Protein AF-A0A2E8XVX1-F1 (afdb_monomer_lite)

Structure (mmCIF, N/CA/C/O backbone):
data_AF-A0A2E8XVX1-F1
#
_entry.id   AF-A0A2E8XVX1-F1
#
loop_
_atom_site.group_PDB
_atom_site.id
_atom_site.type_symbol
_atom_site.label_atom_id
_atom_site.label_alt_id
_atom_site.label_comp_id
_atom_site.label_asym_id
_atom_site.label_entity_id
_atom_site.label_seq_id
_atom_site.pdbx_PDB_ins_code
_atom_site.Cartn_x
_atom_site.Cartn_y
_atom_site.Cartn_z
_atom_site.occupancy
_atom_site.B_iso_or_equiv
_atom_site.auth_seq_id
_atom_site.auth_comp_id
_atom_site.auth_asym_id
_atom_site.auth_atom_id
_atom_site.pdbx_PDB_model_num
ATOM 1 N N . MET A 1 1 ? 27.436 -24.693 -69.092 1.00 51.66 1 MET A N 1
ATOM 2 C CA . MET A 1 1 ? 27.004 -24.215 -67.750 1.00 51.66 1 MET A CA 1
ATOM 3 C C . MET A 1 1 ? 28.085 -23.284 -67.191 1.00 51.66 1 MET A C 1
ATOM 5 O O . MET A 1 1 ? 28.703 -23.546 -66.177 1.00 51.66 1 MET A O 1
ATOM 9 N N . ASN A 1 2 ? 28.586 -22.355 -67.998 1.00 48.62 2 ASN A N 1
ATOM 10 C CA . ASN A 1 2 ? 28.093 -20.998 -68.260 1.00 48.62 2 ASN A CA 1
ATOM 11 C C . ASN A 1 2 ? 28.167 -20.115 -67.014 1.00 48.62 2 ASN A C 1
ATOM 13 O O . ASN A 1 2 ? 27.283 -20.151 -66.158 1.00 48.62 2 ASN A O 1
ATOM 17 N N . HIS A 1 3 ? 29.226 -19.299 -66.995 1.00 51.91 3 HIS A N 1
ATOM 18 C CA . HIS A 1 3 ? 29.505 -18.168 -66.103 1.00 51.91 3 HIS A CA 1
ATOM 19 C C . HIS A 1 3 ? 28.257 -17.390 -65.654 1.00 51.91 3 HIS A C 1
ATOM 21 O O . HIS A 1 3 ? 28.193 -16.930 -64.520 1.00 51.91 3 HIS A O 1
ATOM 27 N N . PHE A 1 4 ? 27.241 -17.309 -66.515 1.00 52.50 4 PHE A N 1
ATOM 28 C CA . PHE A 1 4 ? 25.947 -16.692 -66.238 1.00 52.50 4 PHE A CA 1
ATOM 29 C C . PHE A 1 4 ? 25.206 -17.308 -65.034 1.00 52.50 4 PHE A C 1
ATOM 31 O O . PHE A 1 4 ? 24.724 -16.580 -64.173 1.00 52.50 4 PHE A O 1
ATOM 38 N N . SER A 1 5 ? 25.178 -18.641 -64.916 1.00 57.16 5 SER A N 1
ATOM 39 C CA . SER A 1 5 ? 24.521 -19.339 -63.792 1.00 57.16 5 SER A CA 1
ATOM 40 C C . SER A 1 5 ? 25.252 -19.129 -62.462 1.00 57.16 5 SER A C 1
ATOM 42 O O . SER A 1 5 ? 24.621 -18.963 -61.423 1.00 57.16 5 SER A O 1
ATOM 44 N N . LYS A 1 6 ? 26.588 -19.055 -62.508 1.00 65.56 6 LYS A N 1
ATOM 45 C CA . LYS A 1 6 ? 27.442 -18.818 -61.338 1.00 65.56 6 LYS A CA 1
ATOM 46 C C . LYS A 1 6 ? 27.313 -17.374 -60.841 1.00 65.56 6 LYS A C 1
ATOM 48 O O . LYS A 1 6 ? 27.256 -17.146 -59.638 1.00 65.56 6 LYS A O 1
ATOM 53 N N . ASN A 1 7 ? 27.182 -16.415 -61.760 1.00 71.75 7 ASN A N 1
ATOM 54 C CA . ASN A 1 7 ? 26.949 -15.009 -61.429 1.00 71.75 7 ASN A CA 1
ATOM 55 C C . ASN A 1 7 ? 25.560 -14.781 -60.814 1.00 71.75 7 ASN A C 1
ATOM 57 O O . ASN A 1 7 ? 25.463 -14.084 -59.811 1.00 71.75 7 ASN A O 1
ATOM 61 N N . ILE A 1 8 ? 24.505 -15.406 -61.350 1.00 74.81 8 ILE A N 1
ATOM 62 C CA . ILE A 1 8 ? 23.151 -15.319 -60.773 1.00 74.81 8 ILE A CA 1
ATOM 63 C C . ILE A 1 8 ? 23.109 -15.949 -59.374 1.00 74.81 8 ILE A C 1
ATOM 65 O O . ILE A 1 8 ? 22.546 -15.361 -58.454 1.00 74.81 8 ILE A O 1
ATOM 69 N N . PHE A 1 9 ? 23.749 -17.106 -59.186 1.00 75.62 9 PHE A N 1
ATOM 70 C CA . PHE A 1 9 ? 23.830 -17.761 -57.880 1.00 75.62 9 PHE A CA 1
ATOM 71 C C . PHE A 1 9 ? 24.585 -16.909 -56.846 1.00 75.62 9 PHE A C 1
ATOM 73 O O . PHE A 1 9 ? 24.118 -16.745 -55.721 1.00 75.62 9 PHE A O 1
ATOM 80 N N . ASN A 1 10 ? 25.700 -16.285 -57.240 1.00 77.56 10 ASN A N 1
ATOM 81 C CA . ASN A 1 10 ? 26.440 -15.364 -56.375 1.00 77.56 10 ASN A CA 1
ATOM 82 C C . ASN A 1 10 ? 25.620 -14.114 -56.019 1.00 77.56 10 ASN A C 1
ATOM 84 O O . ASN A 1 10 ? 25.651 -13.683 -54.869 1.00 77.56 10 ASN A O 1
ATOM 88 N N . ILE A 1 11 ? 24.861 -13.554 -56.968 1.00 82.94 11 ILE A N 1
ATOM 89 C CA . ILE A 1 11 ? 23.962 -12.419 -56.710 1.00 82.94 11 ILE A CA 1
ATOM 90 C C . ILE A 1 11 ? 22.872 -12.818 -55.709 1.00 82.94 11 ILE A C 1
ATOM 92 O O . ILE A 1 11 ? 22.650 -12.089 -54.749 1.00 82.94 11 ILE A O 1
ATOM 96 N N . LEU A 1 12 ? 22.251 -13.991 -55.868 1.00 81.44 12 LEU A N 1
ATOM 97 C CA . LEU A 1 12 ? 21.240 -14.490 -54.929 1.00 81.44 12 LEU A CA 1
ATOM 98 C C . LEU A 1 12 ? 21.806 -14.695 -53.520 1.00 81.44 12 LEU A C 1
ATOM 100 O O . LEU A 1 12 ? 21.159 -14.302 -52.552 1.00 81.44 12 LEU A O 1
ATOM 104 N N . ILE A 1 13 ? 23.019 -15.245 -53.392 1.00 84.25 13 ILE A N 1
ATOM 105 C CA . ILE A 1 13 ? 23.694 -15.381 -52.093 1.00 84.25 13 ILE A CA 1
ATOM 106 C C . ILE A 1 13 ? 23.945 -14.008 -51.471 1.00 84.25 13 ILE A C 1
ATOM 108 O O . ILE A 1 13 ? 23.623 -13.815 -50.303 1.00 84.25 13 ILE A O 1
ATOM 112 N N . ILE A 1 14 ? 24.479 -13.048 -52.231 1.00 85.69 14 ILE A N 1
ATOM 113 C CA . ILE A 1 14 ? 24.765 -11.696 -51.729 1.00 85.69 14 ILE A CA 1
ATOM 114 C C . ILE A 1 14 ? 23.471 -10.989 -51.310 1.00 85.69 14 ILE A C 1
ATOM 116 O O . ILE A 1 14 ? 23.429 -10.392 -50.237 1.00 85.69 14 ILE A O 1
ATOM 120 N N . SER A 1 15 ? 22.401 -11.089 -52.102 1.00 80.38 15 SER A N 1
ATOM 121 C CA . SER A 1 15 ? 21.090 -10.524 -51.769 1.00 80.38 15 SER A CA 1
ATOM 122 C C . SER A 1 15 ? 20.474 -11.179 -50.534 1.00 80.38 15 SER A C 1
ATOM 124 O O . SER A 1 15 ? 19.926 -10.475 -49.689 1.00 80.38 15 SER A O 1
ATOM 126 N N . PHE A 1 16 ? 20.602 -12.500 -50.380 1.00 85.69 16 PHE A N 1
ATOM 127 C CA . PHE A 1 16 ? 20.135 -13.212 -49.191 1.00 85.69 16 PHE A CA 1
ATOM 128 C C . PHE A 1 16 ? 20.940 -12.818 -47.947 1.00 85.69 16 PHE A C 1
ATOM 130 O O . PHE A 1 16 ? 20.359 -12.550 -46.898 1.00 85.69 16 PHE A O 1
ATOM 137 N N . LEU A 1 17 ? 22.267 -12.694 -48.068 1.00 84.44 17 LEU A N 1
ATOM 138 C CA . LEU A 1 17 ? 23.136 -12.236 -46.984 1.00 84.44 17 LEU A CA 1
ATOM 139 C C . LEU A 1 17 ? 22.820 -10.788 -46.589 1.00 84.44 17 LEU A C 1
ATOM 141 O O . LEU A 1 17 ? 22.740 -10.479 -45.405 1.00 84.44 17 LEU A O 1
ATOM 145 N N . ALA A 1 18 ? 22.601 -9.906 -47.567 1.00 81.19 18 ALA A N 1
ATOM 146 C CA . ALA A 1 18 ? 22.231 -8.514 -47.337 1.00 81.19 18 ALA A CA 1
ATOM 147 C C . ALA A 1 18 ? 20.849 -8.395 -46.680 1.00 81.19 18 ALA A C 1
ATOM 149 O O . ALA A 1 18 ? 20.696 -7.630 -45.730 1.00 81.19 18 ALA A O 1
ATOM 150 N N . PHE A 1 19 ? 19.864 -9.185 -47.119 1.00 80.69 19 PHE A N 1
ATOM 151 C CA . PHE A 1 19 ? 18.544 -9.250 -46.490 1.00 80.69 19 PHE A CA 1
ATOM 152 C C . PHE A 1 19 ? 18.623 -9.791 -45.059 1.00 80.69 19 PHE A C 1
ATOM 154 O O . PHE A 1 19 ? 17.979 -9.246 -44.164 1.00 80.69 19 PHE A O 1
ATOM 161 N N . PHE A 1 20 ? 19.445 -10.815 -44.819 1.00 79.62 20 PHE A N 1
ATOM 162 C CA . PHE A 1 20 ? 19.680 -11.356 -43.484 1.00 79.62 20 PHE A CA 1
ATOM 163 C C . PHE A 1 20 ? 20.354 -10.325 -42.574 1.00 79.62 20 PHE A C 1
ATOM 165 O O . PHE A 1 20 ? 19.898 -10.112 -41.456 1.00 79.62 20 PHE A O 1
ATOM 172 N N . LEU A 1 21 ? 21.385 -9.625 -43.058 1.00 75.50 21 LEU A N 1
ATOM 173 C CA . LEU A 1 21 ? 22.069 -8.560 -42.320 1.00 75.50 21 LEU A CA 1
ATOM 174 C C . LEU A 1 21 ? 21.144 -7.370 -42.036 1.00 75.50 21 LEU A C 1
ATOM 176 O O . LEU A 1 21 ? 21.152 -6.852 -40.923 1.00 75.50 21 LEU A O 1
ATOM 180 N N . TYR A 1 22 ? 20.326 -6.962 -43.007 1.00 75.12 22 TYR A N 1
ATOM 181 C CA . TYR A 1 22 ? 19.347 -5.886 -42.854 1.00 75.12 22 TYR A CA 1
ATOM 182 C C . TYR A 1 22 ? 18.251 -6.263 -41.854 1.00 75.12 22 TYR A C 1
ATOM 184 O O . TYR A 1 22 ? 17.986 -5.515 -40.915 1.00 75.12 22 TYR A O 1
ATOM 192 N N . SER A 1 23 ? 17.681 -7.462 -41.990 1.00 69.75 23 SER A N 1
ATOM 193 C CA . SER A 1 23 ? 16.697 -7.998 -41.047 1.00 69.75 23 SER A CA 1
ATOM 194 C C . SER A 1 23 ? 17.300 -8.108 -39.648 1.00 69.75 23 SER A C 1
ATOM 196 O O . SER A 1 23 ? 16.700 -7.640 -38.688 1.00 69.75 23 SER A O 1
ATOM 198 N N . TYR A 1 24 ? 18.522 -8.631 -39.520 1.00 68.00 24 TYR A N 1
ATOM 199 C CA . TYR A 1 24 ? 19.244 -8.717 -38.251 1.00 68.00 24 TYR A CA 1
ATOM 200 C C . TYR A 1 24 ? 19.497 -7.337 -37.633 1.00 68.00 24 TYR A C 1
ATOM 202 O O . TYR A 1 24 ? 19.315 -7.175 -36.430 1.00 68.00 24 TYR A O 1
ATOM 210 N N . GLN A 1 25 ? 19.862 -6.324 -38.426 1.00 63.81 25 GLN A N 1
ATOM 211 C CA . GLN A 1 25 ? 20.016 -4.949 -37.939 1.00 63.81 25 GLN A CA 1
ATOM 212 C C . GLN A 1 25 ? 18.691 -4.337 -37.478 1.00 63.81 25 GLN A C 1
ATOM 214 O O . GLN A 1 25 ? 18.677 -3.656 -36.453 1.00 63.81 25 GLN A O 1
ATOM 219 N N . ILE A 1 26 ? 17.585 -4.606 -38.177 1.00 59.94 26 ILE A N 1
ATOM 220 C CA . ILE A 1 26 ? 16.245 -4.203 -37.738 1.00 59.94 26 ILE A CA 1
ATOM 221 C C . ILE A 1 26 ? 15.906 -4.897 -36.416 1.00 59.94 26 ILE A C 1
ATOM 223 O O . ILE A 1 26 ? 15.663 -4.216 -35.426 1.00 59.94 26 ILE A O 1
ATOM 227 N N . PHE A 1 27 ? 15.995 -6.229 -36.345 1.00 57.38 27 PHE A N 1
ATOM 228 C CA . PHE A 1 27 ? 15.727 -6.999 -35.122 1.00 57.38 27 PHE A CA 1
ATOM 229 C C . PHE A 1 27 ? 16.609 -6.565 -33.940 1.00 57.38 27 PHE A C 1
ATOM 231 O O . PHE A 1 27 ? 16.142 -6.510 -32.799 1.00 57.38 27 PHE A O 1
ATOM 238 N N . LYS A 1 28 ? 17.869 -6.206 -34.208 1.00 52.47 28 LYS A N 1
ATOM 239 C CA . LYS A 1 28 ? 18.817 -5.667 -33.227 1.00 52.47 28 LYS A CA 1
ATOM 240 C C . LYS A 1 28 ? 18.353 -4.331 -32.639 1.00 52.47 28 LYS A C 1
ATOM 242 O O . LYS A 1 28 ? 18.542 -4.108 -31.447 1.00 52.47 28 LYS A O 1
ATOM 247 N N . LYS A 1 29 ? 17.759 -3.450 -33.447 1.00 51.16 29 LYS A N 1
ATOM 248 C CA . LYS A 1 29 ? 17.385 -2.092 -33.029 1.00 51.16 29 LYS A CA 1
ATOM 249 C C . LYS A 1 29 ? 16.068 -2.051 -32.252 1.00 51.16 29 LYS A C 1
ATOM 251 O O . LYS A 1 29 ? 15.966 -1.334 -31.263 1.00 51.16 29 LYS A O 1
ATOM 256 N N . THR A 1 30 ? 15.080 -2.852 -32.650 1.00 52.72 30 THR A N 1
ATOM 257 C CA . THR A 1 30 ? 13.694 -2.656 -32.197 1.00 52.72 30 THR A CA 1
ATOM 258 C C . THR A 1 30 ? 13.427 -3.043 -30.737 1.00 52.72 30 THR A C 1
ATOM 260 O O . THR A 1 30 ? 12.588 -2.417 -30.105 1.00 52.72 30 THR A O 1
ATOM 263 N N . ILE A 1 31 ? 14.140 -4.028 -30.173 1.00 51.56 31 ILE A N 1
ATOM 264 C CA . ILE A 1 31 ? 13.810 -4.585 -28.838 1.00 51.56 31 ILE A CA 1
ATOM 265 C C . ILE A 1 31 ? 14.800 -4.159 -27.735 1.00 51.56 31 ILE A C 1
ATOM 267 O O . ILE A 1 31 ? 14.496 -4.223 -26.547 1.00 51.56 31 ILE A O 1
ATOM 271 N N . ILE A 1 32 ? 15.986 -3.663 -28.102 1.00 50.19 32 ILE A N 1
ATOM 272 C CA . ILE A 1 32 ? 17.113 -3.458 -27.168 1.00 50.19 32 ILE A CA 1
ATOM 273 C C . ILE A 1 32 ? 17.365 -1.990 -26.848 1.00 50.19 32 ILE A C 1
ATOM 275 O O . ILE A 1 32 ? 17.999 -1.687 -25.840 1.00 50.19 32 ILE A O 1
ATOM 279 N N . GLU A 1 33 ? 16.857 -1.061 -27.654 1.00 50.41 33 GLU A N 1
ATOM 280 C CA . GLU A 1 33 ? 16.872 0.373 -27.330 1.00 50.41 33 GLU A CA 1
ATOM 281 C C . GLU A 1 33 ? 15.703 0.779 -26.413 1.00 50.41 33 GLU A C 1
ATOM 283 O O . GLU A 1 33 ? 15.646 1.911 -25.942 1.00 50.41 33 GLU A O 1
ATOM 288 N N . ILE A 1 34 ? 14.806 -0.157 -26.085 1.00 57.78 34 ILE A N 1
ATOM 289 C CA . ILE A 1 34 ? 13.672 0.055 -25.184 1.00 57.78 34 ILE A CA 1
ATOM 290 C C . ILE A 1 34 ? 14.189 0.456 -23.795 1.00 57.78 34 ILE A C 1
ATOM 292 O O . ILE A 1 34 ? 15.036 -0.240 -23.224 1.00 57.78 34 ILE A O 1
ATOM 296 N N . ASN A 1 35 ? 13.687 1.579 -23.271 1.00 70.00 35 ASN A N 1
ATOM 297 C CA . ASN A 1 35 ? 14.012 2.135 -21.954 1.00 70.00 35 ASN A CA 1
ATOM 298 C C . ASN A 1 35 ? 14.243 1.029 -20.900 1.00 70.00 35 ASN A C 1
ATOM 300 O O . ASN A 1 35 ? 13.375 0.162 -20.755 1.00 70.00 35 ASN A O 1
ATOM 304 N N . PRO A 1 36 ? 15.386 1.018 -20.181 1.00 72.06 36 PRO A N 1
ATOM 305 C CA . PRO A 1 36 ? 15.693 0.041 -19.125 1.00 72.06 36 PRO A CA 1
ATOM 306 C C . PRO A 1 36 ? 14.559 -0.192 -18.119 1.00 72.06 36 PRO A C 1
ATOM 308 O O . PRO A 1 36 ? 14.400 -1.275 -17.569 1.00 72.06 36 PRO A O 1
ATOM 311 N N . GLU A 1 37 ? 13.721 0.817 -17.930 1.00 73.06 37 GLU A N 1
ATOM 312 C CA . GLU A 1 37 ? 12.508 0.818 -17.132 1.00 73.06 37 GLU A CA 1
ATOM 313 C C . GLU A 1 37 ? 11.561 -0.332 -17.516 1.00 73.06 37 GLU A C 1
ATOM 315 O O . GLU A 1 37 ? 11.047 -0.995 -16.617 1.00 73.06 37 GLU A O 1
ATOM 320 N N . PHE A 1 38 ? 11.417 -0.649 -18.807 1.00 77.38 38 PHE A N 1
ATOM 321 C CA . PHE A 1 38 ? 10.610 -1.779 -19.287 1.00 77.38 38 PHE A CA 1
ATOM 322 C C . PHE A 1 38 ? 11.285 -3.142 -19.087 1.00 77.38 38 PHE A C 1
ATOM 324 O O . PHE A 1 38 ? 10.617 -4.168 -19.132 1.00 77.38 38 PHE A O 1
ATOM 331 N N . ARG A 1 39 ? 12.605 -3.170 -18.869 1.00 79.44 39 ARG A N 1
ATOM 332 C CA . ARG A 1 39 ? 13.369 -4.396 -18.565 1.00 79.44 39 ARG A CA 1
ATOM 333 C C . ARG A 1 39 ? 13.275 -4.761 -17.084 1.00 79.44 39 ARG A C 1
ATOM 335 O O . ARG A 1 39 ? 13.583 -5.884 -16.701 1.00 79.44 39 ARG A O 1
ATOM 342 N N . SER A 1 40 ? 12.853 -3.825 -16.240 1.00 81.94 40 SER A N 1
ATOM 343 C CA . SER A 1 40 ? 12.594 -4.116 -14.831 1.00 81.94 40 SER A CA 1
ATOM 344 C C . SER A 1 40 ? 11.570 -5.245 -14.701 1.00 81.94 40 SER A C 1
ATOM 346 O O . SER A 1 40 ? 10.610 -5.302 -15.472 1.00 81.94 40 SER A O 1
ATOM 348 N N . ILE A 1 41 ? 11.749 -6.097 -13.699 1.00 86.75 41 ILE A N 1
ATOM 349 C CA . ILE A 1 41 ? 10.748 -7.089 -13.298 1.00 86.75 41 ILE A CA 1
ATOM 350 C C . ILE A 1 41 ? 10.406 -6.893 -11.827 1.00 86.75 41 ILE A C 1
ATOM 352 O O . ILE A 1 41 ? 11.220 -6.378 -11.054 1.00 86.75 41 ILE A O 1
ATOM 356 N N . GLU A 1 42 ? 9.206 -7.311 -11.447 1.00 87.94 42 GLU A N 1
ATOM 357 C CA . GLU A 1 42 ? 8.798 -7.394 -10.047 1.00 87.94 42 GLU A CA 1
ATOM 358 C C . GLU A 1 42 ? 8.631 -8.856 -9.666 1.00 87.94 42 GLU A C 1
ATOM 360 O O . GLU A 1 42 ? 7.967 -9.610 -10.375 1.00 87.94 42 GLU A O 1
ATOM 365 N N . ILE A 1 43 ? 9.226 -9.249 -8.548 1.00 86.94 43 ILE A N 1
ATOM 366 C CA . ILE A 1 43 ? 9.129 -10.595 -7.996 1.00 86.94 43 ILE A CA 1
ATOM 367 C C . ILE A 1 43 ? 8.311 -10.497 -6.712 1.00 86.94 43 ILE A C 1
ATOM 369 O O . ILE A 1 43 ? 8.687 -9.765 -5.798 1.00 86.94 43 ILE A O 1
ATOM 373 N N . PHE A 1 44 ? 7.193 -11.215 -6.657 1.00 83.69 44 PHE A N 1
ATOM 374 C CA . PHE A 1 44 ? 6.318 -11.277 -5.492 1.00 83.69 44 PHE A CA 1
ATOM 375 C C . PHE A 1 44 ? 6.597 -12.548 -4.702 1.00 83.69 44 PHE A C 1
ATOM 377 O O . PHE A 1 44 ? 6.547 -13.657 -5.245 1.00 83.69 44 PHE A O 1
ATOM 384 N N . ILE A 1 45 ? 6.890 -12.368 -3.421 1.00 79.62 45 ILE A N 1
ATOM 385 C CA . ILE A 1 45 ? 7.400 -13.408 -2.536 1.00 79.62 45 ILE A CA 1
ATOM 386 C C . ILE A 1 45 ? 6.528 -13.495 -1.295 1.00 79.62 45 ILE A C 1
ATOM 388 O O . ILE A 1 45 ? 6.308 -12.495 -0.613 1.00 79.62 45 ILE A O 1
ATOM 392 N N . ASP A 1 46 ? 6.085 -14.707 -1.003 1.00 76.50 46 ASP A N 1
ATOM 393 C CA . ASP A 1 46 ? 5.324 -15.044 0.191 1.00 76.50 46 ASP A CA 1
ATOM 394 C C . ASP A 1 46 ? 6.261 -15.708 1.208 1.00 76.50 46 ASP A C 1
ATOM 396 O O . ASP A 1 46 ? 6.661 -16.863 1.057 1.00 76.50 46 ASP A O 1
ATOM 400 N N . SER A 1 47 ? 6.767 -14.905 2.144 1.00 72.31 47 SER A N 1
ATOM 401 C CA . SER A 1 47 ? 7.753 -15.304 3.154 1.00 72.31 47 SER A CA 1
ATOM 402 C C . SER A 1 47 ? 7.935 -14.179 4.170 1.00 72.31 47 SER A C 1
ATOM 404 O O . SER A 1 47 ? 7.614 -13.039 3.873 1.00 72.31 47 SER A O 1
ATOM 406 N N . ASP A 1 48 ? 8.539 -14.449 5.330 1.00 66.19 48 ASP A N 1
ATOM 407 C CA . ASP A 1 48 ? 8.924 -13.411 6.297 1.00 66.19 48 ASP A CA 1
ATOM 408 C C . ASP A 1 48 ? 9.987 -12.417 5.763 1.00 66.19 48 ASP A C 1
ATOM 410 O O . ASP A 1 48 ? 10.810 -12.754 4.904 1.00 66.19 48 ASP A O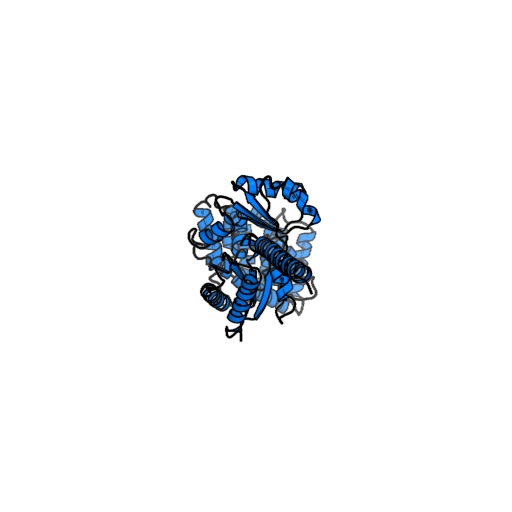 1
ATOM 414 N N . PHE A 1 49 ? 10.040 -11.206 6.338 1.00 63.69 49 PHE A N 1
ATOM 415 C CA . PHE A 1 49 ? 10.965 -10.137 5.924 1.00 63.69 49 PHE A CA 1
ATOM 416 C C . PHE A 1 49 ? 12.434 -10.563 5.890 1.00 63.69 49 PHE A C 1
ATOM 418 O O . PHE A 1 49 ? 13.181 -10.160 5.000 1.00 63.69 49 PHE A O 1
ATOM 425 N N . GLN A 1 50 ? 12.883 -11.335 6.884 1.00 63.94 50 GLN A N 1
ATOM 426 C CA . GLN A 1 50 ? 14.295 -11.683 7.025 1.00 63.94 50 GLN A CA 1
ATOM 427 C C . GLN A 1 50 ? 14.734 -12.582 5.866 1.00 63.94 50 GLN A C 1
ATOM 429 O O . GLN A 1 50 ? 15.831 -12.420 5.321 1.00 63.94 50 GLN A O 1
ATOM 434 N N . SER A 1 51 ? 13.862 -13.504 5.475 1.00 73.50 51 SER A N 1
ATOM 435 C CA . SER A 1 51 ? 14.025 -14.362 4.309 1.00 73.50 51 SER A CA 1
ATOM 436 C C . SER A 1 51 ? 14.010 -13.560 3.001 1.00 73.50 51 SER A C 1
ATOM 438 O O . SER A 1 51 ? 14.907 -13.736 2.170 1.00 73.50 51 SER A O 1
ATOM 440 N N . VAL A 1 52 ? 13.084 -12.607 2.847 1.00 76.19 52 VAL A N 1
ATOM 441 C CA . VAL A 1 52 ? 13.029 -11.717 1.671 1.00 76.19 52 VAL A CA 1
ATOM 442 C C . VAL A 1 52 ? 14.268 -10.825 1.564 1.00 76.19 52 VAL A C 1
ATOM 444 O O . VAL A 1 52 ? 14.821 -10.673 0.475 1.00 76.19 52 VAL A O 1
ATOM 447 N N . ASN A 1 53 ? 14.764 -10.281 2.677 1.00 72.38 53 ASN A N 1
ATOM 448 C CA . ASN A 1 53 ? 15.972 -9.457 2.684 1.00 72.38 53 ASN A CA 1
ATOM 449 C C . ASN A 1 53 ? 17.207 -10.242 2.235 1.00 72.38 53 ASN A C 1
ATOM 451 O O . ASN A 1 53 ? 17.941 -9.783 1.361 1.00 72.38 53 ASN A O 1
ATOM 455 N N . LYS A 1 54 ? 17.389 -11.468 2.741 1.00 78.12 54 LYS A N 1
ATOM 456 C CA . LYS A 1 54 ? 18.473 -12.356 2.290 1.00 78.12 54 LYS A CA 1
ATOM 457 C C . LYS A 1 54 ? 18.378 -12.662 0.794 1.00 78.12 54 LYS A C 1
ATOM 459 O O . LYS A 1 54 ? 19.402 -12.712 0.116 1.00 78.12 54 LYS A O 1
ATOM 464 N N . LEU A 1 55 ? 17.167 -12.876 0.275 1.00 83.62 55 LEU A N 1
ATOM 465 C CA . LEU A 1 55 ? 16.954 -13.081 -1.157 1.00 83.62 55 LEU A CA 1
ATOM 466 C C . LEU A 1 55 ? 17.313 -11.821 -1.958 1.00 83.62 55 LEU A C 1
ATOM 468 O O . LEU A 1 55 ? 18.045 -11.921 -2.938 1.00 83.62 55 LEU A O 1
ATOM 472 N N . ASN A 1 56 ? 16.880 -10.636 -1.524 1.00 83.56 56 ASN A N 1
ATOM 473 C CA . ASN A 1 56 ? 17.224 -9.377 -2.186 1.00 83.56 56 ASN A CA 1
ATOM 474 C C . ASN A 1 56 ? 18.741 -9.103 -2.196 1.00 83.56 56 ASN A C 1
ATOM 476 O O . ASN A 1 56 ? 19.279 -8.654 -3.207 1.00 83.56 56 ASN A O 1
ATOM 480 N N . GLU A 1 57 ? 19.451 -9.388 -1.102 1.00 80.50 57 GLU A N 1
ATOM 481 C CA . GLU A 1 57 ? 20.917 -9.277 -1.040 1.00 80.50 57 GLU A CA 1
ATOM 482 C C . GLU A 1 57 ? 21.599 -10.193 -2.061 1.00 80.50 57 GLU A C 1
ATOM 484 O O . GLU A 1 57 ? 22.538 -9.781 -2.736 1.00 80.50 57 GLU A O 1
ATOM 489 N N . LYS A 1 58 ? 21.096 -11.417 -2.221 1.00 83.94 58 LYS A N 1
ATOM 490 C CA . LYS A 1 58 ? 21.604 -12.381 -3.202 1.00 83.94 58 LYS A CA 1
ATOM 491 C C . LYS A 1 58 ? 21.299 -11.978 -4.640 1.00 83.94 58 LYS A C 1
ATOM 493 O O . LYS A 1 58 ? 22.176 -12.059 -5.490 1.00 83.94 58 LYS A O 1
ATOM 498 N N . ILE A 1 59 ? 20.094 -11.481 -4.916 1.00 87.56 59 ILE A N 1
ATOM 499 C CA . ILE A 1 59 ? 19.745 -10.924 -6.231 1.00 87.56 59 ILE A CA 1
ATOM 500 C C . ILE A 1 59 ? 20.726 -9.810 -6.610 1.00 87.56 59 ILE A C 1
ATOM 502 O O . ILE A 1 59 ? 21.232 -9.797 -7.730 1.00 87.56 59 ILE A O 1
ATOM 506 N N . ASN A 1 60 ? 21.056 -8.929 -5.662 1.00 81.81 60 ASN A N 1
ATOM 507 C CA . ASN A 1 60 ? 22.040 -7.865 -5.862 1.00 81.81 60 ASN A CA 1
ATOM 508 C C . ASN A 1 60 ? 23.471 -8.364 -6.129 1.00 81.81 60 ASN A C 1
ATOM 510 O O . ASN A 1 60 ? 24.264 -7.595 -6.652 1.00 81.81 60 ASN A O 1
ATOM 514 N N . GLN A 1 61 ? 23.814 -9.613 -5.800 1.00 84.19 61 GLN A N 1
ATOM 515 C CA . GLN A 1 61 ? 25.128 -10.201 -6.108 1.00 84.19 61 GLN A CA 1
ATOM 516 C C . GLN A 1 61 ? 25.218 -10.735 -7.546 1.00 84.19 61 GLN A C 1
ATOM 518 O O . GLN A 1 61 ? 26.301 -11.105 -8.000 1.00 84.19 61 GLN A O 1
ATOM 523 N N . TYR A 1 62 ? 24.100 -10.811 -8.276 1.00 86.31 62 TYR A N 1
ATOM 524 C CA . TYR A 1 62 ? 24.072 -11.324 -9.644 1.00 86.31 62 TYR A CA 1
ATOM 525 C C . TYR A 1 62 ? 24.361 -10.224 -10.676 1.00 86.31 62 TYR A C 1
ATOM 527 O O . TYR A 1 62 ? 23.521 -9.871 -11.515 1.00 86.31 62 TYR A O 1
ATOM 535 N N . ASP A 1 63 ? 25.592 -9.712 -10.629 1.00 80.06 63 ASP A N 1
ATOM 536 C CA . ASP A 1 63 ? 26.077 -8.595 -11.447 1.00 80.06 63 ASP A CA 1
ATOM 537 C C . ASP A 1 63 ? 25.945 -8.839 -12.952 1.00 80.06 63 ASP A C 1
ATOM 539 O O . ASP A 1 63 ? 25.940 -7.888 -13.727 1.00 80.06 63 ASP A O 1
ATOM 543 N N . ASP A 1 64 ? 25.834 -10.096 -13.398 1.00 79.00 64 ASP A N 1
ATOM 544 C CA . ASP A 1 64 ? 25.697 -10.490 -14.804 1.00 79.00 64 ASP A CA 1
ATOM 545 C C . ASP A 1 64 ? 24.399 -9.999 -15.458 1.00 79.00 64 ASP A C 1
ATOM 547 O O . ASP A 1 64 ? 24.383 -9.745 -16.667 1.00 79.00 64 ASP A O 1
ATOM 551 N N . PHE A 1 65 ? 23.361 -9.740 -14.670 1.00 83.81 65 PHE A N 1
ATOM 552 C CA . PHE A 1 65 ? 22.066 -9.260 -15.153 1.00 83.81 65 PHE A CA 1
ATOM 553 C C . PHE A 1 65 ? 21.539 -8.075 -14.339 1.00 83.81 65 PHE A C 1
ATOM 555 O O . PHE A 1 65 ? 21.020 -7.111 -14.918 1.00 83.81 65 PHE A O 1
ATOM 562 N N . VAL A 1 66 ? 21.683 -8.144 -13.015 1.00 84.12 66 VAL A N 1
ATOM 563 C CA . VAL A 1 66 ? 21.118 -7.186 -12.070 1.00 84.12 66 VAL A CA 1
ATOM 564 C C . VAL A 1 66 ? 22.026 -5.966 -12.002 1.00 84.12 66 VAL A C 1
ATOM 566 O O . VAL A 1 66 ? 23.214 -6.067 -11.734 1.00 84.12 66 VAL A O 1
ATOM 569 N N . SER A 1 67 ? 21.470 -4.791 -12.286 1.00 81.38 67 SER A N 1
ATOM 570 C CA . SER A 1 67 ? 22.144 -3.518 -12.006 1.00 81.38 67 SER A CA 1
ATOM 571 C C . SER A 1 67 ? 21.938 -3.091 -10.561 1.00 81.38 67 SER A C 1
ATOM 573 O O . SER A 1 67 ? 22.834 -2.504 -9.971 1.00 81.38 67 SER A O 1
ATOM 575 N N . TYR A 1 68 ? 20.746 -3.352 -10.026 1.00 78.38 68 TYR A N 1
ATOM 576 C CA . TYR A 1 68 ? 20.431 -3.346 -8.600 1.00 78.38 68 TYR A CA 1
ATOM 577 C C . TYR A 1 68 ? 19.032 -3.947 -8.395 1.00 78.38 68 TYR A C 1
ATOM 579 O O . TYR A 1 68 ? 18.225 -4.019 -9.329 1.00 78.38 68 TYR A O 1
ATOM 587 N N . SER A 1 69 ? 18.718 -4.339 -7.168 1.00 81.25 69 SER A N 1
ATOM 588 C CA . SER A 1 69 ? 17.378 -4.707 -6.726 1.00 81.25 69 SER A CA 1
ATOM 589 C C . SER A 1 69 ? 17.073 -4.132 -5.350 1.00 81.25 69 SER A C 1
ATOM 591 O O . SER A 1 69 ? 17.963 -3.907 -4.527 1.00 81.25 69 SER A O 1
ATOM 593 N N . TYR A 1 70 ? 15.796 -3.883 -5.094 1.00 74.12 70 TYR A N 1
ATOM 594 C CA . TYR A 1 70 ? 15.328 -3.412 -3.797 1.00 74.12 70 TYR A CA 1
ATOM 595 C C . TYR A 1 70 ? 13.986 -4.045 -3.455 1.00 74.12 70 TYR A C 1
ATOM 597 O O . TYR A 1 70 ? 13.196 -4.366 -4.344 1.00 74.12 70 TYR A O 1
ATOM 605 N N . ILE A 1 71 ? 13.726 -4.202 -2.159 1.00 72.62 71 ILE A N 1
ATOM 606 C CA . ILE A 1 71 ? 12.391 -4.536 -1.668 1.00 72.62 71 ILE A CA 1
ATOM 607 C C . ILE A 1 71 ? 11.561 -3.257 -1.764 1.00 72.62 71 ILE A C 1
ATOM 609 O O . ILE A 1 71 ? 11.884 -2.240 -1.148 1.00 72.62 71 ILE A O 1
ATOM 613 N N . ASP A 1 72 ? 10.548 -3.279 -2.619 1.00 67.81 72 ASP A N 1
ATOM 614 C CA . ASP A 1 72 ? 9.639 -2.166 -2.809 1.00 67.81 72 ASP A CA 1
ATOM 615 C C . ASP A 1 72 ? 8.600 -2.154 -1.693 1.00 67.81 72 ASP A C 1
ATOM 617 O O . ASP A 1 72 ? 7.547 -2.785 -1.777 1.00 67.81 72 ASP A O 1
ATOM 621 N N . ASN A 1 73 ? 8.929 -1.374 -0.669 1.00 58.38 73 ASN A N 1
ATOM 622 C CA . ASN A 1 73 ? 8.061 -1.004 0.436 1.00 58.38 73 ASN A CA 1
ATOM 623 C C . ASN A 1 73 ? 7.268 0.288 0.137 1.00 58.38 73 ASN A C 1
ATOM 625 O O . ASN A 1 73 ? 7.006 1.089 1.032 1.00 58.38 73 ASN A O 1
ATOM 629 N N . SER A 1 74 ? 6.883 0.550 -1.119 1.00 50.78 74 SER A N 1
ATOM 630 C CA . SER A 1 74 ? 6.036 1.706 -1.488 1.00 50.78 74 SER A CA 1
ATOM 631 C C . SER A 1 74 ? 4.736 1.798 -0.678 1.00 50.78 74 SER A C 1
ATOM 633 O O . SER A 1 74 ? 4.146 2.870 -0.580 1.00 50.78 74 SER A O 1
ATOM 635 N N . TYR A 1 75 ? 4.330 0.701 -0.050 1.00 53.41 75 TYR A N 1
ATOM 636 C CA . TYR A 1 75 ? 3.331 0.587 1.011 1.00 53.41 75 TYR A CA 1
ATOM 637 C C . TYR A 1 75 ? 3.594 1.521 2.196 1.00 53.41 75 TYR A C 1
ATOM 639 O O . TYR A 1 75 ? 2.793 2.413 2.475 1.00 53.41 75 TYR A O 1
ATOM 647 N N . ASP A 1 76 ? 4.758 1.375 2.828 1.00 50.59 76 ASP A N 1
ATOM 648 C CA . ASP A 1 76 ? 5.203 2.187 3.959 1.00 50.59 76 ASP A CA 1
ATOM 649 C C . ASP A 1 76 ? 5.265 3.652 3.550 1.00 50.59 76 ASP A C 1
ATOM 651 O O . ASP A 1 76 ? 4.939 4.541 4.327 1.00 50.59 76 ASP A O 1
ATOM 655 N N . ILE A 1 77 ? 5.612 3.904 2.288 1.00 51.94 77 ILE A N 1
ATOM 656 C CA . ILE A 1 77 ? 5.675 5.239 1.702 1.00 51.94 77 ILE A CA 1
ATOM 657 C C . ILE A 1 77 ? 4.272 5.812 1.488 1.00 51.94 77 ILE A C 1
ATOM 659 O O . ILE A 1 77 ? 4.067 6.988 1.762 1.00 51.94 77 ILE A O 1
ATOM 663 N N . LYS A 1 78 ? 3.276 5.014 1.085 1.00 53.28 78 LYS A N 1
ATOM 664 C CA . LYS A 1 78 ? 1.870 5.445 0.997 1.00 53.28 78 LYS A CA 1
ATOM 665 C C . LYS A 1 78 ? 1.275 5.734 2.374 1.00 53.28 78 LYS A C 1
ATOM 667 O O . LYS A 1 78 ? 0.618 6.762 2.528 1.00 53.28 78 LYS A O 1
ATOM 672 N N . VAL A 1 79 ? 1.536 4.893 3.378 1.00 54.56 79 VAL A N 1
ATOM 673 C CA . VAL A 1 79 ? 1.087 5.138 4.760 1.00 54.56 79 VAL A CA 1
ATOM 674 C C . VAL A 1 79 ? 1.804 6.352 5.350 1.00 54.56 79 VAL A C 1
ATOM 676 O O . VAL A 1 79 ? 1.154 7.256 5.876 1.00 54.56 79 VAL A O 1
ATOM 679 N N . TYR A 1 80 ? 3.122 6.449 5.173 1.00 57.62 80 TYR A N 1
ATOM 680 C CA . TYR A 1 80 ? 3.907 7.626 5.534 1.00 57.62 80 TYR A CA 1
ATOM 681 C C . TYR A 1 80 ? 3.387 8.884 4.836 1.00 57.62 80 TYR A C 1
ATOM 683 O O . TYR A 1 80 ? 3.223 9.908 5.489 1.00 57.62 80 TYR A O 1
ATOM 691 N N . ASN A 1 81 ? 3.071 8.826 3.541 1.00 54.84 81 ASN A N 1
ATOM 692 C CA . ASN A 1 81 ? 2.506 9.947 2.791 1.00 54.84 81 ASN A CA 1
ATOM 693 C C . ASN A 1 81 ? 1.111 10.323 3.290 1.00 54.84 81 ASN A C 1
ATOM 695 O O . ASN A 1 81 ? 0.821 11.512 3.411 1.00 54.84 81 ASN A O 1
ATOM 699 N N . SER A 1 82 ? 0.274 9.341 3.634 1.00 60.06 82 SER A N 1
ATOM 700 C CA . SER A 1 82 ? -1.031 9.576 4.258 1.00 60.06 82 SER A CA 1
ATOM 701 C C . SER A 1 82 ? -0.867 10.314 5.589 1.00 60.06 82 SER A C 1
ATOM 703 O O . SER A 1 82 ? -1.420 11.402 5.757 1.00 60.06 82 SER A O 1
ATOM 705 N N . LEU A 1 83 ? -0.025 9.802 6.498 1.00 66.19 83 LEU A N 1
ATOM 706 C CA . LEU A 1 83 ? 0.292 10.438 7.784 1.00 66.19 83 LEU A CA 1
ATOM 707 C C . LEU A 1 83 ? 0.916 11.827 7.587 1.00 66.19 83 LEU A C 1
ATOM 709 O O . LEU A 1 83 ? 0.545 12.799 8.242 1.00 66.19 83 LEU A O 1
ATOM 713 N N . LYS A 1 84 ? 1.818 11.967 6.620 1.00 64.38 84 LYS A N 1
ATOM 714 C CA . LYS A 1 84 ? 2.452 13.233 6.258 1.00 64.38 84 LYS A CA 1
ATOM 715 C C . LYS A 1 84 ? 1.456 14.270 5.755 1.00 64.38 84 LYS A C 1
ATOM 717 O O . LYS A 1 84 ? 1.698 15.460 5.949 1.00 64.38 84 LYS A O 1
ATOM 722 N N . GLN A 1 85 ? 0.365 13.875 5.113 1.00 64.00 85 GLN A N 1
ATOM 723 C CA . GLN A 1 85 ? -0.670 14.807 4.667 1.00 64.00 85 GLN A CA 1
ATOM 724 C C . GLN A 1 85 ? -1.593 15.252 5.810 1.00 64.00 85 GLN A C 1
ATOM 726 O O . GLN A 1 85 ? -2.190 16.323 5.714 1.00 64.00 85 GLN A O 1
ATOM 731 N N . LYS A 1 86 ? -1.652 14.505 6.921 1.00 71.44 86 LYS A N 1
ATOM 732 C CA . LYS A 1 86 ? -2.422 14.888 8.115 1.00 71.44 86 LYS A CA 1
ATOM 733 C C . LYS A 1 86 ? -1.846 16.134 8.780 1.00 71.44 86 LYS A C 1
ATOM 735 O O . LYS A 1 86 ? -0.639 16.363 8.768 1.00 71.44 86 LYS A O 1
ATOM 740 N N . SER A 1 87 ? -2.682 16.960 9.392 1.00 73.06 87 SER A N 1
ATOM 741 C CA . SER A 1 87 ? -2.226 18.062 10.243 1.00 73.06 87 SER A CA 1
ATOM 742 C C . SER A 1 87 ? -1.481 17.544 11.485 1.00 73.06 87 SER A C 1
ATOM 744 O O . SER A 1 87 ? -1.650 16.402 11.904 1.00 73.06 87 SER A O 1
ATOM 746 N N . VAL A 1 88 ? -0.669 18.394 12.126 1.00 76.69 88 VAL A N 1
ATOM 747 C CA . VAL A 1 88 ? -0.004 18.056 13.405 1.00 76.69 88 VAL A CA 1
ATOM 748 C C . VAL A 1 88 ? -1.025 17.623 14.463 1.00 76.69 88 VAL A C 1
ATOM 750 O O . VAL A 1 88 ? -0.791 16.667 15.195 1.00 76.69 88 VAL A O 1
ATOM 753 N N . LYS A 1 89 ? -2.185 18.292 14.502 1.00 75.00 89 LYS A N 1
ATOM 754 C CA . LYS A 1 89 ? -3.290 17.942 15.401 1.00 75.00 89 LYS A CA 1
ATOM 755 C C . LYS A 1 89 ? -3.793 16.528 15.135 1.00 75.00 89 LYS A C 1
ATOM 757 O O . LYS A 1 89 ? -3.910 15.770 16.085 1.00 75.00 89 LYS A O 1
ATOM 762 N N . GLU A 1 90 ? -4.035 16.176 13.873 1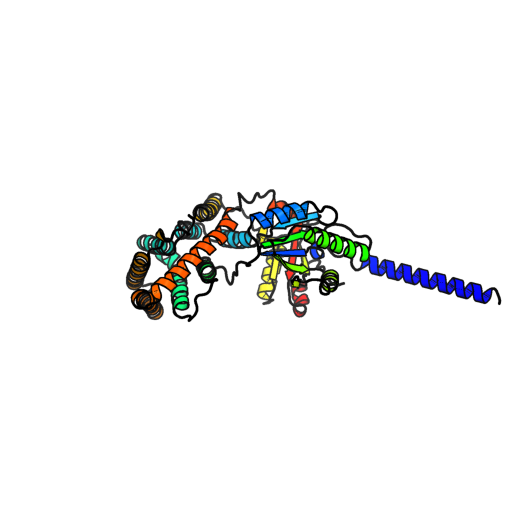.00 74.62 90 GLU A N 1
ATOM 763 C CA . GLU A 1 90 ? -4.446 14.823 13.477 1.00 74.62 90 GLU A CA 1
ATOM 764 C C . GLU A 1 90 ? -3.396 13.766 13.848 1.00 74.62 90 GLU A C 1
ATOM 766 O O . GLU A 1 90 ? -3.748 12.706 14.352 1.00 74.62 90 GLU A O 1
ATOM 771 N N . LEU A 1 91 ? -2.104 14.060 13.680 1.00 77.69 91 LEU A N 1
ATOM 772 C CA . LEU A 1 91 ? -1.026 13.131 14.039 1.00 77.69 91 LEU A CA 1
ATOM 773 C C . LEU A 1 91 ? -0.962 12.830 15.538 1.00 77.69 91 LEU A C 1
ATOM 775 O O . LEU A 1 91 ? -0.767 11.679 15.913 1.00 77.69 91 LEU A O 1
ATOM 779 N N . TYR A 1 92 ? -1.201 13.820 16.398 1.00 79.50 92 TYR A N 1
ATOM 780 C CA . TYR A 1 92 ? -1.351 13.563 17.833 1.00 79.50 92 TYR A CA 1
ATOM 781 C C . TYR A 1 92 ? -2.527 12.626 18.143 1.00 79.50 92 TYR A C 1
ATOM 783 O O . TYR A 1 92 ? -2.471 11.892 19.128 1.00 79.50 92 TYR A O 1
ATOM 791 N N . LEU A 1 93 ? -3.593 12.633 17.335 1.00 77.56 93 LEU A N 1
ATOM 792 C CA . LEU A 1 93 ? -4.710 11.699 17.514 1.00 77.56 93 LEU A CA 1
ATOM 793 C C . LEU A 1 93 ? -4.224 10.270 17.250 1.00 77.56 93 LEU A C 1
ATOM 795 O O . LEU A 1 93 ? -4.366 9.410 18.115 1.00 77.56 93 LEU A O 1
ATOM 799 N N . TYR A 1 94 ? -3.578 10.044 16.103 1.00 78.56 94 TYR A N 1
ATOM 800 C CA . TYR A 1 94 ? -3.056 8.729 15.720 1.00 78.56 94 TYR A CA 1
ATOM 801 C C . TYR A 1 94 ? -1.968 8.217 16.679 1.00 78.56 94 TYR A C 1
ATOM 803 O O . TYR A 1 94 ? -1.970 7.037 17.015 1.00 78.56 94 TYR A O 1
ATOM 811 N N . GLU A 1 95 ? -1.091 9.091 17.191 1.00 79.19 95 GLU A N 1
ATOM 812 C CA . GLU A 1 95 ? -0.074 8.722 18.198 1.00 79.19 95 GLU A CA 1
ATOM 813 C C . GLU A 1 95 ? -0.712 8.172 19.473 1.00 79.19 95 GLU A C 1
ATOM 815 O O . GLU A 1 95 ? -0.194 7.233 20.075 1.00 79.19 95 GLU A O 1
ATOM 820 N N . ASN A 1 96 ? -1.844 8.747 19.881 1.00 77.81 96 ASN A N 1
ATOM 821 C CA . ASN A 1 96 ? -2.568 8.289 21.057 1.00 77.81 96 ASN A CA 1
ATOM 822 C C . ASN A 1 96 ? -3.350 7.000 20.780 1.00 77.81 96 ASN A C 1
ATOM 824 O O . ASN A 1 96 ? -3.285 6.088 21.597 1.00 77.81 96 ASN A O 1
ATOM 828 N N . LEU A 1 97 ? -4.046 6.909 19.642 1.00 78.25 97 LEU A N 1
ATOM 829 C CA . LEU A 1 97 ? -4.851 5.734 19.284 1.00 78.25 97 LEU A CA 1
ATOM 830 C C . LEU A 1 97 ? -4.006 4.462 19.175 1.00 78.25 97 LEU A C 1
ATOM 832 O O . LEU A 1 97 ? -4.413 3.415 19.665 1.00 78.25 97 LEU A O 1
ATOM 836 N N . PHE A 1 98 ? -2.813 4.564 18.588 1.00 75.06 98 PHE A N 1
ATOM 837 C CA . PHE A 1 98 ? -1.934 3.415 18.364 1.00 75.06 98 PHE A CA 1
ATOM 838 C C . PHE A 1 98 ? -0.866 3.235 19.446 1.00 75.06 98 PHE A C 1
ATOM 840 O O . PHE A 1 98 ? 0.088 2.479 19.266 1.00 75.06 98 PHE A O 1
ATOM 847 N N . LYS A 1 99 ? -1.028 3.891 20.601 1.00 73.38 99 LYS A N 1
ATOM 848 C CA . LYS A 1 99 ? -0.065 3.836 21.708 1.00 73.38 99 LYS A CA 1
ATOM 849 C C . LYS A 1 99 ? 0.116 2.427 22.294 1.00 73.38 99 LYS A C 1
ATOM 851 O O . LYS A 1 99 ? 1.178 2.146 22.843 1.00 73.38 99 LYS A O 1
ATOM 856 N N . GLN A 1 100 ? -0.905 1.567 22.223 1.00 75.44 100 GLN A N 1
ATOM 857 C CA . GLN A 1 100 ? -0.895 0.182 22.720 1.00 75.44 100 GLN A CA 1
ATOM 858 C C . GLN A 1 100 ? -1.705 -0.736 21.783 1.00 75.44 100 GLN A C 1
ATOM 860 O O . GLN A 1 100 ? -2.753 -0.323 21.289 1.00 75.44 100 GLN A O 1
ATOM 865 N N . SER A 1 101 ? -1.235 -1.969 21.547 1.00 72.56 101 SER A N 1
ATOM 866 C CA . SER A 1 101 ? -1.861 -2.953 20.645 1.00 72.56 101 SER A CA 1
ATOM 867 C C . SER A 1 101 ? -2.955 -3.733 21.355 1.00 72.56 101 SER A C 1
ATOM 869 O O . SER A 1 101 ? -2.752 -4.865 21.798 1.00 72.56 101 SER A O 1
ATOM 871 N N . SER A 1 102 ? -4.115 -3.109 21.497 1.00 78.94 102 SER A N 1
ATOM 872 C CA . SER A 1 102 ? -5.345 -3.849 21.740 1.00 78.94 102 SER A CA 1
ATOM 873 C C . SER A 1 102 ? -6.551 -3.043 21.291 1.00 78.94 102 SER A C 1
ATOM 875 O O . SER A 1 102 ? -6.515 -1.806 21.253 1.00 78.94 102 SER A O 1
ATOM 877 N N . VAL A 1 103 ? -7.631 -3.751 20.964 1.00 83.81 103 VAL A N 1
ATOM 878 C CA . VAL A 1 103 ? -8.916 -3.128 20.634 1.00 83.81 103 VAL A CA 1
ATOM 879 C C . VAL A 1 103 ? -9.416 -2.316 21.834 1.00 83.81 103 VAL A C 1
ATOM 881 O O . VAL A 1 103 ? -9.912 -1.207 21.671 1.00 83.81 103 VAL A O 1
ATOM 884 N N . GLU A 1 104 ? -9.186 -2.779 23.062 1.00 86.75 104 GLU A N 1
ATOM 885 C CA . GLU A 1 104 ? -9.566 -2.069 24.283 1.00 86.75 104 GLU A CA 1
ATOM 886 C C . GLU A 1 104 ? -8.760 -0.796 24.503 1.00 86.75 104 GLU A C 1
ATOM 888 O O . GLU A 1 104 ? -9.320 0.210 24.930 1.00 86.75 104 GLU A O 1
ATOM 893 N N . SER A 1 105 ? -7.454 -0.799 24.235 1.00 82.75 105 SER A N 1
ATOM 894 C CA . SER A 1 105 ? -6.637 0.408 24.381 1.00 82.75 105 SER A CA 1
ATOM 895 C C . SER A 1 105 ? -6.952 1.437 23.300 1.00 82.75 105 SER A C 1
ATOM 897 O O . SER A 1 105 ? -6.957 2.638 23.590 1.00 82.75 105 SER A O 1
ATOM 899 N N . LEU A 1 106 ? -7.289 0.982 22.090 1.00 84.50 106 LEU A N 1
ATOM 900 C CA . LEU A 1 106 ? -7.840 1.827 21.034 1.00 84.50 106 LEU A CA 1
ATOM 901 C C . LEU A 1 106 ? -9.148 2.487 21.507 1.00 84.50 106 LEU A C 1
ATOM 903 O O . LEU A 1 106 ? -9.277 3.712 21.470 1.00 84.50 106 LEU A O 1
ATOM 907 N N . MET A 1 107 ? -10.082 1.687 22.026 1.00 86.69 107 MET A N 1
ATOM 908 C CA . MET A 1 107 ? -11.373 2.140 22.550 1.00 86.69 107 MET A CA 1
ATOM 909 C C . MET A 1 107 ? -11.229 3.112 23.727 1.00 86.69 107 MET A C 1
ATOM 911 O O . MET A 1 107 ? -11.810 4.195 23.703 1.00 86.69 107 MET A O 1
ATOM 915 N N . LYS A 1 108 ? -10.396 2.784 24.722 1.00 86.81 108 LYS A N 1
ATOM 916 C CA . LYS A 1 108 ? -10.073 3.677 25.848 1.00 86.81 108 LYS A CA 1
ATOM 917 C C . LYS A 1 108 ? -9.520 5.007 25.362 1.00 86.81 108 LYS A C 1
ATOM 919 O O . LYS A 1 108 ? -9.949 6.053 25.828 1.00 86.81 108 LYS A O 1
ATOM 924 N N . SER A 1 109 ? -8.615 4.981 24.385 1.00 83.06 109 SER A N 1
ATOM 925 C CA . SER A 1 109 ? -8.034 6.206 23.832 1.00 83.06 109 SER A CA 1
ATOM 926 C C . SER A 1 109 ? -9.083 7.087 23.148 1.00 83.06 109 SER A C 1
ATOM 928 O O . SER A 1 109 ? -9.014 8.310 23.261 1.00 83.06 109 SER A O 1
ATOM 930 N N . MET A 1 110 ? -10.070 6.495 22.469 1.00 81.25 110 MET A N 1
ATOM 931 C CA . MET A 1 110 ? -11.202 7.240 21.907 1.00 81.25 110 MET A CA 1
ATOM 932 C C . MET A 1 110 ? -12.100 7.841 23.005 1.00 81.25 110 MET A C 1
ATOM 934 O O . MET A 1 110 ? -12.464 9.014 22.915 1.00 81.25 110 MET A O 1
ATOM 938 N N . ILE A 1 111 ? -12.397 7.073 24.060 1.00 82.00 111 ILE A N 1
ATOM 939 C CA . ILE A 1 111 ? -13.204 7.497 25.217 1.00 82.00 111 ILE A CA 1
ATOM 940 C C . ILE A 1 111 ? -12.529 8.650 25.985 1.00 82.00 111 ILE A C 1
ATOM 942 O O . ILE A 1 111 ? -13.127 9.708 26.190 1.00 82.00 111 ILE A O 1
ATOM 946 N N . ASP A 1 112 ? -11.256 8.496 26.354 1.00 78.44 112 ASP A N 1
ATOM 947 C CA . ASP A 1 112 ? -10.504 9.470 27.156 1.00 78.44 112 ASP A CA 1
ATOM 948 C C . ASP A 1 112 ? -10.378 10.830 26.453 1.00 78.44 112 ASP A C 1
ATOM 950 O O . ASP A 1 112 ? -10.434 11.890 27.082 1.00 78.44 112 ASP A O 1
ATOM 954 N N . LYS A 1 113 ? -10.214 10.829 25.124 1.00 68.56 113 LYS A N 1
ATOM 955 C CA . LYS A 1 113 ? -10.088 12.065 24.335 1.00 68.56 113 LYS A CA 1
ATOM 956 C C . LYS A 1 113 ? -11.407 12.804 24.161 1.00 68.56 113 LYS A C 1
ATOM 958 O O . LYS A 1 113 ? -11.394 14.026 24.001 1.00 68.56 113 LYS A O 1
ATOM 963 N N . GLN A 1 114 ? -12.534 12.105 24.252 1.00 63.84 114 GLN A N 1
ATOM 964 C CA . GLN A 1 114 ? -13.849 12.731 24.270 1.00 63.84 114 GLN A CA 1
ATOM 965 C C . GLN A 1 114 ? -14.092 13.513 25.569 1.00 63.84 114 GLN A C 1
ATOM 967 O O . GLN A 1 114 ? -14.612 14.628 25.511 1.00 63.84 114 GLN A O 1
ATOM 972 N N . LEU A 1 115 ? -13.654 12.991 26.719 1.00 59.72 115 LEU A N 1
ATOM 973 C CA . LEU A 1 115 ? -13.772 13.678 28.015 1.00 59.72 115 LEU A CA 1
ATOM 974 C C . LEU A 1 115 ? -12.972 14.997 28.074 1.00 59.72 115 LEU A C 1
ATOM 976 O O . LEU A 1 115 ? -13.249 15.854 28.911 1.00 59.72 115 LEU A O 1
ATOM 980 N N . ALA A 1 116 ? -12.015 15.192 27.160 1.00 59.62 116 ALA A N 1
ATOM 981 C CA . ALA A 1 116 ? -11.157 16.373 27.070 1.00 59.62 116 ALA A CA 1
ATOM 982 C C . ALA A 1 116 ? -11.695 17.515 26.167 1.00 59.62 116 ALA A C 1
ATOM 984 O O . ALA A 1 116 ? -10.950 18.453 25.888 1.00 59.62 116 ALA A O 1
ATOM 985 N N . ASN A 1 117 ? -12.961 17.474 25.715 1.00 58.25 117 ASN A N 1
ATOM 986 C CA . ASN A 1 117 ? -13.602 18.475 24.830 1.00 58.25 117 ASN A CA 1
ATOM 987 C C . ASN A 1 117 ? -13.002 18.625 23.410 1.00 58.25 117 ASN A C 1
ATOM 989 O O . ASN A 1 117 ? -13.266 19.615 22.730 1.00 58.25 117 ASN A O 1
ATOM 993 N N . ASP A 1 118 ? -12.253 17.642 22.903 1.00 59.12 118 ASP A N 1
ATOM 994 C CA . ASP A 1 118 ? -11.745 17.640 21.516 1.00 59.12 118 ASP A CA 1
ATOM 995 C C . ASP A 1 118 ? -12.645 16.858 20.529 1.00 59.12 118 ASP A C 1
ATOM 997 O O . ASP A 1 118 ? -12.237 16.542 19.411 1.00 59.12 118 ASP A O 1
ATOM 1001 N N . PHE A 1 119 ? -13.878 16.548 20.931 1.00 60.06 119 PHE A N 1
ATOM 1002 C CA . PHE A 1 119 ? -14.770 15.569 20.301 1.00 60.06 119 PHE A CA 1
ATOM 1003 C C . PHE A 1 119 ? -15.002 15.733 18.791 1.00 60.06 119 PHE A C 1
ATOM 1005 O O . PHE A 1 119 ? -14.935 14.751 18.052 1.00 60.06 119 PHE A O 1
ATOM 1012 N N . ASP A 1 120 ? -15.200 16.961 18.310 1.00 63.62 120 ASP A N 1
ATOM 1013 C CA . ASP A 1 120 ? -15.465 17.241 16.888 1.00 63.62 120 ASP A CA 1
ATOM 1014 C C . ASP A 1 120 ? -14.337 16.759 15.966 1.00 63.62 120 ASP A C 1
ATOM 1016 O O . ASP A 1 120 ? -14.553 16.508 14.783 1.00 63.62 120 ASP A O 1
ATOM 1020 N N . LYS A 1 121 ? -13.124 16.599 16.509 1.00 64.00 121 LYS A N 1
ATOM 1021 C CA . LYS A 1 121 ? -11.951 16.123 15.768 1.00 64.00 121 LYS A CA 1
ATOM 1022 C C . LYS A 1 121 ? -11.899 14.598 15.642 1.00 64.00 121 LYS A C 1
ATOM 1024 O O . LYS A 1 121 ? -11.188 14.103 14.773 1.00 64.00 121 LYS A O 1
ATOM 1029 N N . TYR A 1 122 ? -12.626 13.866 16.489 1.00 68.88 122 TYR A N 1
ATOM 1030 C CA . TYR A 1 122 ? -12.586 12.400 16.575 1.00 68.88 122 TYR A CA 1
ATOM 1031 C C . TYR A 1 122 ? -13.901 11.724 16.180 1.00 68.88 122 TYR A C 1
ATOM 1033 O O . TYR A 1 122 ? -13.902 10.519 15.939 1.00 68.88 122 TYR A O 1
ATOM 1041 N N . SER A 1 123 ? -15.002 12.474 16.081 1.00 73.38 123 SER A N 1
ATOM 1042 C CA . SER A 1 123 ? -16.337 11.947 15.765 1.00 73.38 123 SER A CA 1
ATOM 1043 C C . SER A 1 123 ? -16.335 11.052 14.522 1.00 73.38 123 SER A C 1
ATOM 1045 O O . SER A 1 123 ? -16.877 9.954 14.560 1.00 73.38 123 SER A O 1
ATOM 1047 N N . ASN A 1 124 ? -15.624 11.442 13.461 1.00 76.69 124 ASN A N 1
ATOM 1048 C CA . ASN A 1 124 ? -15.491 10.632 12.247 1.00 76.69 124 ASN A CA 1
ATOM 1049 C C . ASN A 1 124 ? -14.798 9.279 12.476 1.00 76.69 124 ASN A C 1
ATOM 1051 O O . ASN A 1 124 ? -15.180 8.302 11.840 1.00 76.69 124 ASN A O 1
ATOM 1055 N N . LEU A 1 125 ? -13.791 9.203 13.352 1.00 79.38 125 LEU A N 1
ATOM 1056 C CA . LEU A 1 125 ? -13.094 7.947 13.663 1.00 79.38 125 LEU A CA 1
ATOM 1057 C C . LEU A 1 125 ? -13.976 7.015 14.497 1.00 79.38 125 LEU A C 1
ATOM 1059 O O . LEU A 1 125 ? -14.011 5.818 14.237 1.00 79.38 125 LEU A O 1
ATOM 1063 N N . ILE A 1 126 ? -14.728 7.575 15.447 1.00 82.38 126 ILE A N 1
ATOM 1064 C CA . ILE A 1 126 ? -15.696 6.826 16.257 1.00 82.38 126 ILE A CA 1
ATOM 1065 C C . ILE A 1 126 ? -16.813 6.270 15.366 1.00 82.38 126 ILE A C 1
ATOM 1067 O O . ILE A 1 126 ? -17.142 5.091 15.462 1.00 82.38 126 ILE A O 1
ATOM 1071 N N . LEU A 1 127 ? -17.355 7.095 14.460 1.00 82.19 127 LEU A N 1
ATOM 1072 C CA . LEU A 1 127 ? -18.373 6.676 13.491 1.00 82.19 127 LEU A CA 1
ATOM 1073 C C . LEU A 1 127 ? -17.888 5.487 12.651 1.00 82.19 127 LEU A C 1
ATOM 1075 O O . LEU A 1 127 ? -18.566 4.469 12.574 1.00 82.19 127 LEU A O 1
ATOM 1079 N N . ARG A 1 128 ? -16.677 5.593 12.093 1.00 84.94 128 ARG A N 1
ATOM 1080 C CA . ARG A 1 128 ? -16.023 4.534 11.310 1.00 84.94 128 ARG A CA 1
ATOM 1081 C C . ARG A 1 128 ? -15.831 3.245 12.096 1.00 84.94 128 ARG A C 1
ATOM 1083 O O . ARG A 1 128 ? -16.108 2.171 11.577 1.00 84.94 128 ARG A O 1
ATOM 1090 N N . PHE A 1 129 ? -15.367 3.354 13.338 1.00 87.75 129 PHE A N 1
ATOM 1091 C CA . PHE A 1 129 ? -15.148 2.203 14.208 1.00 87.75 129 PHE A CA 1
ATOM 1092 C C . PHE A 1 129 ? -16.449 1.446 14.491 1.00 87.75 129 PHE A C 1
ATOM 1094 O O . PHE A 1 129 ? -16.509 0.228 14.352 1.00 87.75 129 PHE A O 1
ATOM 1101 N N . VAL A 1 130 ? -17.511 2.171 14.845 1.00 88.69 130 VAL A N 1
ATOM 1102 C CA . VAL A 1 130 ? -18.825 1.575 15.119 1.00 88.69 130 VAL A CA 1
ATOM 1103 C C . VAL A 1 130 ? -19.447 1.004 13.848 1.00 88.69 130 VAL A C 1
ATOM 1105 O O . VAL A 1 130 ? -20.014 -0.083 13.893 1.00 88.69 130 VAL A O 1
ATOM 1108 N N . ASP A 1 131 ? -19.313 1.683 12.708 1.00 88.69 131 ASP A N 1
ATOM 1109 C CA . ASP A 1 131 ? -19.777 1.160 11.422 1.00 88.69 131 ASP A CA 1
ATOM 1110 C C . ASP A 1 131 ? -19.049 -0.136 11.043 1.00 88.69 131 ASP A C 1
ATOM 1112 O O . ASP A 1 131 ? -19.690 -1.089 10.598 1.00 88.69 131 ASP A O 1
ATOM 1116 N N . PHE A 1 132 ? -17.734 -0.199 11.271 1.00 90.12 132 PHE A N 1
ATOM 1117 C CA . PHE A 1 132 ? -16.948 -1.414 11.085 1.00 90.12 132 PHE A CA 1
ATOM 1118 C C . PHE A 1 132 ? -17.458 -2.550 11.980 1.00 90.12 132 PHE A C 1
ATOM 1120 O O . PHE A 1 132 ? -17.772 -3.622 11.470 1.00 90.12 132 PHE A O 1
ATOM 1127 N N . LEU A 1 133 ? -17.604 -2.316 13.291 1.00 91.06 133 LEU A N 1
ATOM 1128 C CA . LEU A 1 133 ? -18.091 -3.335 14.228 1.00 91.06 133 LEU A CA 1
ATOM 1129 C C . LEU A 1 133 ? -19.509 -3.804 13.894 1.00 91.06 133 LEU A C 1
ATOM 1131 O O . LEU A 1 133 ? -19.795 -4.994 13.965 1.00 91.06 133 LEU A O 1
ATOM 1135 N N . TYR A 1 134 ? -20.388 -2.886 13.499 1.00 91.62 134 TYR A N 1
ATOM 1136 C CA . TYR A 1 134 ? -21.751 -3.216 13.100 1.00 91.62 134 TYR A CA 1
ATOM 1137 C C . TYR A 1 134 ? -21.773 -4.134 11.875 1.00 91.62 134 TYR A C 1
ATOM 1139 O O . TYR A 1 134 ? -22.495 -5.130 11.849 1.00 91.62 134 TYR A O 1
ATOM 1147 N N . ASN A 1 135 ? -20.963 -3.825 10.863 1.00 89.06 135 ASN A N 1
ATOM 1148 C CA . ASN A 1 135 ? -20.838 -4.675 9.683 1.00 89.06 135 ASN A CA 1
ATOM 1149 C C . ASN A 1 135 ? -20.190 -6.019 10.033 1.00 89.06 135 ASN A C 1
ATOM 1151 O O . ASN A 1 135 ? -20.605 -7.046 9.505 1.00 89.06 135 ASN A O 1
ATOM 1155 N N . TYR A 1 136 ? -19.213 -6.014 10.942 1.00 89.38 136 TYR A N 1
ATOM 1156 C CA . TYR A 1 136 ? -18.531 -7.216 11.403 1.00 89.38 136 TYR A CA 1
ATOM 1157 C C . TYR A 1 136 ? -19.507 -8.219 12.028 1.00 89.38 136 TYR A C 1
ATOM 1159 O O . TYR A 1 136 ? -19.553 -9.360 11.583 1.00 89.38 136 TYR A O 1
ATOM 1167 N N . ILE A 1 137 ? -20.344 -7.786 12.976 1.00 89.62 137 ILE A N 1
ATOM 1168 C CA . ILE A 1 137 ? -21.335 -8.668 13.620 1.00 89.62 137 ILE A CA 1
ATOM 1169 C C . ILE A 1 137 ? -22.513 -9.025 12.701 1.00 89.62 137 ILE A C 1
ATOM 1171 O O . ILE A 1 137 ? -23.205 -10.011 12.931 1.00 89.62 137 ILE A O 1
ATOM 1175 N N . SER A 1 138 ? -22.773 -8.211 11.672 1.00 84.56 138 SER A N 1
ATOM 1176 C CA . SER A 1 138 ? -23.855 -8.458 10.707 1.00 84.56 138 SER A CA 1
ATOM 1177 C C . SER A 1 138 ? -23.462 -9.472 9.629 1.00 84.56 138 SER A C 1
ATOM 1179 O O . SER A 1 138 ? -24.333 -10.002 8.938 1.00 84.56 138 SER A O 1
ATOM 1181 N N . ASN A 1 139 ? -22.165 -9.731 9.457 1.00 79.88 139 ASN A N 1
ATOM 1182 C CA . ASN A 1 139 ? -21.652 -10.682 8.482 1.00 79.88 139 ASN A CA 1
ATOM 1183 C C . ASN A 1 139 ? -21.546 -12.085 9.094 1.00 79.88 139 ASN A C 1
ATOM 1185 O O . ASN A 1 139 ? -20.994 -12.276 10.170 1.00 79.88 139 ASN A O 1
ATOM 1189 N N . SER A 1 140 ? -22.028 -13.092 8.363 1.00 60.50 140 SER A N 1
ATOM 1190 C CA . SER A 1 140 ? -22.106 -14.492 8.811 1.00 60.50 140 SER A CA 1
ATOM 1191 C C . SER A 1 140 ? -20.765 -15.228 8.921 1.00 60.50 140 SER A C 1
ATOM 1193 O O . SER A 1 140 ? -20.757 -16.419 9.223 1.00 60.50 140 SER A O 1
ATOM 1195 N N . SER A 1 141 ? -19.642 -14.582 8.600 1.00 65.25 141 SER A N 1
ATOM 1196 C CA . SER A 1 141 ? -18.341 -15.246 8.511 1.00 65.25 141 SER A CA 1
ATOM 1197 C C . SER A 1 141 ? -17.210 -14.363 9.023 1.00 65.25 141 SER A C 1
ATOM 1199 O O . SER A 1 141 ? -16.994 -13.264 8.508 1.00 65.25 141 SER A O 1
ATOM 1201 N N . CYS A 1 142 ? -16.450 -14.892 9.980 1.00 67.56 142 CYS A N 1
ATOM 1202 C CA . CYS A 1 142 ? -15.176 -14.334 10.421 1.00 67.56 142 CYS A CA 1
ATOM 1203 C C . CYS A 1 142 ? -14.157 -14.396 9.270 1.00 67.56 142 CYS A C 1
ATOM 1205 O O . CYS A 1 142 ? -13.890 -15.476 8.747 1.00 67.56 142 CYS A O 1
ATOM 1207 N N . SER A 1 143 ? -13.610 -13.245 8.868 1.00 72.62 143 SER A N 1
ATOM 1208 C CA . SER A 1 143 ? -12.565 -13.137 7.838 1.00 72.62 143 SER A CA 1
ATOM 1209 C C . SER A 1 143 ? -11.178 -13.020 8.478 1.00 72.62 143 SER A C 1
ATOM 1211 O O . SER A 1 143 ? -11.020 -12.379 9.515 1.00 72.62 143 SER A O 1
ATOM 1213 N N . GLU A 1 144 ? -10.157 -13.587 7.840 1.00 67.62 144 GLU A N 1
ATOM 1214 C CA . GLU A 1 144 ? -8.750 -13.393 8.231 1.00 67.62 144 GLU A CA 1
ATOM 1215 C C . GLU A 1 144 ? -8.251 -11.963 7.931 1.00 67.62 144 GLU A C 1
ATOM 1217 O O . GLU A 1 144 ? -7.229 -11.522 8.445 1.00 67.62 144 GLU A O 1
ATOM 1222 N N . GLU A 1 145 ? -8.995 -11.185 7.140 1.00 73.31 145 GLU A N 1
ATOM 1223 C CA . GLU A 1 145 ? -8.629 -9.811 6.769 1.00 73.31 145 GLU A CA 1
ATOM 1224 C C . GLU A 1 145 ? -9.188 -8.747 7.735 1.00 73.31 145 GLU A C 1
ATOM 1226 O O . GLU A 1 145 ? -8.874 -7.563 7.608 1.00 73.31 145 GLU A O 1
ATOM 1231 N N . LEU A 1 146 ? -9.974 -9.137 8.749 1.00 80.38 146 LEU A N 1
ATOM 1232 C CA . LEU A 1 146 ? -10.702 -8.206 9.631 1.00 80.38 146 LEU A CA 1
ATOM 1233 C C . LEU A 1 146 ? -9.808 -7.163 10.309 1.00 80.38 146 LEU A C 1
ATOM 1235 O O . LEU A 1 146 ? -10.189 -5.999 10.443 1.00 80.38 146 LEU A O 1
ATOM 1239 N N . GLY A 1 147 ? -8.614 -7.570 10.743 1.00 77.44 147 GLY A N 1
ATOM 1240 C CA . GLY A 1 147 ? -7.649 -6.653 11.348 1.00 77.44 147 GLY A CA 1
ATOM 1241 C C . GLY A 1 147 ? -7.166 -5.593 10.357 1.00 77.44 147 GLY A C 1
ATOM 1242 O O . GLY A 1 147 ? -7.038 -4.422 10.713 1.00 77.44 147 GLY A O 1
ATOM 1243 N N . GLN A 1 148 ? -6.955 -5.986 9.099 1.00 73.88 148 GLN A N 1
ATOM 1244 C CA . GLN A 1 148 ? -6.525 -5.093 8.024 1.00 73.88 148 GLN A CA 1
ATOM 1245 C C . GLN A 1 148 ? -7.631 -4.111 7.657 1.00 73.88 148 GLN A C 1
ATOM 1247 O O . GLN A 1 148 ? -7.369 -2.913 7.538 1.00 73.88 148 GLN A O 1
ATOM 1252 N N . ASP A 1 149 ? -8.863 -4.597 7.559 1.00 78.44 149 ASP A N 1
ATOM 1253 C CA . ASP A 1 149 ? -10.035 -3.773 7.287 1.00 78.44 149 ASP A CA 1
ATOM 1254 C C . ASP A 1 149 ? -10.267 -2.730 8.383 1.00 78.44 149 ASP A C 1
ATOM 1256 O O . ASP A 1 149 ? -10.468 -1.553 8.073 1.00 78.44 149 ASP A O 1
ATOM 1260 N N . LEU A 1 150 ? -10.143 -3.117 9.658 1.00 82.94 150 LEU A N 1
ATOM 1261 C CA . LEU A 1 150 ? -10.245 -2.190 10.785 1.00 82.94 150 LEU A CA 1
ATOM 1262 C C . LEU A 1 150 ? -9.188 -1.077 10.697 1.00 82.94 150 LEU A C 1
ATOM 1264 O O . LEU A 1 150 ? -9.515 0.107 10.808 1.00 82.94 150 LEU A O 1
ATOM 1268 N N . ILE A 1 151 ? -7.920 -1.429 10.463 1.00 75.94 151 ILE A N 1
ATOM 1269 C CA . ILE A 1 151 ? -6.833 -0.446 10.333 1.00 75.94 151 ILE A CA 1
ATOM 1270 C C . ILE A 1 151 ? -7.069 0.486 9.142 1.00 75.94 151 ILE A C 1
ATOM 1272 O O . ILE A 1 151 ? -6.926 1.704 9.274 1.00 75.94 151 ILE A O 1
ATOM 1276 N N . ASN A 1 152 ? -7.472 -0.057 7.995 1.00 72.81 152 ASN A N 1
ATOM 1277 C CA . ASN A 1 152 ? -7.752 0.726 6.795 1.00 72.81 152 ASN A CA 1
ATOM 1278 C C . ASN A 1 152 ? -8.882 1.726 7.006 1.00 72.81 152 ASN A C 1
ATOM 1280 O O . ASN A 1 152 ? -8.765 2.890 6.602 1.00 72.81 152 ASN A O 1
ATOM 1284 N N . GLU A 1 153 ? -9.958 1.278 7.651 1.00 76.75 153 GLU A N 1
ATOM 1285 C CA . GLU A 1 153 ? -11.134 2.096 7.906 1.00 76.75 153 GLU A CA 1
ATOM 1286 C C . GLU A 1 153 ? -10.799 3.248 8.866 1.00 76.75 153 GLU A C 1
ATOM 1288 O O . GLU A 1 153 ? -11.212 4.391 8.640 1.00 76.75 153 GLU A O 1
ATOM 1293 N N . LEU A 1 154 ? -9.962 2.991 9.879 1.00 76.38 154 LEU A N 1
ATOM 1294 C CA . LEU A 1 154 ? -9.515 3.996 10.849 1.00 76.38 154 LEU A CA 1
ATOM 1295 C C . LEU A 1 154 ? -8.462 4.965 10.291 1.00 76.38 154 LEU A C 1
ATOM 1297 O O . LEU A 1 154 ? -8.514 6.159 10.581 1.00 76.38 154 LEU A O 1
ATOM 1301 N N . VAL A 1 155 ? -7.513 4.495 9.479 1.00 67.44 155 VAL A N 1
ATOM 1302 C CA . VAL A 1 155 ? -6.421 5.323 8.920 1.00 67.44 155 VAL A CA 1
ATOM 1303 C C . VAL A 1 155 ? -6.824 6.006 7.601 1.00 67.44 155 VAL A C 1
ATOM 1305 O O . VAL A 1 155 ? -6.107 6.877 7.096 1.00 67.44 155 VAL A O 1
ATOM 1308 N N . LEU A 1 156 ? -8.030 5.721 7.088 1.00 55.84 156 LEU A N 1
ATOM 1309 C CA . LEU A 1 156 ? -8.581 6.303 5.858 1.00 55.84 156 LEU A CA 1
ATOM 1310 C C . LEU A 1 156 ? -7.780 5.922 4.598 1.00 55.84 156 LEU A C 1
ATOM 1312 O O . LEU A 1 156 ? -7.674 6.698 3.643 1.00 55.84 156 LEU A O 1
ATOM 1316 N N . LEU A 1 157 ? -7.226 4.711 4.575 1.00 53.66 157 LEU A N 1
ATOM 1317 C CA . LEU A 1 157 ? -6.608 4.145 3.381 1.00 53.66 157 LEU A CA 1
ATOM 1318 C C . LEU A 1 157 ? -7.738 3.610 2.490 1.00 53.66 157 LEU A C 1
ATOM 1320 O O . LEU A 1 157 ? -8.199 2.489 2.680 1.00 53.66 157 LEU A O 1
ATOM 1324 N N . LYS A 1 158 ? -8.252 4.410 1.542 1.00 40.12 158 LYS A N 1
ATOM 1325 C CA . LYS A 1 158 ? -9.245 3.908 0.570 1.00 40.12 158 LYS A CA 1
ATOM 1326 C C . LYS A 1 158 ? -8.695 2.635 -0.095 1.00 40.12 158 LYS A C 1
ATOM 1328 O O . LYS A 1 158 ? -7.745 2.736 -0.864 1.00 40.12 158 LYS A O 1
ATOM 1333 N N . LYS A 1 159 ? -9.330 1.487 0.191 1.00 39.62 159 LYS A N 1
ATOM 1334 C CA . LYS A 1 159 ? -9.028 0.147 -0.348 1.00 39.62 159 LYS A CA 1
ATOM 1335 C C . LYS A 1 159 ? -7.541 -0.204 -0.299 1.00 39.62 159 LYS A C 1
ATOM 1337 O O . LYS A 1 159 ? -6.863 -0.195 -1.324 1.00 39.62 159 LYS A O 1
ATOM 1342 N N . TYR A 1 160 ? -7.037 -0.518 0.886 1.00 39.91 160 TYR A N 1
ATOM 1343 C CA . TYR A 1 160 ? -5.666 -0.985 1.023 1.00 39.91 160 TYR A CA 1
ATOM 1344 C C . TYR A 1 160 ? -5.630 -2.453 1.446 1.00 39.91 160 TYR A C 1
ATOM 1346 O O . TYR A 1 160 ? -5.591 -2.777 2.625 1.00 39.91 160 TYR A O 1
ATOM 1354 N N . ASN A 1 161 ? -5.608 -3.366 0.479 1.00 37.62 161 ASN A N 1
ATOM 1355 C CA . ASN A 1 161 ? -5.175 -4.723 0.787 1.00 37.62 161 ASN A CA 1
ATOM 1356 C C . ASN A 1 161 ? -3.669 -4.640 1.021 1.00 37.62 161 ASN A C 1
ATOM 1358 O O . ASN A 1 161 ? -2.923 -4.265 0.109 1.00 37.62 161 ASN A O 1
ATOM 1362 N N . CYS A 1 162 ? -3.228 -4.943 2.245 1.00 39.34 162 CYS A N 1
ATOM 1363 C CA . CYS A 1 162 ? -1.828 -5.271 2.460 1.00 39.34 162 CYS A CA 1
ATOM 1364 C C . CYS A 1 162 ? -1.529 -6.403 1.480 1.00 39.34 162 CYS A C 1
ATOM 1366 O O . CYS A 1 162 ? -2.253 -7.401 1.497 1.00 39.34 162 CYS A O 1
ATOM 1368 N N . PRO A 1 163 ? -0.578 -6.249 0.547 1.00 43.81 163 PRO A N 1
ATOM 1369 C CA . PRO A 1 163 ? -0.253 -7.378 -0.287 1.00 43.81 163 PRO A CA 1
ATOM 1370 C C . PRO A 1 163 ? 0.227 -8.467 0.658 1.00 43.81 163 PRO A C 1
ATOM 1372 O O . PRO A 1 163 ? 1.153 -8.248 1.434 1.00 43.81 163 PRO A O 1
ATOM 1375 N N . GLU A 1 164 ? -0.375 -9.646 0.546 1.00 52.12 164 GLU A N 1
ATOM 1376 C CA . GLU A 1 164 ? 0.029 -10.872 1.243 1.00 52.12 164 GLU A CA 1
ATOM 1377 C C . GLU A 1 164 ? 1.525 -11.213 1.032 1.00 52.12 164 GLU A C 1
ATOM 1379 O O . GLU A 1 164 ? 2.019 -12.215 1.530 1.00 52.12 164 GLU A O 1
ATOM 1384 N N . ARG A 1 165 ? 2.254 -10.435 0.214 1.00 66.94 165 ARG A N 1
ATOM 1385 C CA . ARG A 1 165 ? 3.545 -10.765 -0.384 1.00 66.94 165 ARG A CA 1
ATOM 1386 C C . ARG A 1 165 ? 4.445 -9.543 -0.483 1.00 66.94 165 ARG A C 1
ATOM 1388 O O . ARG A 1 165 ? 4.030 -8.460 -0.903 1.00 66.94 165 ARG A O 1
ATOM 1395 N N . TYR A 1 166 ? 5.726 -9.754 -0.220 1.00 73.88 166 TYR A N 1
ATOM 1396 C CA . TYR A 1 166 ? 6.760 -8.769 -0.497 1.00 73.88 166 TYR A CA 1
ATOM 1397 C C . TYR A 1 166 ? 6.998 -8.636 -1.988 1.00 73.88 166 TYR A C 1
ATOM 1399 O O . TYR A 1 166 ? 6.951 -9.615 -2.730 1.00 73.88 166 TYR A O 1
ATOM 1407 N N . LYS A 1 167 ? 7.333 -7.421 -2.417 1.00 82.44 167 LYS A N 1
ATOM 1408 C CA . LYS A 1 167 ? 7.692 -7.122 -3.799 1.00 82.44 167 LYS A CA 1
ATOM 1409 C C . LYS A 1 167 ? 9.174 -6.783 -3.874 1.00 82.44 167 LYS A C 1
ATOM 1411 O O . LYS A 1 167 ? 9.598 -5.784 -3.307 1.00 82.44 167 LYS A O 1
ATOM 1416 N N . ILE A 1 168 ? 9.966 -7.572 -4.591 1.00 82.19 168 ILE A N 1
ATOM 1417 C CA . ILE A 1 168 ? 11.335 -7.205 -4.968 1.00 82.19 168 ILE A CA 1
ATOM 1418 C C . ILE A 1 168 ? 11.306 -6.641 -6.384 1.00 82.19 168 ILE A C 1
ATOM 1420 O O . ILE A 1 168 ? 10.893 -7.318 -7.324 1.00 82.19 168 ILE A O 1
ATOM 1424 N N . VAL A 1 169 ? 11.776 -5.409 -6.557 1.00 83.38 169 VAL A N 1
ATOM 1425 C CA . VAL A 1 169 ? 11.969 -4.799 -7.873 1.00 83.38 169 VAL A CA 1
ATOM 1426 C C . VAL A 1 169 ? 13.404 -5.049 -8.312 1.00 83.38 169 VAL A C 1
ATOM 1428 O O . VAL A 1 169 ? 14.348 -4.593 -7.669 1.00 83.38 169 VAL A O 1
ATOM 1431 N N . VAL A 1 170 ? 13.567 -5.750 -9.433 1.00 86.12 170 VAL A N 1
ATOM 1432 C CA . VAL A 1 170 ? 14.872 -6.052 -10.029 1.00 86.12 170 VAL A CA 1
ATOM 1433 C C . VAL A 1 170 ? 15.073 -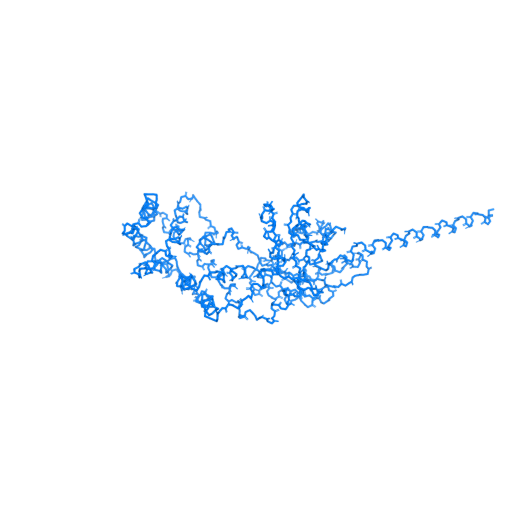5.182 -11.259 1.00 86.12 170 VAL A C 1
ATOM 1435 O O . VAL A 1 170 ? 14.235 -5.148 -12.165 1.00 86.12 170 VAL A O 1
ATOM 1438 N N . LYS A 1 171 ? 16.196 -4.466 -11.300 1.00 83.69 171 LYS A N 1
ATOM 1439 C CA . LYS A 1 171 ? 16.539 -3.547 -12.382 1.00 83.69 171 LYS A CA 1
ATOM 1440 C C . LYS A 1 171 ? 17.663 -4.102 -13.222 1.00 83.69 171 LYS A C 1
ATOM 1442 O O . LYS A 1 171 ? 18.711 -4.482 -12.705 1.00 83.69 171 LYS A O 1
ATOM 1447 N N . SER A 1 172 ? 17.465 -4.052 -14.535 1.00 82.31 172 SER A N 1
ATOM 1448 C CA . SER A 1 172 ? 18.509 -4.348 -15.501 1.00 82.31 172 SER A CA 1
ATOM 1449 C C . SER A 1 172 ? 18.738 -3.159 -16.428 1.00 82.31 172 SER A C 1
ATOM 1451 O O . SER A 1 172 ? 17.971 -2.894 -17.353 1.00 82.31 172 SER A O 1
ATOM 1453 N N . ASN A 1 173 ? 19.828 -2.439 -16.173 1.00 70.94 173 ASN A N 1
ATOM 1454 C CA . ASN A 1 173 ? 20.322 -1.346 -17.008 1.00 70.94 173 ASN A CA 1
ATOM 1455 C C . ASN A 1 173 ? 21.398 -1.818 -17.993 1.00 70.94 173 ASN A C 1
ATOM 1457 O O . ASN A 1 173 ? 22.003 -1.000 -18.693 1.00 70.94 173 ASN A O 1
ATOM 1461 N N . LYS A 1 174 ? 21.646 -3.132 -18.067 1.00 75.38 174 LYS A N 1
ATOM 1462 C CA . LYS A 1 174 ? 22.622 -3.693 -18.995 1.00 75.38 174 LYS A CA 1
ATOM 1463 C C . LYS A 1 174 ? 22.184 -3.484 -20.434 1.00 75.38 174 LYS A C 1
ATOM 1465 O O . LYS A 1 174 ? 21.015 -3.639 -20.788 1.00 75.38 174 LYS A O 1
ATOM 1470 N N . LYS A 1 175 ? 23.148 -3.114 -21.272 1.00 76.50 175 LYS A N 1
ATOM 1471 C CA . LYS A 1 175 ? 22.974 -3.048 -22.721 1.00 76.50 175 LYS A CA 1
ATOM 1472 C C . LYS A 1 175 ? 23.246 -4.434 -23.286 1.00 76.50 175 LYS A C 1
ATOM 1474 O O . LYS A 1 175 ? 24.297 -5.002 -23.016 1.00 76.50 175 LYS A O 1
ATOM 1479 N N . TYR A 1 176 ? 22.306 -4.939 -24.067 1.00 75.06 176 TYR A N 1
ATOM 1480 C CA . TYR A 1 176 ? 22.429 -6.219 -24.755 1.00 75.06 176 TYR A CA 1
ATOM 1481 C C . TYR A 1 176 ? 22.799 -5.966 -26.216 1.00 75.06 176 TYR A C 1
ATOM 1483 O O . TYR A 1 176 ? 22.544 -4.886 -26.745 1.00 75.06 176 TYR A O 1
ATOM 1491 N N . LEU A 1 177 ? 23.432 -6.924 -26.880 1.00 69.62 177 LEU A N 1
ATOM 1492 C CA . LEU A 1 177 ? 23.823 -6.799 -28.283 1.00 69.62 177 LEU A CA 1
ATOM 1493 C C . LEU A 1 177 ? 22.691 -7.200 -29.223 1.00 69.62 177 LEU A C 1
ATOM 1495 O O . LEU A 1 177 ? 22.581 -6.626 -30.305 1.00 69.62 177 LEU A O 1
ATOM 1499 N N . ASN A 1 178 ? 21.893 -8.202 -28.848 1.00 71.25 178 ASN A N 1
ATOM 1500 C CA . ASN A 1 178 ? 20.737 -8.691 -29.601 1.00 71.25 178 ASN A CA 1
ATOM 1501 C C . ASN A 1 178 ? 19.660 -9.293 -28.654 1.00 71.25 178 ASN A C 1
ATOM 1503 O O . ASN A 1 178 ? 19.871 -9.431 -27.449 1.00 71.25 178 ASN A O 1
ATOM 1507 N N . GLN A 1 179 ? 18.488 -9.634 -29.203 1.00 72.19 179 GLN A N 1
ATOM 1508 C CA . GLN A 1 179 ? 17.362 -10.207 -28.447 1.00 72.19 179 GLN A CA 1
ATOM 1509 C C . GLN A 1 179 ? 17.671 -11.590 -27.864 1.00 72.19 179 GLN A C 1
ATOM 1511 O O . GLN A 1 179 ? 17.114 -11.961 -26.835 1.00 72.19 179 GLN A O 1
ATOM 1516 N N . PHE A 1 180 ? 18.555 -12.350 -28.513 1.00 75.56 180 PHE A N 1
ATOM 1517 C CA . PHE A 1 180 ? 18.959 -13.673 -28.047 1.00 75.56 180 PHE A CA 1
ATOM 1518 C C . PHE A 1 180 ? 19.817 -13.571 -26.793 1.00 75.56 180 PHE A C 1
ATOM 1520 O O . PHE A 1 180 ? 19.571 -14.289 -25.833 1.00 75.56 180 PHE A O 1
ATOM 1527 N N . GLU A 1 181 ? 20.779 -12.648 -26.773 1.00 77.81 181 GLU A N 1
ATOM 1528 C CA . GLU A 1 181 ? 21.565 -12.349 -25.579 1.00 77.81 181 GLU A CA 1
ATOM 1529 C C . GLU A 1 181 ? 20.664 -11.824 -24.461 1.00 77.81 181 GLU A C 1
ATOM 1531 O O . GLU A 1 181 ? 20.783 -12.274 -23.328 1.00 77.81 181 GLU A O 1
ATOM 1536 N N . PHE A 1 182 ? 19.721 -10.934 -24.785 1.00 78.56 182 PHE A N 1
ATOM 1537 C CA . PHE A 1 182 ? 18.729 -10.455 -23.826 1.00 78.56 182 PHE A CA 1
ATOM 1538 C C . PHE A 1 182 ? 17.957 -11.618 -23.190 1.00 78.56 182 PHE A C 1
ATOM 1540 O O . PHE A 1 182 ? 17.995 -11.773 -21.974 1.00 78.56 182 PHE A O 1
ATOM 1547 N N . GLN A 1 183 ? 17.339 -12.489 -23.995 1.00 80.56 183 GLN A N 1
ATOM 1548 C CA . GLN A 1 183 ? 16.622 -13.667 -23.498 1.00 80.56 183 GLN A CA 1
ATOM 1549 C C . GLN A 1 183 ? 17.536 -14.585 -22.670 1.00 80.56 183 GLN A C 1
ATOM 1551 O O . GLN A 1 183 ? 17.180 -14.975 -21.561 1.00 80.56 183 GLN A O 1
ATOM 1556 N N . TYR A 1 184 ? 18.723 -14.907 -23.184 1.00 84.25 184 TYR A N 1
ATOM 1557 C CA . TYR A 1 184 ? 19.673 -15.810 -22.537 1.00 84.25 184 TYR A CA 1
ATOM 1558 C C . TYR A 1 184 ? 20.088 -15.330 -21.140 1.00 84.25 184 TYR A C 1
ATOM 1560 O O . TYR A 1 184 ? 20.208 -16.134 -20.216 1.00 84.25 184 TYR A O 1
ATOM 1568 N N . GLN A 1 185 ? 20.270 -14.021 -20.960 1.00 84.81 185 GLN A N 1
ATOM 1569 C CA . GLN A 1 185 ? 20.644 -13.451 -19.666 1.00 84.81 185 GLN A CA 1
ATOM 1570 C C . GLN A 1 185 ? 19.498 -13.521 -18.645 1.00 84.81 185 GLN A C 1
ATOM 1572 O O . GLN A 1 185 ? 19.755 -13.801 -17.476 1.00 84.81 185 GLN A O 1
ATOM 1577 N N . TYR A 1 186 ? 18.236 -13.373 -19.069 1.00 84.56 186 TYR A N 1
ATOM 1578 C CA . TYR A 1 186 ? 17.094 -13.640 -18.182 1.00 84.56 186 TYR A CA 1
ATOM 1579 C C . TYR A 1 186 ? 16.967 -15.127 -17.845 1.00 84.56 186 TYR A C 1
ATOM 1581 O O . TYR A 1 186 ? 16.695 -15.465 -16.698 1.00 84.56 186 TYR A O 1
ATOM 1589 N N . GLU A 1 187 ? 17.188 -16.036 -18.803 1.00 85.00 187 GLU A N 1
ATOM 1590 C CA . GLU A 1 187 ? 17.134 -17.483 -18.540 1.00 85.00 187 GLU A CA 1
ATOM 1591 C C . GLU A 1 187 ? 18.185 -17.888 -17.501 1.00 85.00 187 GLU A C 1
ATOM 1593 O O . GLU A 1 187 ? 17.881 -18.631 -16.566 1.00 85.00 187 GLU A O 1
ATOM 1598 N N . LYS A 1 188 ? 19.398 -17.335 -17.606 1.00 86.81 188 LYS A N 1
ATOM 1599 C CA . LYS A 1 188 ? 20.441 -17.504 -16.593 1.00 86.81 188 LYS A CA 1
ATOM 1600 C C . LYS A 1 188 ? 20.053 -16.922 -15.240 1.00 86.81 188 LYS A C 1
ATOM 1602 O O . LYS A 1 188 ? 20.250 -17.595 -14.234 1.00 86.81 188 LYS A O 1
ATOM 1607 N N . PHE A 1 189 ? 19.488 -15.717 -15.214 1.00 86.25 189 PHE A N 1
ATOM 1608 C CA . PHE A 1 189 ? 19.033 -15.091 -13.976 1.00 86.25 189 PHE A CA 1
ATOM 1609 C C . PHE A 1 189 ? 17.956 -15.927 -13.271 1.00 86.25 189 PHE A C 1
ATOM 1611 O O . PHE A 1 189 ? 18.077 -16.191 -12.080 1.00 86.25 189 PHE A O 1
ATOM 1618 N N . PHE A 1 190 ? 16.944 -16.420 -13.989 1.00 81.19 190 PHE A N 1
ATOM 1619 C CA . PHE A 1 190 ? 15.922 -17.288 -13.391 1.00 81.19 190 PHE A CA 1
ATOM 1620 C C . PHE A 1 190 ? 16.487 -18.638 -12.952 1.00 81.19 190 PHE A C 1
ATOM 1622 O O . PHE A 1 190 ? 16.124 -19.136 -11.892 1.00 81.19 190 PHE A O 1
ATOM 1629 N N . THR A 1 191 ? 17.426 -19.204 -13.713 1.00 80.94 191 THR A N 1
ATOM 1630 C CA . THR A 1 191 ? 18.143 -20.411 -13.282 1.00 80.94 191 THR A CA 1
ATOM 1631 C C . THR A 1 191 ? 18.897 -20.148 -11.981 1.00 80.94 191 THR A C 1
ATOM 1633 O O . THR A 1 191 ? 18.802 -20.946 -11.057 1.00 80.94 191 THR A O 1
ATOM 1636 N N . TYR A 1 192 ? 19.589 -19.010 -11.876 1.00 83.25 192 TYR A N 1
ATOM 1637 C CA . TYR A 1 192 ? 20.279 -18.577 -10.663 1.00 83.25 192 TYR A CA 1
ATOM 1638 C C . TYR A 1 192 ? 19.317 -18.417 -9.479 1.00 83.25 192 TYR A C 1
ATOM 1640 O O . TYR A 1 192 ? 19.594 -18.952 -8.407 1.00 83.25 192 TYR A O 1
ATOM 1648 N N . LEU A 1 193 ? 18.159 -17.777 -9.672 1.00 77.00 193 LEU A N 1
ATOM 1649 C CA . LEU A 1 193 ? 17.121 -17.703 -8.638 1.00 77.00 193 LEU A CA 1
ATOM 1650 C C . LEU A 1 193 ? 16.685 -19.097 -8.171 1.00 77.00 193 LEU A C 1
ATOM 1652 O O . LEU A 1 193 ? 16.605 -19.332 -6.970 1.00 77.00 193 LEU A O 1
ATOM 1656 N N . ASN A 1 194 ? 16.497 -20.034 -9.103 1.00 70.12 194 ASN A N 1
ATOM 1657 C CA . ASN A 1 194 ? 16.105 -21.414 -8.805 1.00 70.12 194 ASN A CA 1
ATOM 1658 C C . ASN A 1 194 ? 17.214 -22.242 -8.131 1.00 70.12 194 ASN A C 1
ATOM 1660 O O . ASN A 1 194 ? 16.919 -23.283 -7.553 1.00 70.12 194 ASN A O 1
ATOM 1664 N N . THR A 1 195 ? 18.483 -21.818 -8.199 1.00 72.12 195 THR A N 1
ATOM 1665 C CA . THR A 1 195 ? 19.575 -22.480 -7.459 1.00 72.12 195 THR A CA 1
ATOM 1666 C C . THR A 1 195 ? 19.594 -22.135 -5.974 1.00 72.12 195 THR A C 1
ATOM 1668 O O . THR A 1 195 ? 20.297 -22.796 -5.208 1.00 72.12 195 THR A O 1
ATOM 1671 N N . PHE A 1 196 ? 18.833 -21.124 -5.540 1.00 69.44 196 PHE A N 1
ATOM 1672 C CA . PHE A 1 196 ? 18.625 -20.921 -4.117 1.00 69.44 196 PHE A CA 1
ATOM 1673 C C . PHE A 1 196 ? 17.700 -21.995 -3.571 1.00 69.44 196 PHE A C 1
ATOM 1675 O O . PHE A 1 196 ? 16.654 -22.267 -4.147 1.00 69.44 196 PHE A O 1
ATOM 1682 N N . ASP A 1 197 ? 18.110 -22.596 -2.452 1.00 53.59 197 ASP A N 1
ATOM 1683 C CA . ASP A 1 197 ? 17.369 -23.642 -1.750 1.00 53.59 197 ASP A CA 1
ATOM 1684 C C . ASP A 1 197 ? 16.061 -23.061 -1.172 1.00 53.59 197 ASP A C 1
ATOM 1686 O O . ASP A 1 197 ? 15.960 -22.644 -0.016 1.00 53.59 197 ASP A O 1
ATOM 1690 N N . ILE A 1 198 ? 15.072 -22.943 -2.056 1.00 49.25 198 ILE A N 1
ATOM 1691 C CA . ILE A 1 198 ? 13.708 -22.443 -1.883 1.00 49.25 198 ILE A CA 1
ATOM 1692 C C . ILE A 1 198 ? 12.850 -23.543 -1.226 1.00 49.25 198 ILE A C 1
ATOM 1694 O O . ILE A 1 198 ? 11.744 -23.852 -1.642 1.00 49.25 198 ILE A O 1
ATOM 1698 N N . MET A 1 199 ? 13.322 -24.159 -0.142 1.00 46.78 199 MET A N 1
ATOM 1699 C CA . MET A 1 199 ? 12.453 -25.032 0.665 1.00 46.78 199 MET A CA 1
ATOM 1700 C C . MET A 1 199 ? 11.548 -24.241 1.630 1.00 46.78 199 MET A C 1
ATOM 1702 O O . MET A 1 199 ? 10.781 -24.848 2.371 1.00 46.78 199 MET A O 1
ATOM 1706 N N . LYS A 1 200 ? 11.606 -22.894 1.640 1.00 52.34 200 LYS A N 1
ATOM 1707 C CA . LYS A 1 200 ? 10.713 -22.047 2.465 1.00 52.34 200 LYS A CA 1
ATOM 1708 C C . LYS A 1 200 ? 10.215 -20.727 1.849 1.00 52.34 200 LYS A C 1
ATOM 1710 O O . LYS A 1 200 ? 9.390 -20.086 2.480 1.00 52.34 200 LYS A O 1
ATOM 1715 N N . ILE A 1 201 ? 10.682 -20.302 0.670 1.00 58.09 201 ILE A N 1
ATOM 1716 C CA . ILE A 1 201 ? 10.323 -18.989 0.089 1.00 58.09 201 ILE A CA 1
ATOM 1717 C C . ILE A 1 201 ? 9.628 -19.201 -1.256 1.00 58.09 201 ILE A C 1
ATOM 1719 O O . ILE A 1 201 ? 10.298 -19.277 -2.285 1.00 58.09 201 ILE A O 1
ATOM 1723 N N . SER A 1 202 ? 8.301 -19.311 -1.288 1.00 61.31 202 SER A N 1
ATOM 1724 C CA . SER A 1 202 ? 7.597 -19.525 -2.553 1.00 61.31 202 SER A CA 1
ATOM 1725 C C . SER A 1 202 ? 7.543 -18.218 -3.357 1.00 61.31 202 SER A C 1
ATOM 1727 O O . SER A 1 202 ? 6.869 -17.243 -3.010 1.00 61.31 202 SER A O 1
ATOM 1729 N N . THR A 1 203 ? 8.322 -18.166 -4.446 1.00 65.31 203 THR A N 1
ATOM 1730 C CA . THR A 1 203 ? 8.160 -17.118 -5.462 1.00 65.31 203 THR A CA 1
ATOM 1731 C C . THR A 1 203 ? 6.863 -17.407 -6.191 1.00 65.31 203 THR A C 1
ATOM 1733 O O . THR A 1 203 ? 6.813 -18.254 -7.077 1.00 65.31 203 THR A O 1
ATOM 1736 N N . ASN A 1 204 ? 5.805 -16.721 -5.780 1.00 70.62 204 ASN A N 1
ATOM 1737 C CA . ASN A 1 204 ? 4.466 -17.041 -6.246 1.00 70.62 204 ASN A CA 1
ATOM 1738 C C . ASN A 1 204 ? 4.158 -16.360 -7.574 1.00 70.62 204 ASN A C 1
ATOM 1740 O O . ASN A 1 204 ? 3.386 -16.903 -8.357 1.00 70.62 204 ASN A O 1
ATOM 1744 N N . LYS A 1 205 ? 4.728 -15.169 -7.816 1.00 84.00 205 LYS A N 1
ATOM 1745 C CA . LYS A 1 205 ? 4.382 -14.371 -8.991 1.00 84.00 205 LYS A CA 1
ATOM 1746 C C . LYS A 1 205 ? 5.522 -13.500 -9.508 1.00 84.00 205 LYS A C 1
ATOM 1748 O O . LYS A 1 205 ? 6.245 -12.890 -8.723 1.00 84.00 205 LYS A O 1
ATOM 1753 N N . ILE A 1 206 ? 5.639 -13.375 -10.830 1.00 86.25 206 ILE A N 1
ATOM 1754 C CA . ILE A 1 206 ? 6.571 -12.445 -11.487 1.00 86.25 206 ILE A CA 1
ATOM 1755 C C . ILE A 1 206 ? 5.801 -11.525 -12.435 1.00 86.25 206 ILE A C 1
ATOM 1757 O O . ILE A 1 206 ? 5.076 -11.986 -13.314 1.00 86.25 206 ILE A O 1
ATOM 1761 N N . LYS A 1 207 ? 5.987 -10.211 -12.293 1.00 87.50 207 LYS A N 1
ATOM 1762 C CA . LYS A 1 207 ? 5.402 -9.212 -13.192 1.00 87.50 207 LYS A CA 1
ATOM 1763 C C . LYS A 1 207 ? 6.444 -8.661 -14.157 1.00 87.50 207 LYS A C 1
ATOM 1765 O O . LYS A 1 207 ? 7.522 -8.220 -13.751 1.00 87.50 207 LYS A O 1
ATOM 1770 N N . PHE A 1 208 ? 6.080 -8.642 -15.434 1.00 87.44 208 PHE A N 1
ATOM 1771 C CA . PHE A 1 208 ? 6.883 -8.117 -16.530 1.00 87.44 208 PHE A CA 1
ATOM 1772 C C . PHE A 1 208 ? 6.264 -6.844 -17.116 1.00 87.44 208 PHE A C 1
ATOM 1774 O O . PHE A 1 208 ? 5.055 -6.762 -17.332 1.00 87.44 208 PHE A O 1
ATOM 1781 N N . TYR A 1 209 ? 7.129 -5.890 -17.468 1.00 84.50 209 TYR A N 1
ATOM 1782 C CA . TYR A 1 209 ? 6.771 -4.671 -18.207 1.00 84.50 209 TYR A CA 1
ATOM 1783 C C . TYR A 1 209 ? 7.171 -4.727 -19.690 1.00 84.50 209 TYR A C 1
ATOM 1785 O O . TYR A 1 209 ? 6.829 -3.846 -20.478 1.00 84.50 209 TYR A O 1
ATOM 1793 N N . ASN A 1 210 ? 7.877 -5.786 -20.091 1.00 81.94 210 ASN A N 1
ATOM 1794 C CA . ASN A 1 210 ? 8.256 -6.059 -21.470 1.00 81.94 210 ASN A CA 1
ATOM 1795 C C . ASN A 1 210 ? 7.444 -7.245 -22.010 1.00 81.94 210 ASN A C 1
ATOM 1797 O O . ASN A 1 210 ? 7.518 -8.358 -21.483 1.00 81.94 210 ASN A O 1
ATOM 1801 N N . LYS A 1 211 ? 6.696 -7.003 -23.091 1.00 81.31 211 LYS A N 1
ATOM 1802 C CA . LYS A 1 211 ? 5.802 -7.992 -23.706 1.00 81.31 211 LYS A CA 1
ATOM 1803 C C . LYS A 1 211 ? 6.547 -9.213 -24.249 1.00 81.31 211 LYS A C 1
ATOM 1805 O O . LYS A 1 211 ? 6.069 -10.334 -24.090 1.00 81.31 211 LYS A O 1
ATOM 1810 N N . PHE A 1 212 ? 7.716 -9.008 -24.859 1.00 79.56 212 PHE A N 1
ATOM 1811 C CA . PHE A 1 212 ? 8.539 -10.095 -25.387 1.00 79.56 212 PHE A CA 1
ATOM 1812 C C . PHE A 1 212 ? 8.994 -11.045 -24.272 1.00 79.56 212 PHE A C 1
ATOM 1814 O O . PHE A 1 212 ? 8.852 -12.258 -24.417 1.00 79.56 212 PHE A O 1
ATOM 1821 N N . LEU A 1 213 ? 9.480 -10.511 -23.143 1.00 78.50 213 LEU A N 1
ATOM 1822 C CA . LEU A 1 213 ? 9.862 -11.332 -21.990 1.00 78.50 213 LEU A CA 1
ATOM 1823 C C . LEU A 1 213 ? 8.670 -12.134 -21.470 1.00 78.50 213 LEU A C 1
ATOM 1825 O O . LEU A 1 213 ? 8.759 -13.356 -21.386 1.00 78.50 213 LEU A O 1
ATOM 1829 N N . TYR A 1 214 ? 7.542 -11.472 -21.206 1.00 85.44 214 TYR A N 1
ATOM 1830 C CA . TYR A 1 214 ? 6.330 -12.151 -20.745 1.00 85.44 214 TYR A CA 1
ATOM 1831 C C . TYR A 1 214 ? 5.957 -13.341 -21.643 1.00 85.44 214 TYR A C 1
ATOM 1833 O O . TYR A 1 214 ? 5.828 -14.464 -21.162 1.00 85.44 214 TYR A O 1
ATOM 1841 N N . GLN A 1 215 ? 5.876 -13.129 -22.961 1.00 82.62 215 GLN A N 1
ATOM 1842 C CA . GLN A 1 215 ? 5.510 -14.180 -23.915 1.00 82.62 215 GLN A CA 1
ATOM 1843 C C . GLN A 1 215 ? 6.488 -15.361 -23.920 1.00 82.62 215 GLN A C 1
ATOM 1845 O O . GLN A 1 215 ? 6.078 -16.499 -24.143 1.00 82.62 215 GLN A O 1
ATOM 1850 N N . LYS A 1 216 ? 7.782 -15.112 -23.690 1.00 79.31 216 LYS A N 1
ATOM 1851 C CA . LYS A 1 216 ? 8.796 -16.173 -23.638 1.00 79.31 216 LYS A CA 1
ATOM 1852 C C . LYS A 1 216 ? 8.692 -17.029 -22.381 1.00 79.31 216 LYS A C 1
ATOM 1854 O O . LYS A 1 216 ? 8.938 -18.232 -22.469 1.00 79.31 216 LYS A O 1
ATOM 1859 N N . TYR A 1 217 ? 8.321 -16.436 -21.249 1.00 75.81 217 TYR A N 1
ATOM 1860 C CA . TYR A 1 217 ? 8.244 -17.134 -19.962 1.00 75.81 217 TYR A CA 1
ATOM 1861 C C . TYR A 1 217 ? 6.854 -17.693 -19.637 1.00 75.81 217 TYR A C 1
ATOM 1863 O O . TYR A 1 217 ? 6.768 -18.600 -18.815 1.00 75.81 217 TYR A O 1
ATOM 1871 N N . ASN A 1 218 ? 5.800 -17.266 -20.346 1.00 76.50 218 ASN A N 1
ATOM 1872 C CA . ASN A 1 218 ? 4.431 -17.786 -20.183 1.00 76.50 218 ASN A CA 1
ATOM 1873 C C . ASN A 1 218 ? 4.290 -19.285 -20.463 1.00 76.50 218 ASN A C 1
ATOM 1875 O O . ASN A 1 218 ? 3.320 -19.908 -20.057 1.00 76.50 218 ASN A O 1
ATOM 1879 N N . ASN A 1 219 ? 5.270 -19.873 -21.148 1.00 60.47 219 ASN A N 1
ATOM 1880 C CA . ASN A 1 219 ? 5.219 -21.262 -21.587 1.00 60.47 219 ASN A CA 1
ATOM 1881 C C . ASN A 1 219 ? 6.115 -22.201 -20.759 1.00 60.47 219 ASN A C 1
ATOM 1883 O O . ASN A 1 219 ? 6.326 -23.330 -21.201 1.00 60.47 219 ASN A O 1
ATOM 1887 N N . LYS A 1 220 ? 6.720 -21.752 -19.642 1.00 57.53 220 LYS A N 1
ATOM 1888 C CA . LYS A 1 220 ? 7.839 -22.494 -19.024 1.00 57.53 220 LYS A CA 1
ATOM 1889 C C . LYS A 1 220 ? 7.772 -22.879 -17.534 1.00 57.53 220 LYS A C 1
ATOM 1891 O O . LYS A 1 220 ? 8.619 -23.689 -17.190 1.00 57.53 220 LYS A O 1
ATOM 1896 N N . ASN A 1 221 ? 6.861 -22.426 -16.663 1.00 57.00 221 ASN A N 1
ATOM 1897 C CA . ASN A 1 221 ? 7.019 -22.664 -15.206 1.00 57.00 221 ASN A CA 1
ATOM 1898 C C . ASN A 1 221 ? 5.708 -22.836 -14.405 1.00 57.00 221 ASN A C 1
ATOM 1900 O O . ASN A 1 221 ? 4.663 -22.360 -14.830 1.00 57.00 221 ASN A O 1
ATOM 1904 N N . ASP A 1 222 ? 5.832 -23.405 -13.195 1.00 66.88 222 ASP A N 1
ATOM 1905 C CA . ASP A 1 222 ? 4.825 -23.486 -12.110 1.00 66.88 222 ASP A CA 1
ATOM 1906 C C . ASP A 1 222 ? 4.608 -22.148 -11.349 1.00 66.88 222 ASP A C 1
ATOM 1908 O O . ASP A 1 222 ? 4.030 -22.123 -10.264 1.00 66.88 222 ASP A O 1
ATOM 1912 N N . ILE A 1 223 ? 5.110 -21.026 -11.880 1.00 71.75 223 ILE A N 1
ATOM 1913 C CA . ILE A 1 223 ? 5.080 -19.696 -11.241 1.00 71.75 223 ILE A CA 1
ATOM 1914 C C . ILE A 1 223 ? 4.071 -18.818 -11.984 1.00 71.75 223 ILE A C 1
ATOM 1916 O O . ILE A 1 223 ? 4.136 -18.732 -13.212 1.00 71.75 223 ILE A O 1
ATOM 1920 N N . ASP A 1 224 ? 3.185 -18.129 -11.257 1.00 81.06 224 ASP A N 1
ATOM 1921 C CA . ASP A 1 224 ? 2.237 -17.183 -11.855 1.00 81.06 224 ASP A CA 1
ATOM 1922 C C . ASP A 1 224 ? 2.994 -16.017 -12.506 1.00 81.06 224 ASP A C 1
ATOM 1924 O O . ASP A 1 224 ? 3.917 -15.440 -11.924 1.00 81.06 224 ASP A O 1
ATOM 1928 N N . ILE A 1 225 ? 2.627 -15.643 -13.728 1.00 86.19 225 ILE A N 1
ATOM 1929 C CA . ILE A 1 225 ? 3.252 -14.506 -14.397 1.00 86.19 225 ILE A CA 1
ATOM 1930 C C . ILE A 1 225 ? 2.220 -13.512 -14.908 1.00 86.19 225 ILE A C 1
ATOM 1932 O O . ILE A 1 225 ? 1.209 -13.862 -15.510 1.00 86.19 225 ILE A O 1
ATOM 1936 N N . GLU A 1 226 ? 2.519 -12.231 -14.720 1.00 88.25 226 GLU A N 1
ATOM 1937 C CA . GLU A 1 226 ? 1.663 -11.128 -15.144 1.00 88.25 226 GLU A CA 1
ATOM 1938 C C . GLU A 1 226 ? 2.408 -10.234 -16.131 1.00 88.25 226 GLU A C 1
ATOM 1940 O O . GLU A 1 226 ? 3.576 -9.888 -15.937 1.00 88.25 226 GLU A O 1
ATOM 1945 N N . TYR A 1 227 ? 1.705 -9.810 -17.177 1.00 86.19 227 TYR A N 1
ATOM 1946 C CA . TYR A 1 227 ? 2.128 -8.690 -18.002 1.00 86.19 227 TYR A CA 1
ATOM 1947 C C . TYR A 1 227 ? 1.278 -7.473 -17.690 1.00 86.19 227 TYR A C 1
ATOM 1949 O O . TYR A 1 227 ? 0.051 -7.542 -17.749 1.00 86.19 227 TYR A O 1
ATOM 1957 N N . LYS A 1 228 ? 1.943 -6.350 -17.428 1.00 83.69 228 LYS A N 1
ATOM 1958 C CA . LYS A 1 228 ? 1.278 -5.063 -17.272 1.00 83.69 228 LYS A CA 1
ATOM 1959 C C . LYS A 1 228 ? 1.893 -4.064 -18.235 1.00 83.69 228 LYS A C 1
ATOM 1961 O O . LYS A 1 228 ? 3.067 -3.715 -18.119 1.00 83.69 228 LYS A O 1
ATOM 1966 N N . GLU A 1 229 ? 1.106 -3.624 -19.208 1.00 81.50 229 GLU A N 1
ATOM 1967 C CA . GLU A 1 229 ? 1.542 -2.577 -20.123 1.00 81.50 229 GLU A CA 1
ATOM 1968 C C . GLU A 1 229 ? 1.673 -1.258 -19.359 1.00 81.50 229 GLU A C 1
ATOM 1970 O O . GLU A 1 229 ? 0.803 -0.893 -18.566 1.00 81.50 229 GLU A O 1
ATOM 1975 N N . CYS A 1 230 ? 2.780 -0.552 -19.574 1.00 81.88 230 CYS A N 1
ATOM 1976 C CA . CYS A 1 230 ? 3.022 0.728 -18.931 1.00 81.88 230 CYS A CA 1
ATOM 1977 C C . CYS A 1 230 ? 3.530 1.769 -19.923 1.00 81.88 230 CYS A C 1
ATOM 1979 O O . CYS A 1 230 ? 4.119 1.466 -20.964 1.00 81.88 230 CYS A O 1
ATOM 1981 N N . VAL A 1 231 ? 3.283 3.026 -19.581 1.00 82.88 231 VAL A N 1
ATOM 1982 C CA . VAL A 1 231 ? 3.694 4.194 -20.350 1.00 82.88 231 VAL A CA 1
ATOM 1983 C C . VAL A 1 231 ? 4.664 4.994 -19.504 1.00 82.88 231 VAL A C 1
ATOM 1985 O O . VAL A 1 231 ? 4.375 5.304 -18.349 1.00 82.88 231 VAL A O 1
ATOM 1988 N N . LEU A 1 232 ? 5.813 5.340 -20.082 1.00 81.94 232 LEU A N 1
ATOM 1989 C CA . LEU A 1 232 ? 6.780 6.211 -19.427 1.00 81.94 232 LEU A CA 1
ATOM 1990 C C . LEU A 1 232 ? 6.541 7.643 -19.880 1.00 81.94 232 LEU A C 1
ATOM 1992 O O . LEU A 1 232 ? 6.651 7.957 -21.069 1.00 81.94 232 LEU A O 1
ATOM 1996 N N . CYS A 1 233 ? 6.235 8.495 -18.912 1.00 82.12 233 CYS A N 1
ATOM 1997 C CA . CYS A 1 233 ? 6.082 9.926 -19.102 1.00 82.12 233 CYS A CA 1
ATOM 1998 C C . CYS A 1 233 ? 7.272 10.638 -18.465 1.00 82.12 233 CYS A C 1
ATOM 2000 O O . CYS A 1 233 ? 7.638 10.333 -17.329 1.00 82.12 233 CYS A O 1
ATOM 2002 N N . PHE A 1 234 ? 7.864 11.584 -19.189 1.00 80.88 234 PHE A N 1
ATOM 2003 C CA . PHE A 1 234 ? 9.030 12.335 -18.733 1.00 80.88 234 PHE A CA 1
ATOM 2004 C C . PHE A 1 234 ? 8.674 13.809 -18.550 1.00 80.88 234 PHE A C 1
ATOM 2006 O O . PHE A 1 234 ? 7.921 14.365 -19.347 1.00 80.88 234 PHE A O 1
ATOM 2013 N N . SER A 1 235 ? 9.233 14.449 -17.529 1.00 81.50 235 SER A N 1
ATOM 2014 C CA . SER A 1 235 ? 9.027 15.868 -17.243 1.00 81.50 235 SER A CA 1
ATOM 2015 C C . SER A 1 235 ? 10.305 16.515 -16.731 1.00 81.50 235 SER A C 1
ATOM 2017 O O . SER A 1 235 ? 11.028 15.910 -15.949 1.00 81.50 235 SER A O 1
ATOM 2019 N N . ASP A 1 236 ? 10.557 17.762 -17.109 1.00 78.50 236 ASP A N 1
ATOM 2020 C CA . ASP A 1 236 ? 11.727 18.512 -16.637 1.00 78.50 236 ASP A CA 1
ATOM 2021 C C . ASP A 1 236 ? 11.513 19.073 -15.214 1.00 78.50 236 ASP A C 1
ATOM 2023 O O . ASP A 1 236 ? 12.463 19.396 -14.507 1.00 78.50 236 ASP A O 1
ATOM 2027 N N . ASN A 1 237 ? 10.257 19.154 -14.759 1.00 77.94 237 ASN A N 1
ATOM 2028 C CA . ASN A 1 237 ? 9.880 19.702 -13.457 1.00 77.94 237 ASN A CA 1
ATOM 2029 C C . ASN A 1 237 ? 8.801 18.845 -12.771 1.00 77.94 237 ASN A C 1
ATOM 2031 O O . ASN A 1 237 ? 7.874 18.337 -13.407 1.00 77.94 237 ASN A O 1
ATOM 2035 N N . ILE A 1 238 ? 8.885 18.726 -11.447 1.00 74.44 238 ILE A N 1
ATOM 2036 C CA . ILE A 1 238 ? 7.888 18.065 -10.605 1.00 74.44 238 ILE A CA 1
ATOM 2037 C C . ILE A 1 238 ? 6.517 18.760 -10.614 1.00 74.44 238 ILE A C 1
ATOM 2039 O O . ILE A 1 238 ? 5.486 18.091 -10.538 1.00 74.44 238 ILE A O 1
ATOM 2043 N N . VAL A 1 239 ? 6.477 20.092 -10.747 1.00 79.69 239 VAL A N 1
ATOM 2044 C CA . VAL A 1 239 ? 5.221 20.860 -10.839 1.00 79.69 239 VAL A CA 1
ATOM 2045 C C . VAL A 1 239 ? 4.426 20.440 -12.074 1.00 79.69 239 VAL A C 1
ATOM 2047 O O . VAL A 1 239 ? 3.210 20.276 -11.999 1.00 79.69 239 VAL A O 1
ATOM 2050 N N . ASP A 1 240 ? 5.110 20.186 -13.185 1.00 81.12 240 ASP A N 1
ATOM 2051 C CA . ASP A 1 240 ? 4.477 19.743 -14.426 1.00 81.12 240 ASP A CA 1
ATOM 2052 C C . ASP A 1 240 ? 3.915 18.326 -14.301 1.00 81.12 240 ASP A C 1
ATOM 2054 O O . ASP A 1 240 ? 2.822 18.054 -14.799 1.00 81.12 240 ASP A O 1
ATOM 2058 N N . ILE A 1 241 ? 4.593 17.443 -13.560 1.00 79.19 241 ILE A N 1
ATOM 2059 C CA . ILE A 1 241 ? 4.053 16.118 -13.231 1.00 79.19 241 ILE A CA 1
ATOM 2060 C C . ILE A 1 241 ? 2.759 16.267 -12.432 1.00 79.19 241 ILE A C 1
ATOM 2062 O O . ILE A 1 241 ? 1.742 15.689 -12.806 1.00 79.19 241 ILE A O 1
ATOM 2066 N N . LYS A 1 242 ? 2.762 17.096 -11.382 1.00 81.75 242 LYS A N 1
ATOM 2067 C CA . LYS A 1 242 ? 1.567 17.356 -10.564 1.00 81.75 242 LYS A CA 1
ATOM 2068 C C . LYS A 1 242 ? 0.406 17.899 -11.397 1.00 81.75 242 LYS A C 1
ATOM 2070 O O . LYS A 1 242 ? -0.721 17.432 -11.258 1.00 81.75 242 LYS A O 1
ATOM 2075 N N . ASN A 1 243 ? 0.677 18.855 -12.282 1.00 83.69 243 ASN A N 1
ATOM 2076 C CA . ASN A 1 243 ? -0.335 19.410 -13.177 1.00 83.69 243 ASN A CA 1
ATOM 2077 C C . ASN A 1 243 ? -0.884 18.360 -14.153 1.00 83.69 243 ASN A C 1
ATOM 2079 O O . ASN A 1 243 ? -2.078 18.371 -14.440 1.00 83.69 243 ASN A O 1
ATOM 2083 N N . SER A 1 244 ? -0.036 17.443 -14.622 1.00 86.25 244 SER A N 1
ATOM 2084 C CA . SER A 1 244 ? -0.440 16.360 -15.525 1.00 86.25 244 SER A CA 1
ATOM 2085 C C . SER A 1 244 ? -1.377 15.366 -14.830 1.00 86.25 244 SER A C 1
ATOM 2087 O O . SER A 1 244 ? -2.399 14.999 -15.402 1.00 86.25 244 SER A O 1
ATOM 2089 N N . PHE A 1 245 ? -1.097 14.994 -13.576 1.00 84.31 245 PHE A N 1
ATOM 2090 C CA . PHE A 1 245 ? -2.004 14.156 -12.779 1.00 84.31 245 PHE A CA 1
ATOM 2091 C C . PHE A 1 245 ? -3.348 14.838 -12.514 1.00 84.31 245 PHE A C 1
ATOM 2093 O O . PHE A 1 245 ? -4.392 14.253 -12.786 1.00 84.31 245 PHE A O 1
ATOM 2100 N N . ASN A 1 246 ? -3.336 16.115 -12.114 1.00 83.31 246 ASN A N 1
ATOM 2101 C CA . ASN A 1 246 ? -4.572 16.884 -11.943 1.00 83.31 246 ASN A CA 1
ATOM 2102 C C . ASN A 1 246 ? -5.407 16.937 -13.237 1.00 83.31 246 ASN A C 1
ATOM 2104 O O . ASN A 1 246 ? -6.635 16.917 -13.184 1.00 83.31 246 ASN A O 1
ATOM 2108 N N . ALA A 1 247 ? -4.755 17.023 -14.401 1.00 87.38 247 ALA A N 1
ATOM 2109 C CA . ALA A 1 247 ? -5.437 17.010 -15.690 1.00 87.38 247 ALA A CA 1
ATOM 2110 C C . ALA A 1 247 ? -6.067 15.641 -15.995 1.00 87.38 247 ALA A C 1
ATOM 2112 O O . ALA A 1 247 ? -7.205 15.601 -16.457 1.00 87.38 247 ALA A O 1
ATOM 2113 N N . LEU A 1 248 ? -5.375 14.532 -15.703 1.00 85.31 248 LEU A N 1
ATOM 2114 C CA . LEU A 1 248 ? -5.946 13.184 -15.835 1.00 85.31 248 LEU A CA 1
ATOM 2115 C C . LEU A 1 248 ? -7.184 13.001 -14.948 1.00 85.31 248 LEU A C 1
ATOM 2117 O O . LEU A 1 248 ? -8.198 12.484 -15.419 1.00 85.31 248 LEU A O 1
ATOM 2121 N N . ASP A 1 249 ? -7.129 13.487 -13.706 1.00 82.25 249 ASP A N 1
ATOM 2122 C CA . ASP A 1 249 ? -8.253 13.420 -12.766 1.00 82.25 249 ASP A CA 1
ATOM 2123 C C . ASP A 1 249 ? -9.462 14.217 -13.279 1.00 82.25 249 ASP A C 1
ATOM 2125 O O . ASP A 1 249 ? -10.594 13.736 -13.252 1.00 82.25 249 ASP A O 1
ATOM 2129 N N . GLN A 1 250 ? -9.232 15.419 -13.819 1.00 87.62 250 GLN A N 1
ATOM 2130 C CA . GLN A 1 250 ? -10.283 16.241 -14.435 1.00 87.62 250 GLN A CA 1
ATOM 2131 C C . GLN A 1 250 ? -10.895 15.582 -15.675 1.00 87.62 250 GLN A C 1
ATOM 2133 O O . GLN A 1 250 ? -12.092 15.717 -15.921 1.00 87.62 250 GLN A O 1
ATOM 2138 N N . MET A 1 251 ? -10.087 14.852 -16.444 1.00 87.88 251 MET A N 1
ATOM 2139 C CA . MET A 1 251 ? -10.540 14.071 -17.596 1.00 87.88 251 MET A CA 1
ATOM 2140 C C . MET A 1 251 ? -11.251 12.771 -17.191 1.00 87.88 251 MET A C 1
ATOM 2142 O O . MET A 1 251 ? -11.725 12.055 -18.068 1.00 87.88 251 MET A O 1
ATOM 2146 N N . SER A 1 252 ? -11.358 12.474 -15.887 1.00 85.00 252 SER A N 1
ATOM 2147 C CA . SER A 1 252 ? -11.944 11.235 -15.355 1.00 85.00 252 SER A CA 1
ATOM 2148 C C . SER A 1 252 ? -11.280 9.970 -15.907 1.00 85.00 252 SER A C 1
ATOM 2150 O O . SER A 1 252 ? -11.931 8.943 -16.095 1.00 85.00 252 SER A O 1
ATOM 2152 N N . VAL A 1 253 ? -9.976 10.045 -16.180 1.00 81.62 253 VAL A N 1
ATOM 2153 C CA . VAL A 1 253 ? -9.194 8.902 -16.650 1.00 81.62 253 VAL A CA 1
ATOM 2154 C C . VAL A 1 253 ? -8.958 7.954 -15.482 1.00 81.62 253 VAL A C 1
ATOM 2156 O O . VAL A 1 253 ? -8.483 8.368 -14.427 1.00 81.62 253 VAL A O 1
ATOM 2159 N N . VAL A 1 254 ? -9.247 6.669 -15.674 1.00 80.69 254 VAL A N 1
ATOM 2160 C CA . VAL A 1 254 ? -8.898 5.637 -14.694 1.00 80.69 254 VAL A CA 1
ATOM 2161 C C . VAL A 1 254 ? -7.471 5.179 -14.973 1.00 80.69 254 VAL A C 1
ATOM 2163 O O . VAL A 1 254 ? -7.191 4.589 -16.014 1.00 80.69 254 VAL A O 1
ATOM 2166 N N . TYR A 1 255 ? -6.561 5.455 -14.044 1.00 78.75 255 TYR A N 1
ATOM 2167 C CA . TYR A 1 255 ? -5.161 5.059 -14.154 1.00 78.75 255 TYR A CA 1
ATOM 2168 C C . TYR A 1 255 ? -4.615 4.591 -12.806 1.00 78.75 255 TYR A C 1
ATOM 2170 O O . TYR A 1 255 ? -5.072 5.007 -11.742 1.00 78.75 255 TYR A O 1
ATOM 2178 N N . GLU A 1 256 ? -3.584 3.754 -12.865 1.00 76.69 256 GLU A N 1
ATOM 2179 C CA . GLU A 1 256 ? -2.658 3.570 -11.753 1.00 76.69 256 GLU A CA 1
ATOM 2180 C C . GLU A 1 256 ? -1.325 4.220 -12.113 1.00 76.69 256 GLU A C 1
ATOM 2182 O O . GLU A 1 256 ? -0.899 4.203 -13.272 1.00 76.69 256 GLU A O 1
ATOM 2187 N N . SER A 1 257 ? -0.639 4.784 -11.126 1.00 71.44 257 SER A N 1
ATOM 2188 C CA . SER A 1 257 ? 0.641 5.444 -11.350 1.00 71.44 257 SER A CA 1
ATOM 2189 C C . SER A 1 257 ? 1.687 5.053 -10.329 1.00 71.44 257 SER A C 1
ATOM 2191 O O . SER A 1 257 ? 1.400 4.917 -9.144 1.00 71.44 257 SER A O 1
ATOM 2193 N N . GLU A 1 258 ? 2.918 4.964 -10.812 1.00 72.69 258 GLU A N 1
ATOM 2194 C CA . GLU A 1 258 ? 4.127 5.030 -10.004 1.00 72.69 258 GLU A CA 1
ATOM 2195 C C . GLU A 1 258 ? 4.863 6.313 -10.400 1.00 72.69 258 GLU A C 1
ATOM 2197 O O . GLU A 1 258 ? 5.454 6.391 -11.486 1.00 72.69 258 GLU A O 1
ATOM 2202 N N . SER A 1 259 ? 4.795 7.348 -9.560 1.00 64.75 259 SER A N 1
ATOM 2203 C CA . SER A 1 259 ? 5.370 8.660 -9.866 1.00 64.75 259 SER A CA 1
ATOM 2204 C C . SER A 1 259 ? 6.402 9.093 -8.838 1.00 64.75 259 SER A C 1
ATOM 2206 O O . SER A 1 259 ? 6.293 8.778 -7.658 1.00 64.75 259 SER A O 1
ATOM 2208 N N . ILE A 1 260 ? 7.348 9.942 -9.260 1.00 62.41 260 ILE A N 1
ATOM 2209 C CA . ILE A 1 260 ? 8.203 10.682 -8.329 1.00 62.41 260 ILE A CA 1
ATOM 2210 C C . ILE A 1 260 ? 7.392 11.443 -7.267 1.00 62.41 260 ILE A C 1
ATOM 2212 O O . ILE A 1 260 ? 7.892 11.649 -6.168 1.00 62.41 260 ILE A O 1
ATOM 2216 N N . LEU A 1 261 ? 6.153 11.860 -7.553 1.00 59.25 261 LEU A N 1
ATOM 2217 C CA . LEU A 1 261 ? 5.310 12.571 -6.583 1.00 59.25 261 LEU A CA 1
ATOM 2218 C C . LEU A 1 261 ? 5.039 11.750 -5.324 1.00 59.25 261 LEU A C 1
ATOM 2220 O O . LEU A 1 261 ? 4.997 12.319 -4.232 1.00 59.25 261 LEU A O 1
ATOM 2224 N N . ASP A 1 262 ? 4.952 10.429 -5.471 1.00 56.91 262 ASP A N 1
ATOM 2225 C CA . ASP A 1 262 ? 4.791 9.498 -4.357 1.00 56.91 262 ASP A CA 1
ATOM 2226 C C . ASP A 1 262 ? 6.027 9.500 -3.437 1.00 56.91 262 ASP A C 1
ATOM 2228 O O . ASP A 1 262 ? 5.972 9.000 -2.320 1.00 56.91 262 ASP A O 1
ATOM 2232 N N . TYR A 1 263 ? 7.140 10.106 -3.863 1.00 55.25 263 TYR A N 1
ATOM 2233 C CA . TYR A 1 263 ? 8.417 10.094 -3.151 1.00 55.25 263 TYR A CA 1
ATOM 2234 C C . TYR A 1 263 ? 8.993 11.494 -2.849 1.00 55.25 263 TYR A C 1
ATOM 2236 O O . TYR A 1 263 ? 9.643 11.677 -1.823 1.00 55.25 263 TYR A O 1
ATOM 2244 N N . VAL A 1 264 ? 8.758 12.501 -3.703 1.00 51.06 264 VAL A N 1
ATOM 2245 C CA . VAL A 1 264 ? 9.353 13.858 -3.630 1.00 51.06 264 VAL A CA 1
ATOM 2246 C C . VAL A 1 264 ? 8.413 14.896 -3.032 1.00 51.06 264 VAL A C 1
ATOM 2248 O O . VAL A 1 264 ? 8.771 16.061 -2.906 1.00 51.06 264 VAL A O 1
ATOM 2251 N N . MET A 1 265 ? 7.274 14.500 -2.469 1.00 47.75 265 MET A N 1
ATOM 2252 C CA . MET A 1 265 ? 6.505 15.389 -1.586 1.00 47.75 265 MET A CA 1
ATOM 2253 C C . MET A 1 265 ? 7.275 15.801 -0.307 1.00 47.75 265 MET A C 1
ATOM 2255 O O . MET A 1 265 ? 6.657 16.233 0.654 1.00 47.75 265 MET A O 1
ATOM 2259 N N . ILE A 1 266 ? 8.613 15.704 -0.264 1.00 44.78 266 ILE A N 1
ATOM 2260 C CA . ILE A 1 266 ? 9.590 16.308 0.658 1.00 44.78 266 ILE A CA 1
ATOM 2261 C C . ILE A 1 266 ? 9.629 17.842 0.501 1.00 44.78 266 ILE A C 1
ATOM 2263 O O . ILE A 1 266 ? 10.689 18.445 0.394 1.00 44.78 266 ILE A O 1
ATOM 2267 N N . ASN A 1 267 ? 8.477 18.508 0.561 1.00 41.25 267 ASN A N 1
ATOM 2268 C CA . ASN A 1 267 ? 8.502 19.785 1.262 1.00 41.25 267 ASN A CA 1
ATOM 2269 C C . ASN A 1 267 ? 8.698 19.442 2.738 1.00 41.25 267 ASN A C 1
ATOM 2271 O O . ASN A 1 267 ? 8.099 18.472 3.228 1.00 41.25 267 ASN A O 1
ATOM 2275 N N . GLU A 1 268 ? 9.621 20.158 3.375 1.00 46.00 268 GLU A N 1
ATOM 2276 C CA . GLU A 1 268 ? 10.054 19.977 4.756 1.00 46.00 268 GLU A CA 1
ATOM 2277 C C . GLU A 1 268 ? 8.862 19.602 5.638 1.00 46.00 268 GLU A C 1
ATOM 2279 O O . GLU A 1 268 ? 7.947 20.391 5.875 1.00 46.00 268 GLU A O 1
ATOM 2284 N N . VAL A 1 269 ? 8.838 18.350 6.096 1.00 51.62 269 VAL A N 1
ATOM 2285 C CA . VAL A 1 269 ? 7.973 18.010 7.217 1.00 51.62 269 VAL A CA 1
ATOM 2286 C C . VAL A 1 269 ? 8.567 18.783 8.377 1.00 51.62 269 VAL A C 1
ATOM 2288 O O . VAL A 1 269 ? 9.697 18.493 8.774 1.00 51.62 269 VAL A O 1
ATOM 2291 N N . GLU A 1 270 ? 7.844 19.784 8.881 1.00 58.22 270 GLU A N 1
ATOM 2292 C CA . GLU A 1 270 ? 8.269 20.528 10.063 1.00 58.22 270 GLU A CA 1
ATOM 2293 C C . GLU A 1 270 ? 8.762 19.540 11.126 1.00 58.22 270 GLU A C 1
ATOM 2295 O O . GLU A 1 270 ? 8.145 18.494 11.358 1.00 58.22 270 GLU A O 1
ATOM 2300 N N . ARG A 1 271 ? 9.904 19.846 11.748 1.00 57.72 271 ARG A N 1
ATOM 2301 C CA . ARG A 1 271 ? 10.648 18.928 12.625 1.00 57.72 271 ARG A CA 1
ATOM 2302 C C . ARG A 1 271 ? 9.759 18.209 13.646 1.00 57.72 271 ARG A C 1
ATOM 2304 O O . ARG A 1 271 ? 10.009 17.050 13.969 1.00 57.72 271 ARG A O 1
ATOM 2311 N N . ASP A 1 272 ? 8.732 18.881 14.151 1.00 59.88 272 ASP A N 1
ATOM 2312 C CA . ASP A 1 272 ? 7.819 18.329 15.150 1.00 59.88 272 ASP A CA 1
ATOM 2313 C C . ASP A 1 272 ? 6.788 17.369 14.556 1.00 59.88 272 ASP A C 1
ATOM 2315 O O . ASP A 1 272 ? 6.515 16.325 15.144 1.00 59.88 272 ASP A O 1
ATOM 2319 N N . LYS A 1 273 ? 6.316 17.632 13.338 1.00 68.12 273 LYS A N 1
ATOM 2320 C CA . LYS A 1 273 ? 5.472 16.708 12.580 1.00 68.12 273 LYS A CA 1
ATOM 2321 C C . LYS A 1 273 ? 6.210 15.400 12.278 1.00 68.12 273 LYS A C 1
ATOM 2323 O O . LYS A 1 273 ? 5.644 14.323 12.432 1.00 68.12 273 LYS A O 1
ATOM 2328 N N . TYR A 1 274 ? 7.496 15.486 11.938 1.00 62.69 274 TYR A N 1
ATOM 2329 C CA . TYR A 1 274 ? 8.342 14.312 11.716 1.00 62.69 274 TYR A CA 1
ATOM 2330 C C . TYR A 1 274 ? 8.541 13.496 12.998 1.00 62.69 274 TYR A C 1
ATOM 2332 O O . TYR A 1 274 ? 8.395 12.277 12.984 1.00 62.69 274 TYR A O 1
ATOM 2340 N N . LYS A 1 275 ? 8.826 14.162 14.126 1.00 65.00 275 LYS A N 1
ATOM 2341 C CA . LYS A 1 275 ? 8.928 13.483 15.427 1.00 65.00 275 LYS A CA 1
ATOM 2342 C C . LYS A 1 275 ? 7.636 12.750 15.779 1.00 65.00 275 LYS A C 1
ATOM 2344 O O . LYS A 1 275 ? 7.721 11.651 16.306 1.00 65.00 275 LYS A O 1
ATOM 2349 N N . LEU A 1 276 ? 6.474 13.346 15.507 1.00 70.94 276 LEU A N 1
ATOM 2350 C CA . LEU A 1 276 ? 5.179 12.726 15.791 1.00 70.94 276 LEU A CA 1
ATOM 2351 C C . LEU A 1 276 ? 4.920 11.513 14.923 1.00 70.94 276 LEU A C 1
ATOM 2353 O O . LEU A 1 276 ? 4.558 10.477 15.464 1.00 70.94 276 LEU A O 1
ATOM 2357 N N . ILE A 1 277 ? 5.178 11.619 13.616 1.00 69.06 277 ILE A N 1
ATOM 2358 C CA . ILE A 1 277 ? 5.122 10.464 12.719 1.00 69.06 277 ILE A CA 1
ATOM 2359 C C . ILE A 1 277 ? 6.011 9.366 13.294 1.00 69.06 277 ILE A C 1
ATOM 2361 O O . ILE A 1 277 ? 5.490 8.319 13.640 1.00 69.06 277 ILE A O 1
ATOM 2365 N N . ASN A 1 278 ? 7.291 9.637 13.565 1.00 63.41 278 ASN A N 1
ATOM 2366 C CA . ASN A 1 278 ? 8.202 8.640 14.134 1.00 63.41 278 ASN A CA 1
ATOM 2367 C C . ASN A 1 278 ? 7.749 8.055 15.475 1.00 63.41 278 ASN A C 1
ATOM 2369 O O . ASN A 1 278 ? 8.015 6.889 15.732 1.00 63.41 278 ASN A O 1
ATOM 2373 N N . ARG A 1 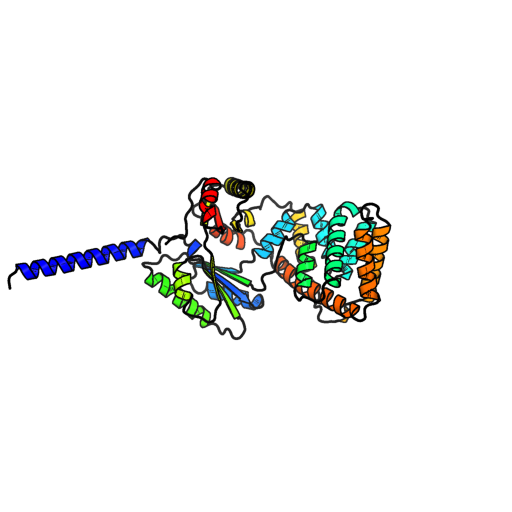279 ? 7.094 8.827 16.345 1.00 69.62 279 ARG A N 1
ATOM 2374 C CA . ARG A 1 279 ? 6.549 8.293 17.600 1.00 69.62 279 ARG A CA 1
ATOM 2375 C C . ARG A 1 279 ? 5.347 7.397 17.370 1.00 69.62 279 ARG A C 1
ATOM 2377 O O . ARG A 1 279 ? 5.265 6.385 18.050 1.00 69.62 279 ARG A O 1
ATOM 2384 N N . ILE A 1 280 ? 4.469 7.727 16.418 1.00 72.75 280 ILE A N 1
ATOM 2385 C CA . ILE A 1 280 ? 3.430 6.798 15.956 1.00 72.75 280 ILE A CA 1
ATOM 2386 C C . ILE A 1 280 ? 4.117 5.503 15.525 1.00 72.75 280 ILE A C 1
ATOM 2388 O O . ILE A 1 280 ? 3.771 4.452 16.035 1.00 72.75 280 ILE A O 1
ATOM 2392 N N . LEU A 1 281 ? 5.166 5.583 14.699 1.00 66.44 281 LEU A N 1
ATOM 2393 C CA . LEU A 1 281 ? 5.866 4.392 14.204 1.00 66.44 281 LEU A CA 1
ATOM 2394 C C . LEU A 1 281 ? 6.495 3.567 15.341 1.00 66.44 281 LEU A C 1
ATOM 2396 O O . LEU A 1 281 ? 6.300 2.362 15.402 1.00 66.44 281 LEU A O 1
ATOM 2400 N N . ILE A 1 282 ? 7.213 4.213 16.267 1.00 58.69 282 ILE A N 1
ATOM 2401 C CA . ILE A 1 282 ? 7.941 3.549 17.364 1.00 58.69 282 ILE A CA 1
ATOM 2402 C C . ILE A 1 282 ? 7.002 3.008 18.446 1.00 58.69 282 ILE A C 1
ATOM 2404 O O . ILE A 1 282 ? 7.176 1.884 18.913 1.00 58.69 282 ILE A O 1
ATOM 2408 N N . ASN A 1 283 ? 6.016 3.792 18.893 1.00 62.75 283 ASN A N 1
ATOM 2409 C CA . ASN A 1 283 ? 5.057 3.323 19.902 1.00 62.75 283 ASN A CA 1
ATOM 2410 C C . ASN A 1 283 ? 4.323 2.083 19.399 1.00 62.75 283 ASN A C 1
ATOM 2412 O O . ASN A 1 283 ? 4.032 1.170 20.166 1.00 62.75 283 ASN A O 1
ATOM 2416 N N . SER A 1 284 ? 4.108 2.044 18.094 1.00 57.22 284 SER A N 1
ATOM 2417 C CA . SER A 1 284 ? 3.466 0.950 17.411 1.00 57.22 284 SER A CA 1
ATOM 2418 C C . SER A 1 284 ? 4.400 -0.171 16.947 1.00 57.22 284 SER A C 1
ATOM 2420 O O . SER A 1 284 ? 3.944 -1.141 16.359 1.00 57.22 284 SER A O 1
ATOM 2422 N N . SER A 1 285 ? 5.706 -0.085 17.191 1.00 50.78 285 SER A N 1
ATOM 2423 C CA . SER A 1 285 ? 6.637 -1.200 16.964 1.00 50.78 285 SER A CA 1
ATOM 2424 C C . SER A 1 285 ? 6.967 -1.968 18.235 1.00 50.78 285 SER A C 1
ATOM 2426 O O . SER A 1 285 ? 7.541 -3.049 18.173 1.00 50.78 285 SER A O 1
ATOM 2428 N N . ASN A 1 286 ? 6.620 -1.406 19.393 1.00 54.41 286 ASN A N 1
ATOM 2429 C CA . ASN A 1 286 ? 6.899 -1.968 20.713 1.00 54.41 286 ASN A CA 1
ATOM 2430 C C . ASN A 1 286 ? 5.756 -2.860 21.218 1.00 54.41 286 ASN A C 1
ATOM 2432 O O . ASN A 1 286 ? 5.467 -2.891 22.415 1.00 54.41 286 ASN A O 1
ATOM 2436 N N . TYR A 1 287 ? 5.073 -3.551 20.309 1.00 60.25 287 TYR A N 1
ATOM 2437 C CA . TYR A 1 287 ? 3.965 -4.423 20.669 1.00 60.25 287 TYR A CA 1
ATOM 2438 C C . TYR A 1 287 ? 4.474 -5.748 21.235 1.00 60.25 287 TYR A C 1
ATOM 2440 O O . TYR A 1 287 ? 5.386 -6.371 20.693 1.00 60.25 287 TYR A O 1
ATOM 2448 N N . ASN A 1 288 ? 3.896 -6.145 22.369 1.00 51.53 288 ASN A N 1
ATOM 2449 C CA . ASN A 1 288 ? 4.209 -7.411 23.017 1.00 51.53 288 ASN A CA 1
ATOM 2450 C C . ASN A 1 288 ? 3.596 -8.568 22.225 1.00 51.53 288 ASN A C 1
ATOM 2452 O O . ASN A 1 288 ? 2.495 -8.439 21.691 1.00 51.53 288 ASN A O 1
ATOM 2456 N N . ASP A 1 289 ? 4.300 -9.699 22.207 1.00 51.06 289 ASP A N 1
ATOM 2457 C CA . ASP A 1 289 ? 3.836 -10.929 21.571 1.00 51.06 289 ASP A CA 1
ATOM 2458 C C . ASP A 1 289 ? 2.490 -11.365 22.176 1.00 51.06 289 ASP A C 1
ATOM 2460 O O . ASP A 1 289 ? 2.349 -11.524 23.395 1.00 51.06 289 ASP A O 1
ATOM 2464 N N . PHE A 1 290 ? 1.481 -11.483 21.316 1.00 52.38 290 PHE A N 1
ATOM 2465 C CA . PHE A 1 290 ? 0.088 -11.722 21.694 1.00 52.38 290 PHE A CA 1
ATOM 2466 C C . PHE A 1 290 ? -0.207 -13.210 21.926 1.00 52.38 290 PHE A C 1
ATOM 2468 O O . PHE A 1 290 ? -1.316 -13.571 22.302 1.00 52.38 290 PHE A O 1
ATOM 2475 N N . SER A 1 291 ? 0.802 -14.074 21.767 1.00 51.22 291 SER A N 1
ATOM 2476 C CA . SER A 1 291 ? 0.719 -15.518 22.010 1.00 51.22 291 SER A CA 1
ATOM 2477 C C . SER A 1 291 ? 0.369 -15.900 23.458 1.00 51.22 291 SER A C 1
ATOM 2479 O O . SER A 1 291 ? 0.212 -17.079 23.757 1.00 51.22 291 SER A O 1
ATOM 2481 N N . ASN A 1 292 ? 0.287 -14.929 24.373 1.00 51.41 292 ASN A N 1
ATOM 2482 C CA . ASN A 1 292 ? -0.222 -15.115 25.726 1.00 51.41 292 ASN A CA 1
ATOM 2483 C C . ASN A 1 292 ? -1.665 -14.592 25.815 1.00 51.41 292 ASN A C 1
ATOM 2485 O O . ASN A 1 292 ? -1.876 -13.388 25.978 1.00 51.41 292 ASN A O 1
ATOM 2489 N N . ASP A 1 293 ? -2.641 -15.508 25.814 1.00 51.41 293 ASP A N 1
ATOM 2490 C CA . ASP A 1 293 ? -4.090 -15.244 25.952 1.00 51.41 293 ASP A CA 1
ATOM 2491 C C . ASP A 1 293 ? -4.468 -14.329 27.141 1.00 51.41 293 ASP A C 1
ATOM 2493 O O . ASP A 1 293 ? -5.536 -13.722 27.158 1.00 51.41 293 ASP A O 1
ATOM 2497 N N . GLY A 1 294 ? -3.586 -14.173 28.136 1.00 54.50 294 GLY A N 1
ATOM 2498 C CA . GLY A 1 294 ? -3.799 -13.334 29.321 1.00 54.50 294 GLY A CA 1
ATOM 2499 C C . GLY A 1 294 ? -3.931 -11.824 29.068 1.00 54.50 294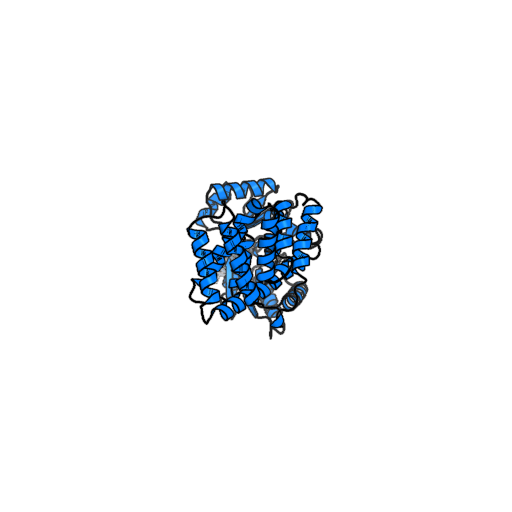 GLY A C 1
ATOM 2500 O O . GLY A 1 294 ? -4.237 -11.090 30.006 1.00 54.50 294 GLY A O 1
ATOM 2501 N N . ASN A 1 295 ? -3.711 -11.351 27.838 1.00 57.72 295 ASN A N 1
ATOM 2502 C CA . ASN A 1 295 ? -3.869 -9.939 27.473 1.00 57.72 295 ASN A CA 1
ATOM 2503 C C . ASN A 1 295 ? -5.268 -9.585 26.936 1.00 57.72 295 ASN A C 1
ATOM 2505 O O . ASN A 1 295 ? -5.563 -8.400 26.783 1.00 57.72 295 ASN A O 1
ATOM 2509 N N . LEU A 1 296 ? -6.125 -10.576 26.667 1.00 70.94 296 LEU A N 1
ATOM 2510 C CA . LEU A 1 296 ? -7.491 -10.362 26.191 1.00 70.94 296 LEU A CA 1
ATOM 2511 C C . LEU A 1 296 ? -8.458 -10.225 27.359 1.00 70.94 296 LEU A C 1
ATOM 2513 O O . LEU A 1 296 ? -8.506 -11.079 28.246 1.00 70.94 296 LEU A O 1
ATOM 2517 N N . ASN A 1 297 ? -9.271 -9.170 27.356 1.00 82.75 297 ASN A N 1
ATOM 2518 C CA . ASN A 1 297 ? -10.271 -8.975 28.391 1.00 82.75 297 ASN A CA 1
ATOM 2519 C C . ASN A 1 297 ? -11.634 -8.648 27.780 1.00 82.75 297 ASN A C 1
ATOM 2521 O O . ASN A 1 297 ? -12.049 -7.494 27.691 1.00 82.75 297 ASN A O 1
ATOM 2525 N N . PHE A 1 298 ? -12.372 -9.704 27.441 1.00 87.62 298 PHE A N 1
ATOM 2526 C CA . PHE A 1 298 ? -13.724 -9.592 26.899 1.00 87.62 298 PHE A CA 1
ATOM 2527 C C . PHE A 1 298 ? -14.661 -8.773 27.794 1.00 87.62 298 PHE A C 1
ATOM 2529 O O . PHE A 1 298 ? -15.390 -7.912 27.312 1.00 87.62 298 PHE A O 1
ATOM 2536 N N . SER A 1 299 ? -14.595 -8.969 29.116 1.00 89.00 299 SER A N 1
ATOM 2537 C CA . SER A 1 299 ? -15.423 -8.196 30.051 1.00 89.00 299 SER A CA 1
ATOM 2538 C C . SER A 1 299 ? -15.109 -6.696 30.004 1.00 89.00 299 SER A C 1
ATOM 2540 O O . SER A 1 299 ? -16.013 -5.864 30.054 1.00 89.00 299 SER A O 1
ATOM 2542 N N . LEU A 1 300 ? -13.832 -6.337 29.851 1.00 91.25 300 LEU A N 1
ATOM 2543 C CA . LEU A 1 300 ? -13.411 -4.956 29.660 1.00 91.25 300 LEU A CA 1
ATOM 2544 C C . LEU A 1 300 ? -13.909 -4.414 28.318 1.00 91.25 300 LEU A C 1
ATOM 2546 O O . LEU A 1 300 ? -14.393 -3.290 28.285 1.00 91.25 300 LEU A O 1
ATOM 2550 N N . PHE A 1 301 ? -13.827 -5.195 27.241 1.00 91.12 301 PHE A N 1
ATOM 2551 C CA . PHE A 1 301 ? -14.335 -4.803 25.927 1.00 91.12 301 PHE A CA 1
ATOM 2552 C C . PHE A 1 301 ? -15.835 -4.463 25.962 1.00 91.12 301 PHE A C 1
ATOM 2554 O O . PHE A 1 301 ? -16.220 -3.379 25.526 1.00 91.12 301 PHE A O 1
ATOM 2561 N N . ILE A 1 302 ? -16.664 -5.322 26.567 1.00 92.69 302 ILE A N 1
ATOM 2562 C CA . ILE A 1 302 ? -18.101 -5.061 26.764 1.00 92.69 302 ILE A CA 1
ATOM 2563 C C . ILE A 1 302 ? -18.331 -3.768 27.551 1.00 92.69 302 ILE A C 1
ATOM 2565 O O . ILE A 1 302 ? -19.141 -2.930 27.155 1.00 92.69 302 ILE A O 1
ATOM 2569 N N . ASN A 1 303 ? -17.608 -3.581 28.658 1.00 93.38 303 ASN A N 1
ATOM 2570 C CA . ASN A 1 303 ? -17.746 -2.373 29.469 1.00 93.38 303 ASN A CA 1
ATOM 2571 C C . ASN A 1 303 ? -17.386 -1.115 28.668 1.00 93.38 303 ASN A C 1
ATOM 2573 O O . ASN A 1 303 ? -18.115 -0.131 28.726 1.00 93.38 303 ASN A O 1
ATOM 2577 N N . LEU A 1 304 ? -16.330 -1.166 27.850 1.00 92.50 304 LEU A N 1
ATOM 2578 C CA . LEU A 1 304 ? -15.954 -0.051 26.983 1.00 92.50 304 LEU A CA 1
ATOM 2579 C C . LEU A 1 304 ? -17.010 0.225 25.902 1.00 92.50 304 LEU A C 1
ATOM 2581 O O . LEU A 1 304 ? -17.243 1.386 25.580 1.00 92.50 304 LEU A O 1
ATOM 2585 N N . LEU A 1 305 ? -17.677 -0.798 25.353 1.00 91.94 305 LEU A N 1
ATOM 2586 C CA . LEU A 1 305 ? -18.799 -0.596 24.424 1.00 91.94 305 LEU A CA 1
ATOM 2587 C C . LEU A 1 305 ? -19.964 0.142 25.098 1.00 91.94 305 LEU A C 1
ATOM 2589 O O . LEU A 1 305 ? -20.526 1.066 24.512 1.00 91.94 305 LEU A O 1
ATOM 2593 N N . LYS A 1 306 ? -20.293 -0.211 26.344 1.00 90.88 306 LYS A N 1
ATOM 2594 C CA . LYS A 1 306 ? -21.313 0.497 27.137 1.00 90.88 306 LYS A CA 1
ATOM 2595 C C . LYS A 1 306 ? -20.899 1.926 27.463 1.00 90.88 306 LYS A C 1
ATOM 2597 O O . LYS A 1 306 ? -21.724 2.839 27.419 1.00 90.88 306 LYS A O 1
ATOM 2602 N N . ASP A 1 307 ? -19.618 2.145 27.745 1.00 88.31 307 ASP A N 1
ATOM 2603 C CA . ASP A 1 307 ? -19.082 3.492 27.918 1.00 88.31 307 ASP A CA 1
ATOM 2604 C C . ASP A 1 307 ? -19.252 4.306 26.624 1.00 88.31 307 ASP A C 1
ATOM 2606 O O . ASP A 1 307 ? -19.742 5.433 26.679 1.00 88.31 307 ASP A O 1
ATOM 2610 N N . PHE A 1 308 ? -18.971 3.727 25.449 1.00 84.44 308 PHE A N 1
ATOM 2611 C CA . PHE A 1 308 ? -19.271 4.354 24.154 1.00 84.44 308 PHE A CA 1
ATOM 2612 C C . PHE A 1 308 ? -20.752 4.673 23.969 1.00 84.44 308 PHE A C 1
ATOM 2614 O O . PHE A 1 308 ? -21.077 5.763 23.506 1.00 84.44 308 PHE A O 1
ATOM 2621 N N . GLU A 1 309 ? -21.654 3.759 24.319 1.00 87.00 309 GLU A N 1
ATOM 2622 C CA . GLU A 1 309 ? -23.096 3.993 24.229 1.00 87.00 309 GLU A CA 1
ATOM 2623 C C . GLU A 1 309 ? -23.515 5.209 25.070 1.00 87.00 309 GLU A C 1
ATOM 2625 O O . GLU A 1 309 ? -24.152 6.138 24.559 1.00 87.00 309 GLU A O 1
ATOM 2630 N N . ASN A 1 310 ? -23.091 5.256 26.334 1.00 80.75 310 ASN A N 1
ATOM 2631 C CA . ASN A 1 310 ? -23.352 6.386 27.226 1.00 80.75 310 ASN A CA 1
ATOM 2632 C C . ASN A 1 310 ? -22.794 7.698 26.655 1.00 80.75 310 ASN A C 1
ATOM 2634 O O . ASN A 1 310 ? -23.448 8.746 26.690 1.00 80.75 310 ASN A O 1
ATOM 2638 N N . LEU A 1 311 ? -21.597 7.637 26.072 1.00 75.19 311 LEU A N 1
ATOM 2639 C CA . LEU A 1 311 ? -20.953 8.773 25.426 1.00 75.19 311 LEU A CA 1
ATOM 2640 C C . LEU A 1 311 ? -21.713 9.251 24.185 1.00 75.19 311 LEU A C 1
ATOM 2642 O O . LEU A 1 311 ? -21.887 10.460 24.024 1.00 75.19 311 LEU A O 1
ATOM 2646 N N . ILE A 1 312 ? -22.205 8.342 23.342 1.00 74.00 312 ILE A N 1
ATOM 2647 C CA . ILE A 1 312 ? -23.013 8.659 22.156 1.00 74.00 312 ILE A CA 1
ATOM 2648 C C . ILE A 1 312 ? -24.307 9.357 22.572 1.00 74.00 312 ILE A C 1
ATOM 2650 O O . ILE A 1 312 ? -24.650 10.399 22.014 1.00 74.00 312 ILE A O 1
ATOM 2654 N N . PHE A 1 313 ? -24.993 8.841 23.593 1.00 74.44 313 PHE A N 1
ATOM 2655 C CA . PHE A 1 313 ? -26.240 9.436 24.078 1.00 74.44 313 PHE A CA 1
ATOM 2656 C C . PHE A 1 313 ? -26.055 10.783 24.769 1.00 74.44 313 PHE A C 1
ATOM 2658 O O . PHE A 1 313 ? -26.967 11.608 24.764 1.00 74.44 313 PHE A O 1
ATOM 2665 N N . SER A 1 314 ? -24.875 11.037 25.332 1.00 72.56 314 SER A N 1
ATOM 2666 C CA . SER A 1 314 ? -24.559 12.322 25.954 1.00 72.56 314 SER A CA 1
ATOM 2667 C C . SER A 1 314 ? -24.182 13.422 24.949 1.00 72.56 314 SER A C 1
ATOM 2669 O O . SER A 1 314 ? -24.165 14.601 25.314 1.00 72.56 314 SER A O 1
ATOM 2671 N N . ASN A 1 315 ? -23.899 13.079 23.683 1.00 71.75 315 ASN A N 1
ATOM 2672 C CA . ASN A 1 315 ? -23.303 14.006 22.725 1.00 71.75 315 ASN A CA 1
ATOM 2673 C C . ASN A 1 315 ? -24.206 14.321 21.523 1.00 71.75 315 ASN A C 1
ATOM 2675 O O . ASN A 1 315 ? -24.340 13.528 20.594 1.00 71.75 315 ASN A O 1
ATOM 2679 N N . LYS A 1 316 ? -24.752 15.545 21.490 1.00 68.56 316 LYS A N 1
ATOM 2680 C CA . LYS A 1 316 ? -25.706 16.018 20.466 1.00 68.56 316 LYS A CA 1
ATOM 2681 C C . LYS A 1 316 ? -25.248 15.851 19.012 1.00 68.56 316 LYS A C 1
ATOM 2683 O O . LYS A 1 316 ? -26.101 15.807 18.136 1.00 68.56 316 LYS A O 1
ATOM 2688 N N . ILE A 1 317 ? -23.943 15.775 18.750 1.00 65.44 317 ILE A N 1
ATOM 2689 C CA . ILE A 1 317 ? -23.386 15.635 17.395 1.00 65.44 317 ILE A CA 1
ATOM 2690 C C . ILE A 1 317 ? -23.483 14.189 16.882 1.00 65.44 317 ILE A C 1
ATOM 2692 O O . ILE A 1 317 ? -23.616 13.985 15.678 1.00 65.44 317 ILE A O 1
ATOM 2696 N N . LEU A 1 318 ? -23.452 13.191 17.774 1.00 63.62 318 LEU A N 1
ATOM 2697 C CA . LEU A 1 318 ? -23.570 11.768 17.421 1.00 63.62 318 LEU A CA 1
ATOM 2698 C C . LEU A 1 318 ? -24.962 11.181 17.661 1.00 63.62 318 LEU A C 1
ATOM 2700 O O . LEU A 1 318 ? -25.204 10.047 17.246 1.00 63.62 318 LEU A O 1
ATOM 2704 N N . ILE A 1 319 ? -25.876 11.920 18.303 1.00 64.75 319 ILE A N 1
ATOM 2705 C CA . ILE A 1 319 ? -27.272 11.495 18.460 1.00 64.75 319 ILE A CA 1
ATOM 2706 C C . ILE A 1 319 ? -27.932 11.475 17.076 1.00 64.75 319 ILE A C 1
ATOM 2708 O O . ILE A 1 319 ? -28.486 12.458 16.589 1.00 64.75 319 ILE A O 1
ATOM 2712 N N . ASN A 1 320 ? -27.844 10.316 16.441 1.00 71.31 320 ASN A N 1
ATOM 2713 C CA . ASN A 1 320 ? -28.547 9.931 15.236 1.00 71.31 320 ASN A CA 1
ATOM 2714 C C . ASN A 1 320 ? -29.161 8.562 15.527 1.00 71.31 320 ASN A C 1
ATOM 2716 O O . ASN A 1 320 ? -28.449 7.656 15.962 1.00 71.31 320 ASN A O 1
ATOM 2720 N N . GLU A 1 321 ? -30.465 8.409 15.287 1.00 71.75 321 GLU A N 1
ATOM 2721 C CA . GLU A 1 321 ? -31.205 7.168 15.553 1.00 71.75 321 GLU A CA 1
ATOM 2722 C C . GLU A 1 321 ? -30.512 5.937 14.951 1.00 71.75 321 GLU A C 1
ATOM 2724 O O . GLU A 1 321 ? -30.432 4.897 15.599 1.00 71.75 321 GLU A O 1
ATOM 2729 N N . SER A 1 322 ? -29.922 6.082 13.759 1.00 81.06 322 SER A N 1
ATOM 2730 C CA . SER A 1 322 ? -29.159 5.019 13.099 1.00 81.06 322 SER A CA 1
ATOM 2731 C C . SER A 1 322 ? -27.912 4.615 13.892 1.00 81.06 322 SER A C 1
ATOM 2733 O O . SER A 1 322 ? -27.648 3.431 14.082 1.00 81.06 322 SER A O 1
ATOM 2735 N N . PHE A 1 323 ? -27.157 5.582 14.414 1.00 81.00 323 PHE A N 1
ATOM 2736 C CA . PHE A 1 323 ? -25.907 5.315 15.127 1.00 81.00 323 PHE A CA 1
ATOM 2737 C C . PHE A 1 323 ? -26.147 4.716 16.517 1.00 81.00 323 PHE A C 1
ATOM 2739 O O . PHE A 1 323 ? -25.509 3.738 16.905 1.00 81.00 323 PHE A O 1
ATOM 2746 N N . SER A 1 324 ? -27.135 5.252 17.234 1.00 83.31 324 SER A N 1
ATOM 2747 C CA . SER A 1 324 ? -27.593 4.713 18.514 1.00 83.31 324 SER A CA 1
ATOM 2748 C C . SER A 1 324 ? -28.147 3.293 18.397 1.00 83.31 324 SER A C 1
ATOM 2750 O O . SER A 1 324 ? -27.988 2.492 19.314 1.00 83.31 324 SER A O 1
ATOM 2752 N N . TYR A 1 325 ? -28.793 2.968 17.278 1.00 88.56 325 TYR A N 1
ATOM 2753 C CA . TYR A 1 325 ? -29.251 1.612 16.999 1.00 88.56 325 TYR A CA 1
ATOM 2754 C C . TYR A 1 325 ? -28.079 0.648 16.772 1.00 88.56 325 TYR A C 1
ATOM 2756 O O . TYR A 1 325 ? -28.057 -0.428 17.367 1.00 88.56 325 TYR A O 1
ATOM 2764 N N . LYS A 1 326 ? -27.073 1.049 15.980 1.00 92.19 326 LYS A N 1
ATOM 2765 C CA . LYS A 1 326 ? -25.884 0.221 15.716 1.00 92.19 326 LYS A CA 1
ATOM 2766 C C . LYS A 1 326 ? -25.142 -0.151 16.996 1.00 92.19 326 LYS A C 1
ATOM 2768 O O . LYS A 1 326 ? -24.850 -1.325 17.190 1.00 92.19 326 LYS A O 1
ATOM 2773 N N . ILE A 1 327 ? -24.862 0.819 17.873 1.00 90.81 327 ILE A N 1
ATOM 2774 C CA . ILE A 1 327 ? -24.102 0.541 19.103 1.00 90.81 327 ILE A CA 1
ATOM 2775 C C . ILE A 1 327 ? -24.855 -0.408 20.043 1.00 90.81 327 ILE A C 1
ATOM 2777 O O . ILE A 1 327 ? -24.241 -1.310 20.603 1.00 90.81 327 ILE A O 1
ATOM 2781 N N . LYS A 1 328 ? -26.183 -0.269 20.142 1.00 90.94 328 LYS A N 1
ATOM 2782 C CA . LYS A 1 328 ? -27.029 -1.177 20.926 1.00 90.94 328 LYS A CA 1
ATOM 2783 C C . LYS A 1 328 ? -26.973 -2.602 20.409 1.00 90.94 328 LYS A C 1
ATOM 2785 O O . LYS A 1 328 ? -26.722 -3.509 21.186 1.00 90.94 328 LYS A O 1
ATOM 2790 N N . LEU A 1 329 ? -27.124 -2.786 19.099 1.00 92.75 329 LEU A N 1
ATOM 2791 C CA . LEU A 1 329 ? -27.015 -4.113 18.498 1.00 92.75 329 LEU A CA 1
ATOM 2792 C C . LEU A 1 329 ? -25.635 -4.740 18.700 1.00 92.75 329 LEU A C 1
ATOM 2794 O O . LEU A 1 329 ? -25.552 -5.940 18.936 1.00 92.75 329 LEU A O 1
ATOM 2798 N N . ILE A 1 330 ? -24.565 -3.942 18.632 1.00 94.06 330 ILE A N 1
ATOM 2799 C CA . ILE A 1 330 ? -23.208 -4.420 18.918 1.00 94.06 330 ILE A CA 1
ATOM 2800 C C . ILE A 1 330 ? -23.093 -4.908 20.361 1.00 94.06 330 ILE A C 1
ATOM 2802 O O . ILE A 1 330 ? -22.586 -6.005 20.588 1.00 94.06 330 ILE A O 1
ATOM 2806 N N . ILE A 1 331 ? -23.574 -4.123 21.326 1.00 93.94 331 ILE A N 1
ATOM 2807 C CA . ILE A 1 331 ? -23.566 -4.512 22.741 1.00 93.94 331 ILE A CA 1
ATOM 2808 C C . ILE A 1 331 ? -24.399 -5.778 22.942 1.00 93.94 331 ILE A C 1
ATOM 2810 O O . ILE A 1 331 ? -23.881 -6.759 23.465 1.00 93.94 331 ILE A O 1
ATOM 2814 N N . ASP A 1 332 ? -25.643 -5.790 22.463 1.00 92.75 332 ASP A N 1
ATOM 2815 C CA . ASP A 1 332 ? -26.559 -6.920 22.619 1.00 92.75 332 ASP A CA 1
ATOM 2816 C C . ASP A 1 332 ? -25.976 -8.212 22.032 1.00 92.75 332 ASP A C 1
ATOM 2818 O O . ASP A 1 332 ? -26.096 -9.267 22.659 1.00 92.75 332 ASP A O 1
ATOM 2822 N N . PHE A 1 333 ? -25.322 -8.125 20.866 1.00 92.75 333 PHE A N 1
ATOM 2823 C CA . PHE A 1 333 ? -24.644 -9.248 20.220 1.00 92.75 333 PHE A CA 1
ATOM 2824 C C . PHE A 1 333 ? -23.534 -9.809 21.107 1.00 92.75 333 PHE A C 1
ATOM 2826 O O . PHE A 1 333 ? -23.546 -10.990 21.441 1.00 92.75 333 PHE A O 1
ATOM 2833 N N . PHE A 1 334 ? -22.588 -8.972 21.536 1.00 92.12 334 PHE A N 1
ATOM 2834 C CA . PHE A 1 334 ? -21.466 -9.466 22.328 1.00 92.12 334 PHE A CA 1
ATOM 2835 C C . PHE A 1 334 ? -21.882 -9.889 23.750 1.00 92.12 334 PHE A C 1
ATOM 2837 O O . PHE A 1 334 ? -21.239 -10.757 24.328 1.00 92.12 334 PHE A O 1
ATOM 2844 N N . GLU A 1 335 ? -22.952 -9.338 24.328 1.00 91.94 335 GLU A N 1
ATOM 2845 C CA . GLU A 1 335 ? -23.418 -9.745 25.662 1.00 91.94 335 GLU A CA 1
ATOM 2846 C C . GLU A 1 335 ? -24.227 -11.041 25.675 1.00 91.94 335 GLU A C 1
ATOM 2848 O O . GLU A 1 335 ? -24.108 -11.822 26.621 1.00 91.94 335 GLU A O 1
ATOM 2853 N N . ASN A 1 336 ? -25.077 -11.251 24.668 1.00 87.00 336 ASN A N 1
ATOM 2854 C CA . ASN A 1 336 ? -26.111 -12.284 24.724 1.00 87.00 336 ASN A CA 1
ATOM 2855 C C . ASN A 1 336 ? -25.911 -13.418 23.712 1.00 87.00 336 ASN A C 1
ATOM 2857 O O . ASN A 1 336 ? -26.557 -14.459 23.849 1.00 87.00 336 ASN A O 1
ATOM 2861 N N . ASP A 1 337 ? -25.044 -13.255 22.709 1.00 79.38 337 ASP A N 1
ATOM 2862 C CA . ASP A 1 337 ? -24.742 -14.325 21.763 1.00 79.38 337 ASP A CA 1
ATOM 2863 C C . ASP A 1 337 ? -23.716 -15.300 22.357 1.00 79.38 337 ASP A C 1
ATOM 2865 O O . ASP A 1 337 ? -22.648 -14.915 22.837 1.00 79.38 337 ASP A O 1
ATOM 2869 N N . SER A 1 338 ? -24.018 -16.596 22.271 1.00 76.62 338 SER A N 1
ATOM 2870 C CA . SER A 1 338 ? -23.112 -17.683 22.660 1.00 76.62 338 SER A CA 1
ATOM 2871 C C . SER A 1 338 ? -21.736 -17.633 21.983 1.00 76.62 338 SER A C 1
ATOM 2873 O O . SER A 1 338 ? -20.772 -18.159 22.535 1.00 76.62 338 SER A O 1
ATOM 2875 N N . SER A 1 339 ? -21.637 -16.995 20.814 1.00 83.50 339 SER A N 1
ATOM 2876 C CA . SER A 1 339 ? -20.408 -16.841 20.036 1.00 83.50 339 SER A CA 1
ATOM 2877 C C . SER A 1 339 ? -19.674 -15.514 20.280 1.00 83.50 339 SER A C 1
ATOM 2879 O O . SER A 1 339 ? -18.560 -15.341 19.789 1.00 83.50 339 SER A O 1
ATOM 2881 N N . GLY A 1 340 ? -20.227 -14.583 21.070 1.00 84.81 340 GLY A N 1
ATOM 2882 C CA . GLY A 1 340 ? -19.675 -13.230 21.230 1.00 84.81 340 GLY A CA 1
ATOM 2883 C C . GLY A 1 340 ? -18.194 -13.194 21.639 1.00 84.81 340 GLY A C 1
ATOM 2884 O O . GLY A 1 340 ? -17.420 -12.396 21.106 1.00 84.81 340 GLY A O 1
ATOM 2885 N N . PHE A 1 341 ? -17.763 -14.103 22.523 1.00 85.75 341 PHE A N 1
ATOM 2886 C CA . PHE A 1 341 ? -16.355 -14.214 22.922 1.00 85.75 341 PHE A CA 1
ATOM 2887 C C . PHE A 1 341 ? -15.439 -14.618 21.757 1.00 85.75 341 PHE A C 1
ATOM 2889 O O . PHE A 1 341 ? -14.366 -14.040 21.604 1.00 85.75 341 PHE A O 1
ATOM 2896 N N . GLU A 1 342 ? -15.863 -15.567 20.918 1.00 86.12 342 GLU A N 1
ATOM 2897 C CA . GLU A 1 342 ? -15.100 -16.041 19.755 1.00 86.12 342 GLU A CA 1
ATOM 2898 C C . GLU A 1 342 ? -14.934 -14.929 18.714 1.00 86.12 342 GLU A C 1
ATOM 2900 O O . GLU A 1 342 ? -13.827 -14.671 18.244 1.00 86.12 342 GLU A O 1
ATOM 2905 N N . TYR A 1 343 ? -16.005 -14.187 18.417 1.00 87.69 343 TYR A N 1
ATOM 2906 C CA . TYR A 1 343 ? -15.934 -13.035 17.514 1.00 87.69 343 TYR A CA 1
ATOM 2907 C C . TYR A 1 343 ? -15.000 -11.943 18.044 1.00 87.69 343 TYR A C 1
ATOM 2909 O O . TYR A 1 343 ? -14.229 -11.353 17.284 1.00 87.69 343 TYR A O 1
ATOM 2917 N N . TYR A 1 344 ? -15.034 -11.658 19.343 1.00 88.31 344 TYR A N 1
ATOM 2918 C CA . TYR A 1 344 ? -14.119 -10.684 19.930 1.00 88.31 344 TYR A CA 1
ATOM 2919 C C . TYR A 1 344 ? -12.665 -11.187 19.933 1.00 88.31 344 TYR A C 1
ATOM 2921 O O . TYR A 1 344 ? -11.757 -10.406 19.633 1.00 88.31 344 TYR A O 1
ATOM 2929 N N . TYR A 1 345 ? -12.443 -12.472 20.230 1.00 85.25 345 TYR A N 1
ATOM 2930 C CA . TYR A 1 345 ? -11.123 -13.099 20.162 1.00 85.25 345 TYR A CA 1
ATOM 2931 C C . TYR A 1 345 ? -10.544 -12.953 18.754 1.00 85.25 345 TYR A C 1
ATOM 2933 O O . TYR A 1 345 ? -9.468 -12.382 18.599 1.00 85.25 345 TYR A O 1
ATOM 2941 N N . ASN A 1 346 ? -11.310 -13.340 17.730 1.00 85.38 346 ASN A N 1
ATOM 2942 C CA . ASN A 1 346 ? -10.906 -13.244 16.329 1.00 85.38 346 ASN A CA 1
ATOM 2943 C C . ASN A 1 346 ? -10.585 -11.805 15.915 1.00 85.38 346 ASN A C 1
ATOM 2945 O O . ASN A 1 346 ? -9.567 -11.571 15.265 1.00 85.38 346 ASN A O 1
ATOM 2949 N N . LEU A 1 347 ? -11.421 -10.836 16.306 1.00 87.44 347 LEU A N 1
ATOM 2950 C CA . LEU A 1 347 ? -11.181 -9.418 16.034 1.00 87.44 347 LEU A CA 1
ATOM 2951 C C . LEU A 1 347 ? -9.873 -8.945 16.672 1.00 87.44 347 LEU A C 1
ATOM 2953 O O . LEU A 1 347 ? -9.064 -8.293 16.016 1.00 87.44 347 LEU A O 1
ATOM 2957 N N . SER A 1 348 ? -9.678 -9.265 17.949 1.00 84.62 348 SER A N 1
ATOM 2958 C CA . SER A 1 348 ? -8.526 -8.808 18.720 1.00 84.62 348 SER A CA 1
ATOM 2959 C C . SER A 1 348 ? -7.237 -9.458 18.233 1.00 84.62 348 SER A C 1
ATOM 2961 O O . SER A 1 348 ? -6.247 -8.766 18.012 1.00 84.62 348 SER A O 1
ATOM 2963 N N . GLU A 1 349 ? -7.249 -10.769 18.004 1.00 79.81 349 GLU A N 1
ATOM 2964 C CA . GLU A 1 349 ? -6.107 -11.506 17.471 1.00 79.81 349 GLU A CA 1
ATOM 2965 C C . GLU A 1 349 ? -5.717 -10.988 16.078 1.00 79.81 349 GLU A C 1
ATOM 2967 O O . GLU A 1 349 ? -4.552 -10.650 15.859 1.00 79.81 349 GLU A O 1
ATOM 2972 N N . ASN A 1 350 ? -6.682 -10.846 15.158 1.00 82.19 350 ASN A N 1
ATOM 2973 C CA . ASN A 1 350 ? -6.412 -10.323 13.816 1.00 82.19 350 ASN A CA 1
ATOM 2974 C C . ASN A 1 350 ? -5.924 -8.877 13.854 1.00 82.19 350 ASN A C 1
ATOM 2976 O O . ASN A 1 350 ? -4.912 -8.567 13.231 1.00 82.19 350 ASN A O 1
ATOM 2980 N N . TYR A 1 351 ? -6.597 -7.991 14.594 1.00 81.38 351 TYR A N 1
ATOM 2981 C CA . TYR A 1 351 ? -6.155 -6.604 14.749 1.00 81.38 351 TYR A CA 1
ATOM 2982 C C . TYR A 1 351 ? -4.712 -6.542 15.246 1.00 81.38 351 TYR A C 1
ATOM 2984 O O . TYR A 1 351 ? -3.921 -5.799 14.679 1.00 81.38 351 TYR A O 1
ATOM 2992 N N . ASN A 1 352 ? -4.345 -7.343 16.248 1.00 75.81 352 ASN A N 1
ATOM 2993 C CA . ASN A 1 352 ? -3.010 -7.302 16.838 1.00 75.81 352 ASN A CA 1
ATOM 2994 C C . ASN A 1 352 ? -1.921 -7.895 15.933 1.00 75.81 352 ASN A C 1
ATOM 2996 O O . ASN A 1 352 ? -0.835 -7.318 15.847 1.00 75.81 352 ASN A O 1
ATOM 3000 N N . LYS A 1 353 ? -2.202 -8.995 15.219 1.00 73.94 353 LYS A N 1
ATOM 3001 C CA . LYS A 1 353 ? -1.289 -9.524 14.188 1.00 73.94 353 LYS A CA 1
ATOM 3002 C C . LYS A 1 353 ? -1.077 -8.494 13.084 1.00 73.94 353 LYS A C 1
ATOM 3004 O O . LYS A 1 353 ? 0.056 -8.132 12.773 1.00 73.94 353 LYS A O 1
ATOM 3009 N N . VAL A 1 354 ? -2.178 -7.969 12.550 1.00 72.50 354 VAL A N 1
ATOM 3010 C CA . VAL A 1 354 ? -2.138 -7.060 11.410 1.00 72.50 354 VAL A CA 1
ATOM 3011 C C . VAL A 1 354 ? -1.527 -5.722 11.789 1.00 72.50 354 VAL A C 1
ATOM 3013 O O . VAL A 1 354 ? -0.661 -5.255 11.069 1.00 72.50 354 VAL A O 1
ATOM 3016 N N . ILE A 1 355 ? -1.900 -5.101 12.909 1.00 69.94 355 ILE A N 1
ATOM 3017 C CA . ILE A 1 355 ? -1.308 -3.824 13.327 1.00 69.94 355 ILE A CA 1
ATOM 3018 C C . ILE A 1 355 ? 0.195 -3.969 13.596 1.00 69.94 355 ILE A C 1
ATOM 3020 O O . ILE A 1 355 ? 0.965 -3.069 13.264 1.00 69.94 355 ILE A O 1
ATOM 3024 N N . GLY A 1 356 ? 0.620 -5.113 14.143 1.00 63.03 356 GLY A N 1
ATOM 3025 C CA . GLY A 1 356 ? 2.022 -5.449 14.345 1.00 63.03 356 GLY A CA 1
ATOM 3026 C C . GLY A 1 356 ? 2.780 -5.507 13.029 1.00 63.03 356 GLY A C 1
ATOM 3027 O O . GLY A 1 356 ? 3.794 -4.835 12.900 1.00 63.03 356 GLY A O 1
ATOM 3028 N N . ASP A 1 357 ? 2.275 -6.227 12.031 1.00 58.59 357 ASP A N 1
ATOM 3029 C CA . ASP A 1 357 ? 2.887 -6.285 10.703 1.00 58.59 357 ASP A CA 1
ATOM 3030 C C . ASP A 1 357 ? 2.837 -4.927 10.002 1.00 58.59 357 ASP A C 1
ATOM 3032 O O . ASP A 1 357 ? 3.873 -4.365 9.644 1.00 58.59 357 ASP A O 1
ATOM 3036 N N . HIS A 1 358 ? 1.644 -4.349 9.899 1.00 62.41 358 HIS A N 1
ATOM 3037 C CA . HIS A 1 358 ? 1.385 -3.074 9.249 1.00 62.41 358 HIS A CA 1
ATOM 3038 C C . HIS A 1 358 ? 2.277 -1.972 9.816 1.00 62.41 358 HIS A C 1
ATOM 3040 O O . HIS A 1 358 ? 2.757 -1.153 9.047 1.00 62.41 358 HIS A O 1
ATOM 3046 N N . ILE A 1 359 ? 2.559 -1.964 11.126 1.00 52.56 359 ILE A N 1
ATOM 3047 C CA . ILE A 1 359 ? 3.404 -0.940 11.743 1.00 52.56 359 ILE A CA 1
ATOM 3048 C C . ILE A 1 359 ? 4.861 -1.364 11.925 1.00 52.56 359 ILE A C 1
ATOM 3050 O O . ILE A 1 359 ? 5.730 -0.508 11.824 1.00 52.56 359 ILE A O 1
ATOM 3054 N N . ARG A 1 360 ? 5.202 -2.648 12.064 1.00 49.09 360 ARG A N 1
ATOM 3055 C CA . ARG A 1 360 ? 6.595 -3.121 11.972 1.00 49.09 360 ARG A CA 1
ATOM 3056 C C . ARG A 1 360 ? 7.192 -2.787 10.610 1.00 49.09 360 ARG A C 1
ATOM 3058 O O . ARG A 1 360 ? 8.360 -2.402 10.567 1.00 49.09 360 ARG A O 1
ATOM 3065 N N . TYR A 1 361 ? 6.419 -2.876 9.527 1.00 46.59 361 TYR A N 1
ATOM 3066 C CA . TYR A 1 361 ? 6.867 -2.415 8.211 1.00 46.59 361 TYR A CA 1
ATOM 3067 C C . TYR A 1 361 ? 7.110 -0.908 8.195 1.00 46.59 361 TYR A C 1
ATOM 3069 O O . TYR A 1 361 ? 8.173 -0.473 7.760 1.00 46.59 361 TYR A O 1
ATOM 3077 N N . ILE A 1 362 ? 6.236 -0.120 8.828 1.00 45.19 362 ILE A N 1
ATOM 3078 C CA . ILE A 1 362 ? 6.433 1.329 8.928 1.00 45.19 362 ILE A CA 1
ATOM 3079 C C . ILE A 1 362 ? 7.566 1.697 9.914 1.00 45.19 362 ILE A C 1
ATOM 3081 O O . ILE A 1 362 ? 8.265 2.675 9.694 1.00 45.19 362 ILE A O 1
ATOM 3085 N N . ALA A 1 363 ? 7.824 0.941 10.979 1.00 36.62 363 ALA A N 1
ATOM 3086 C CA . ALA A 1 363 ? 8.792 1.269 12.031 1.00 36.62 363 ALA A CA 1
ATOM 3087 C C . ALA A 1 363 ? 10.211 0.748 11.774 1.00 36.62 363 ALA A C 1
ATOM 3089 O O . ALA A 1 363 ? 11.176 1.386 12.194 1.00 36.62 363 ALA A O 1
ATOM 3090 N N . ASN A 1 364 ? 10.352 -0.341 11.009 1.00 38.19 364 ASN A N 1
ATOM 3091 C CA . ASN A 1 364 ? 11.625 -0.736 10.395 1.00 38.19 364 ASN A CA 1
ATOM 3092 C C . ASN A 1 364 ? 12.045 0.201 9.254 1.00 38.19 364 ASN A C 1
ATOM 3094 O O . ASN A 1 364 ? 13.108 0.009 8.659 1.00 38.19 364 ASN A O 1
ATOM 3098 N N . THR A 1 365 ? 11.280 1.264 8.988 1.00 40.94 365 THR A N 1
ATOM 3099 C CA . THR A 1 365 ? 11.796 2.436 8.285 1.00 40.94 365 THR A CA 1
ATOM 3100 C C . THR A 1 365 ? 12.709 3.241 9.219 1.00 40.94 365 THR A C 1
ATOM 3102 O O . THR A 1 365 ? 12.443 4.391 9.572 1.00 40.94 365 THR A O 1
ATOM 3105 N N . GLU A 1 366 ? 13.821 2.633 9.658 1.00 33.62 366 GLU A N 1
ATOM 3106 C CA . GLU A 1 366 ? 14.923 3.364 10.284 1.00 33.62 366 GLU A CA 1
ATOM 3107 C C . GLU A 1 366 ? 15.198 4.593 9.435 1.00 33.62 366 GLU A C 1
ATOM 3109 O O . GLU A 1 366 ? 15.603 4.441 8.281 1.00 33.62 366 GLU A O 1
ATOM 3114 N N . LYS A 1 367 ? 14.909 5.773 10.013 1.00 40.16 367 LYS A N 1
ATOM 3115 C CA . LYS A 1 367 ? 15.155 7.117 9.486 1.00 40.16 367 LYS A CA 1
ATOM 3116 C C . LYS A 1 367 ? 15.420 7.038 7.996 1.00 40.16 367 LYS A C 1
ATOM 3118 O O . LYS A 1 367 ? 16.593 7.157 7.666 1.00 40.16 367 LYS A O 1
ATOM 3123 N N . PHE A 1 368 ? 14.394 6.720 7.181 1.00 40.53 368 PHE A N 1
ATOM 3124 C CA . PHE A 1 368 ? 14.529 6.409 5.751 1.00 40.53 368 PHE A CA 1
ATOM 3125 C C . PHE A 1 368 ? 15.556 7.372 5.199 1.00 40.53 368 PHE A C 1
ATOM 3127 O O . PHE A 1 368 ? 15.246 8.561 5.065 1.00 40.53 368 PHE A O 1
ATOM 3134 N N . THR A 1 369 ? 16.822 6.941 5.102 1.00 36.41 369 THR A N 1
ATOM 3135 C CA . THR A 1 369 ? 17.848 7.972 5.005 1.00 36.41 369 THR A CA 1
ATOM 3136 C C . THR A 1 369 ? 17.581 8.539 3.643 1.00 36.41 369 THR A C 1
ATOM 3138 O O . THR A 1 369 ? 17.533 7.808 2.647 1.00 36.41 369 THR A O 1
ATOM 3141 N N . GLN A 1 370 ? 17.380 9.848 3.622 1.00 39.16 370 GLN A N 1
ATOM 3142 C CA . GLN A 1 370 ? 17.291 10.657 2.424 1.00 39.16 370 GLN A CA 1
ATOM 3143 C C . GLN A 1 370 ? 18.549 10.500 1.547 1.00 39.16 370 GLN A C 1
ATOM 3145 O O . GLN A 1 370 ? 18.640 11.145 0.509 1.00 39.16 370 GLN A O 1
ATOM 3150 N N . ASP A 1 371 ? 19.452 9.581 1.902 1.00 33.75 371 ASP A N 1
ATOM 3151 C CA . ASP A 1 371 ? 20.656 9.173 1.210 1.00 33.75 371 ASP A CA 1
ATOM 3152 C C . ASP A 1 371 ? 20.590 7.765 0.580 1.00 33.75 371 ASP A C 1
ATOM 3154 O O . ASP A 1 371 ? 21.322 7.537 -0.369 1.00 33.75 371 ASP A O 1
ATOM 3158 N N . ARG A 1 372 ? 19.777 6.793 1.041 1.00 34.34 372 ARG A N 1
ATOM 3159 C CA . ARG A 1 372 ? 19.805 5.417 0.473 1.00 34.34 372 ARG A CA 1
ATOM 3160 C C . ARG A 1 372 ? 18.616 5.098 -0.422 1.00 34.34 372 ARG A C 1
ATOM 3162 O O . ARG A 1 372 ? 18.803 4.911 -1.620 1.00 34.34 372 ARG A O 1
ATOM 3169 N N . LEU A 1 373 ? 17.394 5.047 0.114 1.00 40.38 373 LEU A N 1
ATOM 3170 C CA . LEU A 1 373 ? 16.220 4.745 -0.720 1.00 40.38 373 LEU A CA 1
ATOM 3171 C C . LEU A 1 373 ? 15.887 5.917 -1.648 1.00 40.38 373 LEU A C 1
ATOM 3173 O O . LEU A 1 373 ? 15.521 5.701 -2.797 1.00 40.38 373 LEU A O 1
ATOM 3177 N N . SER A 1 374 ? 16.107 7.147 -1.180 1.00 47.12 374 SER A N 1
ATOM 3178 C CA . SER A 1 374 ? 16.026 8.363 -1.989 1.00 47.12 374 SER A CA 1
ATOM 3179 C C . SER A 1 374 ? 16.907 8.292 -3.233 1.00 47.12 374 SER A C 1
ATOM 3181 O O . SER A 1 374 ? 16.403 8.603 -4.294 1.00 47.12 374 SER A O 1
ATOM 3183 N N . LEU A 1 375 ? 18.172 7.854 -3.154 1.00 48.34 375 LEU A N 1
ATOM 3184 C CA . LEU A 1 375 ? 19.066 7.785 -4.309 1.00 48.34 375 LEU A CA 1
ATOM 3185 C C . LEU A 1 375 ? 18.565 6.744 -5.307 1.00 48.34 375 LEU A C 1
ATOM 3187 O O . LEU A 1 375 ? 18.510 7.025 -6.497 1.00 48.34 375 LEU A O 1
ATOM 3191 N N . PHE A 1 376 ? 18.150 5.560 -4.850 1.00 52.34 376 PHE A N 1
ATOM 3192 C CA . PHE A 1 376 ? 17.677 4.503 -5.752 1.00 52.34 376 PHE A CA 1
ATOM 3193 C C . PHE A 1 376 ? 16.305 4.805 -6.373 1.00 52.34 376 PHE A C 1
ATOM 3195 O O . PHE A 1 376 ? 16.081 4.527 -7.551 1.00 52.34 376 PHE A O 1
ATOM 3202 N N . ILE A 1 377 ? 15.397 5.416 -5.613 1.00 53.06 377 ILE A N 1
ATOM 3203 C CA . ILE A 1 377 ? 14.091 5.878 -6.094 1.00 53.06 377 ILE A CA 1
ATOM 3204 C C . ILE A 1 377 ? 14.254 7.096 -6.998 1.00 53.06 377 ILE A C 1
ATOM 3206 O O . ILE A 1 377 ? 13.707 7.100 -8.096 1.00 53.06 377 ILE A O 1
ATOM 3210 N N . LEU A 1 378 ? 15.038 8.102 -6.597 1.00 56.31 378 LEU A N 1
ATOM 3211 C CA . LEU A 1 378 ? 15.371 9.239 -7.456 1.00 56.31 378 LEU A CA 1
ATOM 3212 C C . LEU A 1 378 ? 15.998 8.728 -8.746 1.00 56.31 378 LEU A C 1
ATOM 3214 O O . LEU A 1 378 ? 15.540 9.117 -9.799 1.00 56.31 378 LEU A O 1
ATOM 3218 N N . ASN A 1 379 ? 16.916 7.764 -8.721 1.00 58.34 379 ASN A N 1
ATOM 3219 C CA . ASN A 1 379 ? 17.470 7.194 -9.954 1.00 58.34 379 ASN A CA 1
ATOM 3220 C C . ASN A 1 379 ? 16.425 6.483 -10.838 1.00 58.34 379 ASN A C 1
ATOM 3222 O O . ASN A 1 379 ? 16.616 6.385 -12.051 1.00 58.34 379 ASN A O 1
ATOM 3226 N N . ASN A 1 380 ? 15.333 5.968 -10.263 1.00 62.12 380 ASN A N 1
ATOM 3227 C CA . ASN A 1 380 ? 14.225 5.370 -11.017 1.00 62.12 380 ASN A CA 1
ATOM 3228 C C . ASN A 1 380 ? 13.259 6.398 -11.603 1.00 62.12 380 ASN A C 1
ATOM 3230 O O . ASN A 1 380 ? 12.659 6.139 -12.645 1.00 62.12 380 ASN A O 1
ATOM 3234 N N . TYR A 1 381 ? 13.088 7.526 -10.922 1.00 68.69 381 TYR A N 1
ATOM 3235 C CA . TYR A 1 381 ? 12.060 8.515 -11.228 1.00 68.69 381 TYR A CA 1
ATOM 3236 C C . TYR A 1 381 ? 12.630 9.900 -11.559 1.00 68.69 381 TYR A C 1
ATOM 3238 O O . TYR A 1 381 ? 11.871 10.850 -11.708 1.00 68.69 381 TYR A O 1
ATOM 3246 N N . PHE A 1 382 ? 13.948 10.018 -11.680 1.00 67.31 382 PHE A N 1
ATOM 3247 C CA . PHE A 1 382 ? 14.725 11.176 -12.100 1.00 67.31 382 PHE A CA 1
ATOM 3248 C C . PHE A 1 382 ? 15.977 10.683 -12.840 1.00 67.31 382 PHE A C 1
ATOM 3250 O O . PHE A 1 382 ? 16.968 10.262 -12.245 1.00 67.31 382 PHE A O 1
ATOM 3257 N N . LYS A 1 383 ? 15.918 10.686 -14.171 1.00 67.19 383 LYS A N 1
ATOM 3258 C CA . LYS A 1 383 ? 16.949 10.134 -15.050 1.00 67.19 383 LYS A CA 1
ATOM 3259 C C . LYS A 1 383 ? 17.181 11.065 -16.222 1.00 67.19 383 LYS A C 1
ATOM 3261 O O . LYS A 1 383 ? 16.231 11.595 -16.789 1.00 67.19 383 LYS A O 1
ATOM 3266 N N . ASN A 1 384 ? 18.447 11.230 -16.604 1.00 70.06 384 ASN A N 1
ATOM 3267 C CA . ASN A 1 384 ? 18.849 12.178 -17.646 1.00 70.06 384 ASN A CA 1
ATOM 3268 C C . ASN A 1 384 ? 18.263 13.580 -17.390 1.00 70.06 384 ASN A C 1
ATOM 3270 O O . ASN A 1 384 ? 17.726 14.192 -18.307 1.00 70.06 384 ASN A O 1
ATOM 3274 N N . GLU A 1 385 ? 18.297 14.028 -16.128 1.00 72.00 385 GLU A N 1
ATOM 3275 C CA . GLU A 1 385 ? 17.750 15.321 -15.676 1.00 72.00 385 GLU A CA 1
ATOM 3276 C C . GLU A 1 385 ? 16.228 15.484 -15.847 1.00 72.00 385 GLU A C 1
ATOM 3278 O O . GLU A 1 385 ? 15.700 16.582 -15.700 1.00 72.00 385 GLU A O 1
ATOM 3283 N N . LYS A 1 386 ? 15.500 14.391 -16.112 1.00 77.00 386 LYS A N 1
ATOM 3284 C CA . LYS A 1 386 ? 14.040 14.385 -16.232 1.00 77.00 386 LYS A CA 1
ATOM 3285 C C . LYS A 1 386 ? 13.411 13.501 -15.180 1.00 77.00 386 LYS A C 1
ATOM 3287 O O . LYS A 1 386 ? 13.827 12.363 -14.974 1.00 77.00 386 LYS A O 1
ATOM 3292 N N . TYR A 1 387 ? 12.337 13.981 -14.581 1.00 77.00 387 TYR A N 1
ATOM 3293 C CA . TYR A 1 387 ? 11.458 13.162 -13.779 1.00 77.00 387 TYR A CA 1
ATOM 3294 C C . TYR A 1 387 ? 10.695 12.157 -14.643 1.00 77.00 387 TYR A C 1
ATOM 3296 O O . TYR A 1 387 ? 10.183 12.509 -15.703 1.00 77.00 387 TYR A O 1
ATOM 3304 N N . VAL A 1 388 ? 10.583 10.919 -14.175 1.00 78.44 388 VAL A N 1
ATOM 3305 C CA . VAL A 1 388 ? 9.883 9.825 -14.849 1.00 78.44 388 VAL A CA 1
ATOM 3306 C C . VAL A 1 388 ? 8.642 9.469 -14.038 1.00 78.44 388 VAL A C 1
ATOM 3308 O O . VAL A 1 388 ? 8.703 9.345 -12.818 1.00 78.44 388 VAL A O 1
ATOM 3311 N N . SER A 1 389 ? 7.507 9.301 -14.707 1.00 79.19 389 SER A N 1
ATOM 3312 C CA . SER A 1 389 ? 6.298 8.697 -14.140 1.00 79.19 389 SER A CA 1
ATOM 3313 C C . SER A 1 389 ? 5.911 7.493 -14.983 1.00 79.19 389 SER A C 1
ATOM 3315 O O . SER A 1 389 ? 5.841 7.595 -16.210 1.00 79.19 389 SER A O 1
ATOM 3317 N N . LYS A 1 390 ? 5.667 6.353 -14.334 1.00 81.50 390 LYS A N 1
ATOM 3318 C CA . LYS A 1 390 ? 5.087 5.185 -14.994 1.00 81.50 390 LYS A CA 1
ATOM 3319 C C . LYS A 1 390 ? 3.582 5.223 -14.802 1.00 81.50 390 LYS A C 1
ATOM 3321 O O . LYS A 1 390 ? 3.106 5.332 -13.674 1.00 81.50 390 LYS A O 1
ATOM 3326 N N . LEU A 1 391 ? 2.848 5.123 -15.898 1.00 81.50 391 LEU A N 1
ATOM 3327 C CA . LEU A 1 391 ? 1.394 5.065 -15.891 1.00 81.50 391 LEU A CA 1
ATOM 3328 C C . LEU A 1 391 ? 0.935 3.712 -16.415 1.00 81.50 391 LEU A C 1
ATOM 3330 O O . LEU A 1 391 ? 1.430 3.238 -17.439 1.00 81.50 391 LEU A O 1
ATOM 3334 N N . PHE A 1 392 ? -0.027 3.123 -15.722 1.00 82.69 392 PHE A N 1
ATOM 3335 C CA . PHE A 1 392 ? -0.754 1.942 -16.151 1.00 82.69 392 PHE A CA 1
ATOM 3336 C C . PHE A 1 392 ? -2.171 2.382 -16.477 1.00 82.69 392 PHE A C 1
ATOM 3338 O O . PHE A 1 392 ? -2.906 2.854 -15.608 1.00 82.69 392 PHE A O 1
ATOM 3345 N N . ILE A 1 393 ? -2.524 2.280 -17.748 1.00 78.12 393 ILE A N 1
ATOM 3346 C CA . ILE A 1 393 ? -3.763 2.828 -18.279 1.00 78.12 393 ILE A CA 1
ATOM 3347 C C . ILE A 1 393 ? -4.357 1.861 -19.295 1.00 78.12 393 ILE A C 1
ATOM 3349 O O . ILE A 1 393 ? -3.631 1.071 -19.904 1.00 78.12 393 ILE A O 1
ATOM 3353 N N . ASN A 1 394 ? -5.662 1.966 -19.523 1.00 78.56 394 ASN A N 1
ATOM 3354 C CA . ASN A 1 394 ? -6.285 1.334 -20.672 1.00 78.56 394 ASN A CA 1
ATOM 3355 C C . ASN A 1 394 ? -5.729 1.914 -21.991 1.00 78.56 394 ASN A C 1
ATOM 3357 O O . ASN A 1 394 ? -5.493 3.119 -22.112 1.00 78.56 394 ASN A O 1
ATOM 3361 N N . GLN A 1 395 ? -5.533 1.059 -22.999 1.00 72.38 395 GLN A N 1
ATOM 3362 C CA . GLN A 1 395 ? -4.989 1.456 -24.301 1.00 72.38 395 GLN A CA 1
ATOM 3363 C C . GLN A 1 395 ? -5.831 2.544 -24.980 1.00 72.38 395 GLN A C 1
ATOM 3365 O O . GLN A 1 395 ? -5.279 3.424 -25.649 1.00 72.38 395 GLN A O 1
ATOM 3370 N N . ASP A 1 396 ? -7.147 2.516 -24.775 1.00 79.44 396 ASP A N 1
ATOM 3371 C CA . ASP A 1 396 ? -8.081 3.476 -25.368 1.00 79.44 396 ASP A CA 1
ATOM 3372 C C . ASP A 1 396 ? -7.855 4.913 -24.859 1.00 79.44 396 ASP A C 1
ATOM 3374 O O . ASP A 1 396 ? -8.013 5.878 -25.613 1.00 79.44 396 ASP A O 1
ATOM 3378 N N . ASP A 1 397 ? -7.353 5.065 -23.630 1.00 81.81 397 ASP A N 1
ATOM 3379 C CA . ASP A 1 397 ? -7.139 6.362 -22.980 1.00 81.81 397 ASP A CA 1
ATOM 3380 C C . ASP A 1 397 ? -5.722 6.925 -23.204 1.00 81.81 397 ASP A C 1
ATOM 3382 O O . ASP A 1 397 ? -5.384 8.020 -22.747 1.00 81.81 397 ASP A O 1
ATOM 3386 N N . LEU A 1 398 ? -4.874 6.239 -23.982 1.00 78.19 398 LEU A N 1
ATOM 3387 C CA . LEU A 1 398 ? -3.505 6.688 -24.282 1.00 78.19 398 LEU A CA 1
ATOM 3388 C C . LEU A 1 398 ? -3.447 8.090 -24.904 1.00 78.19 398 LEU A C 1
ATOM 3390 O O . LEU A 1 398 ? -2.475 8.824 -24.718 1.00 78.19 398 LEU A O 1
ATOM 3394 N N . ARG A 1 399 ? -4.472 8.473 -25.673 1.00 80.38 399 ARG A N 1
ATOM 3395 C CA . ARG A 1 399 ? -4.551 9.816 -26.271 1.00 80.38 399 ARG A CA 1
ATOM 3396 C C . ARG A 1 399 ? -4.754 10.899 -25.213 1.00 80.38 399 ARG A C 1
ATOM 3398 O O . ARG A 1 399 ? -4.266 12.010 -25.404 1.00 80.38 399 ARG A O 1
ATOM 3405 N N . LEU A 1 400 ? -5.424 10.569 -24.113 1.00 82.12 400 LEU A N 1
ATOM 3406 C CA . LEU A 1 400 ? -5.668 11.476 -22.996 1.00 82.12 400 LEU A CA 1
ATOM 3407 C C . LEU A 1 400 ? -4.391 11.684 -22.174 1.00 82.12 400 LEU A C 1
ATOM 3409 O O . LEU A 1 400 ? -4.114 12.810 -21.774 1.00 82.12 400 LEU A O 1
ATOM 3413 N N . ILE A 1 401 ? -3.532 10.661 -22.052 1.00 78.56 401 ILE A N 1
ATOM 3414 C CA . ILE A 1 401 ? -2.178 10.841 -21.496 1.00 78.56 401 ILE A CA 1
ATOM 3415 C C . ILE A 1 401 ? -1.383 11.849 -22.319 1.00 78.56 401 ILE A C 1
ATOM 3417 O O . ILE A 1 401 ? -0.789 12.751 -21.743 1.00 78.56 401 ILE A O 1
ATOM 3421 N N . ASN A 1 402 ? -1.390 11.739 -23.651 1.00 74.75 402 ASN A N 1
ATOM 3422 C CA . ASN A 1 402 ? -0.676 12.695 -24.506 1.00 74.75 402 ASN A CA 1
ATOM 3423 C C . ASN A 1 402 ? -1.194 14.136 -24.339 1.00 74.75 402 ASN A C 1
ATOM 3425 O O . ASN A 1 402 ? -0.442 15.085 -24.538 1.00 74.75 402 ASN A O 1
ATOM 3429 N N . ALA A 1 403 ? -2.478 14.305 -24.010 1.00 77.31 403 ALA A N 1
ATOM 3430 C CA . ALA A 1 403 ? -3.062 15.614 -23.739 1.00 77.31 403 ALA A CA 1
ATOM 3431 C C . ALA A 1 403 ? -2.683 16.141 -22.342 1.00 77.31 403 ALA A C 1
ATOM 3433 O O . ALA A 1 403 ? -2.475 17.344 -22.179 1.00 77.31 403 ALA A O 1
ATOM 3434 N N . ALA A 1 404 ? -2.578 15.250 -21.352 1.00 78.19 404 ALA A N 1
ATOM 3435 C CA . ALA A 1 404 ? -2.241 15.588 -19.973 1.00 78.19 404 ALA A CA 1
ATOM 3436 C C . ALA A 1 404 ? -0.734 15.833 -19.767 1.00 78.19 404 ALA A C 1
ATOM 3438 O O . ALA A 1 404 ? -0.350 16.830 -19.159 1.00 78.19 404 ALA A O 1
ATOM 3439 N N . PHE A 1 405 ? 0.122 14.966 -20.313 1.00 74.38 405 PHE A N 1
ATOM 3440 C CA . PHE A 1 405 ? 1.579 15.053 -20.235 1.00 74.38 405 PHE A CA 1
ATOM 3441 C C . PHE A 1 405 ? 2.123 15.716 -21.504 1.00 74.38 405 PHE A C 1
ATOM 3443 O O . PHE A 1 405 ? 2.281 15.082 -22.543 1.00 74.38 405 PHE A O 1
ATOM 3450 N N . LYS A 1 406 ? 2.436 17.013 -21.418 1.00 57.81 406 LYS A N 1
ATOM 3451 C CA . LYS A 1 406 ? 2.853 17.862 -22.555 1.00 57.81 406 LYS A CA 1
ATOM 3452 C C . LYS A 1 406 ? 4.240 17.542 -23.161 1.00 57.81 406 LYS A C 1
ATOM 3454 O O . LYS A 1 406 ? 4.741 18.341 -23.950 1.00 57.81 406 LYS A O 1
ATOM 3459 N N . TYR A 1 407 ? 4.870 16.408 -22.834 1.00 60.84 407 TYR A N 1
ATOM 3460 C CA . TYR A 1 407 ? 6.264 16.095 -23.198 1.00 60.84 407 TYR A CA 1
ATOM 3461 C C . TYR A 1 407 ? 6.478 14.623 -23.597 1.00 60.84 407 TYR A C 1
ATOM 3463 O O . TYR A 1 407 ? 5.550 13.822 -23.576 1.00 60.84 407 TYR A O 1
ATOM 3471 N N . SER A 1 408 ? 7.708 14.278 -24.011 1.00 56.09 408 SER A N 1
ATOM 3472 C CA . SER A 1 408 ? 8.099 12.997 -24.624 1.00 56.09 408 SER A CA 1
ATOM 3473 C C . SER A 1 408 ? 7.550 11.771 -23.886 1.00 56.09 408 SER A C 1
ATOM 3475 O O . SER A 1 408 ? 7.957 11.493 -22.760 1.00 56.09 408 SER A O 1
ATOM 3477 N N . ILE A 1 409 ? 6.678 11.015 -24.552 1.00 54.66 409 ILE A N 1
ATOM 3478 C CA . ILE A 1 409 ? 6.136 9.739 -24.076 1.00 54.66 409 ILE A CA 1
ATOM 3479 C C . ILE A 1 409 ? 6.831 8.612 -24.829 1.00 54.66 409 ILE A C 1
ATOM 3481 O O . ILE A 1 409 ? 6.899 8.635 -26.060 1.00 54.66 409 ILE A O 1
ATOM 3485 N N . ILE A 1 410 ? 7.326 7.610 -24.101 1.00 56.84 410 ILE A N 1
ATOM 3486 C CA . ILE A 1 410 ? 7.890 6.405 -24.714 1.00 56.84 410 ILE A CA 1
ATOM 3487 C C . ILE A 1 410 ? 7.038 5.205 -24.316 1.00 56.84 410 ILE A C 1
ATOM 3489 O O . ILE A 1 410 ? 6.798 4.954 -23.135 1.00 56.84 410 ILE A O 1
ATOM 3493 N N . LYS A 1 411 ? 6.566 4.474 -25.327 1.00 54.53 411 LYS A N 1
ATOM 3494 C CA . LYS A 1 411 ? 5.724 3.283 -25.176 1.00 54.53 411 LYS A CA 1
ATOM 3495 C C . LYS A 1 411 ? 6.579 2.020 -25.143 1.00 54.53 411 LYS A C 1
ATOM 3497 O O . LYS A 1 411 ? 7.637 1.985 -25.767 1.00 54.53 411 LYS A O 1
ATOM 3502 N N . SER A 1 412 ? 6.080 0.964 -24.502 1.00 43.28 412 SER A N 1
ATOM 3503 C CA . SER A 1 412 ? 6.722 -0.359 -24.516 1.00 43.28 412 SER A CA 1
ATOM 3504 C C . SER A 1 412 ? 6.568 -1.116 -25.843 1.00 43.28 412 SER A C 1
ATOM 3506 O O . SER A 1 412 ? 6.966 -2.275 -25.917 1.00 43.28 412 SER A O 1
ATOM 3508 N N . ASN A 1 413 ? 5.953 -0.526 -26.874 1.00 40.91 413 ASN A N 1
ATOM 3509 C CA . ASN A 1 413 ? 5.627 -1.241 -28.109 1.00 40.91 413 ASN A CA 1
ATOM 3510 C C . ASN A 1 413 ? 6.863 -1.466 -28.986 1.00 40.91 413 ASN A C 1
ATOM 3512 O O . ASN A 1 413 ? 7.224 -0.603 -29.788 1.00 40.91 413 ASN A O 1
ATOM 3516 N N . ASN A 1 414 ? 7.484 -2.636 -28.806 1.00 38.94 414 ASN A N 1
ATOM 3517 C CA . ASN A 1 414 ? 7.717 -3.665 -29.830 1.00 38.94 414 ASN A CA 1
ATOM 3518 C C . ASN A 1 414 ? 8.224 -4.959 -29.183 1.00 38.94 414 ASN A C 1
ATOM 3520 O O . ASN A 1 414 ? 9.300 -4.922 -28.545 1.00 38.94 414 ASN A O 1
#

pLDDT: mean 71.84, std 14.13, range [33.62, 94.06]

Radius of gyration: 27.77 Å; chains: 1; bounding box: 61×46×98 Å

Sequence (414 aa):
MNHFSKNIFNILIISFLAFFLYSYQIFKKTIIEINPEFRSIEIFIDSDFQSVNKLNEKINQYDDFVSYSYIDNSYDIKVYNSLKQKSVKELYLYENLFKQSSVESLMKSMIDKQLANDFDKYSNLILRFVDFLYNYISNSSCSEELGQDLINELVLLKKYNCPERYKIVVKSNKKYLNQFEFQYQYEKFFTYLNTFDIMKISTNKIKFYNKFLYQKYNNKNDIDIEYKECVLCFSDNIVDIKNSFNALDQMSVVYESESILDYVMINEVERDKYKLINRILINSSNYNDFSNDGNLNFSLFINLLKDFENLIFSNKILINESFSYKIKLIIDFFENDSSGFEYYYNLSENYNKVIGDHIRYIANTEKFTQDRLSLFILNNYFKNEKYVSKLFINQDDLRLINAAFKYSIIKSNN

Foldseek 3Di:
DDPVVVVVVVVVVVVVVVVVVVVQVVQQPPQQVAPLLQVKKKFWKQADPVVVVVLQVLLQVPVLFFPHKDFPPLVLLVLVVLLLVDDLVVLVLLLQLLLAQFPLSNLVSLLVVVVVVPNVSCVQLLLLQLVLLLVLLVDPDQDLCSLVSNCCSNSVVPDDDPPSTIMMITTGPDGDRGVVRVQVSVVVSVVSSVPPPVPPMDRAEMEGQAPVNQVVCVVPDPHHYYYFWKKKFKALDPVLVVQLVVLCVVVVFDKDKDFCCSPPPPPPSDPSSVVSLLSSLVSLQPYDDCVDVVVDDLVSVLVSLVSVLVSLVVDPVNPDPVSNVSSVVSSCCLPPPPCNVVSSVSNGVSSNVCSNVSSNSNNVCPVVDCPPVVVVSCCSQAPPSIGIMMMGGDPVCVVSSCVSRVDDMDTSDD

Secondary structure (DSSP, 8-state):
--HHHHHHHHHHHHHHHHHHHHHHHHHHHHHHSS-HHHH-EEEEEES-HHHHHHHHHHHHT-TTT-SEEEE--HHHHHHHHHHHHS-HHHHHHHHHHTSSSSHHHHHHHHHHHHHTT-GGGTHHHHHHHHHHHHHHHHSSS--TTHHHHHHHHHHT-TT-PPPSSEEEEEE--PPPSSHHHHHHHHHHHHHHHHTS--SS-EEEEEEES-HHHHHHHTTS-SSEEEE---EEEEES-HHHHHHHHHHHHHTT--EEEEETHHHH--S---HHHHHHHHHHHHHT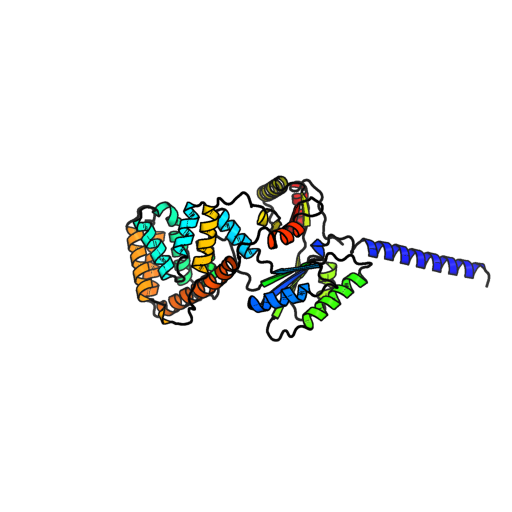T-PPPTTSGGG--HHHHHHHHHHHHHHHHH-TTT--HHHHHHHHHHHHHHHH-TTHHHHHHHHHHHHHHHHHHHHHHHHT-TT--TTTHHHHHHHHHEETTEEEEEEEE-GGGHHHHHHHS-S-EEE---